Protein AF-A0A8J2BCJ9-F1 (afdb_monomer_lite)

pLDDT: mean 71.54, std 24.69, range [32.38, 98.81]

Foldseek 3Di:
DDWDADEKEWEAAQFKIKTKFAATDDPPDDDFPVGIDIDIAGCLHLNSVVVPQDPLLLVQLFALHFLVSNLVSSVVVLVCCQVVVDHPPNPNDGGCDPVNLVVLLVSLVRHQAYEYEDLLLLLVLQLVLLVLQPDDLPWFAFLLSLVSSLRVRRNHHLVVQVVSCPDPSNCVSVVRAPPVNSRCSSSSSSSSSNCVCVRSVHDRHDRHYRSDQDDPNHGPDCVVVVVVQVVVVHSPPDPPPVPPPPDDDDDDDDDDDDDDDDDDDDDDDDYDDDDDDDDDDDDDDDDDDDDDDDDDDDDDDDDDDDDDDDDDDDDDDDDDDDDDDPPPPVVVVVVVVVVVVVVVVVVVVVVVVVVVVVPPDDDDDDDDDDDDDDDDDDDDDDDDDDDDDDDDDDDDDDDDDD

Secondary structure (DSSP, 8-state):
--B--EEEEEEE-SSEEEEEEE---BTTPPP-GGGEEEEEEET-SHHHHHHHS-HHHHHHTSTTS-HHHHHHHHHHHHHHHHHHT--SSSSS-----HHHHHHHHHHHTTEEEEEE-THHHHHHHHHHHTTSS-S-TTS-B-HHHHHHHHHHHHHS-HHHHHHHHTSGGGGGGGGT--TTTGGGHHHHHHHHHHIIIIIS---SSS--EEE-SEETTEE--HHHHHHHHHHTT-SS-------------PPP-----------------------------------------------PPPPPPPPPPPPP--PPP---------SSTHHHHHHHHHHHHHHHHHHHHHHHHHHHHT----------S---S-PPP-----------PPPPPPPP------

Sequence (402 aa):
MLERKMHGVVDLGGASTQVAVPERVAVGEKLKQSDIFVRSFLGYGMKEFYTHAPATVKEHCKFGGKASDCQDSIWSVFQSRIVDGKSYVQDKLSYFGKDDLQTIQQGDGHTDSVYSISAYYFVSQLLRSFKLLKAPPSQKISIADYNTATEALCAMSLTDVTKEYDKEETHVSGKHTTPEQLSDRCFDACYVVVLLSKLYKWSTTAPKFHFTDNVHGNSVDWPLGAYVSLITGGMGGQQQFSKPATGTSGQSTSTSGSAATTSSDEAAAASSTAITTGGRTGRGAVLPVRPESSPGVVRTRPAPIVLPPSGIIRGQSTSSSEKATEATTSSYWLRNLFAAALASGLLYFLYRKLRRNVSGDGHAQPLTRYDLEHGPDDEFGMLNDKELPTLPPERSVPGRVY

Structure (mmCIF, N/CA/C/O backbone):
data_AF-A0A8J2BCJ9-F1
#
_entry.id   AF-A0A8J2BCJ9-F1
#
loop_
_atom_site.group_PDB
_atom_site.id
_atom_site.type_symbol
_atom_site.label_atom_id
_atom_site.label_alt_id
_atom_site.label_comp_id
_atom_site.label_asym_id
_atom_site.label_entity_id
_atom_site.label_seq_id
_atom_site.pdbx_PDB_ins_code
_atom_site.Cartn_x
_atom_site.Cartn_y
_atom_site.Cartn_z
_atom_site.occupancy
_atom_site.B_iso_or_equiv
_atom_site.auth_seq_id
_atom_site.auth_comp_id
_atom_site.auth_asym_id
_atom_site.auth_atom_id
_atom_site.pdbx_PDB_model_num
ATOM 1 N N . MET A 1 1 ? 17.772 -18.951 -21.399 1.00 63.88 1 MET A N 1
ATOM 2 C CA . MET A 1 1 ? 18.695 -17.813 -21.161 1.00 63.88 1 MET A CA 1
ATOM 3 C C . MET A 1 1 ? 18.648 -17.479 -19.676 1.00 63.88 1 MET A C 1
ATOM 5 O O . MET A 1 1 ? 17.698 -17.906 -19.030 1.00 63.88 1 MET A O 1
ATOM 9 N N . LEU A 1 2 ? 19.632 -16.762 -19.128 1.00 73.75 2 LEU A N 1
ATOM 10 C CA . LEU A 1 2 ? 19.513 -16.212 -17.772 1.00 73.75 2 LEU A CA 1
ATOM 11 C C . LEU A 1 2 ? 18.756 -14.880 -17.843 1.00 73.75 2 LEU A C 1
ATOM 13 O O . LEU A 1 2 ? 19.138 -13.994 -18.609 1.00 73.75 2 LEU A O 1
ATOM 17 N N . GLU A 1 3 ? 17.687 -14.751 -17.061 1.00 76.81 3 GLU A N 1
ATOM 18 C CA . GLU A 1 3 ? 16.941 -13.499 -16.898 1.00 76.81 3 GLU A CA 1
ATOM 19 C C . GLU A 1 3 ? 17.554 -12.685 -15.753 1.00 76.81 3 GLU A C 1
ATOM 21 O O . GLU A 1 3 ? 17.956 -13.235 -14.722 1.00 76.81 3 GLU A O 1
ATOM 26 N N . ARG A 1 4 ? 17.658 -11.364 -15.927 1.00 79.56 4 ARG A N 1
ATOM 27 C CA . ARG A 1 4 ? 18.187 -10.484 -14.886 1.00 79.56 4 ARG A CA 1
ATOM 28 C C . ARG A 1 4 ? 17.124 -10.300 -13.805 1.00 79.56 4 ARG A C 1
ATOM 30 O O . ARG A 1 4 ? 16.121 -9.634 -14.043 1.00 79.56 4 ARG A O 1
ATOM 37 N N . LYS A 1 5 ? 17.374 -10.821 -12.599 1.00 82.00 5 LYS A N 1
ATOM 38 C CA . LYS A 1 5 ? 16.545 -10.502 -11.428 1.00 82.00 5 LYS A CA 1
ATOM 39 C C . LYS A 1 5 ? 16.513 -8.990 -11.209 1.00 82.00 5 LYS A C 1
ATOM 41 O O . LYS A 1 5 ? 17.560 -8.348 -11.107 1.00 82.00 5 LYS A O 1
ATOM 46 N N . MET A 1 6 ? 15.306 -8.446 -11.143 1.00 90.69 6 MET A N 1
ATOM 47 C CA . MET A 1 6 ? 15.029 -7.043 -10.867 1.00 90.69 6 MET A CA 1
ATOM 48 C C . MET A 1 6 ? 13.911 -6.937 -9.827 1.00 90.69 6 MET A C 1
ATOM 50 O O . MET A 1 6 ? 13.180 -7.898 -9.565 1.00 90.69 6 MET A O 1
ATOM 54 N N . HIS A 1 7 ? 13.811 -5.762 -9.217 1.00 94.12 7 HIS A N 1
ATOM 55 C CA . HIS A 1 7 ? 12.855 -5.474 -8.159 1.00 94.12 7 HIS A CA 1
ATOM 56 C C . HIS A 1 7 ? 11.818 -4.476 -8.666 1.00 94.12 7 HIS A C 1
ATOM 58 O O . HIS A 1 7 ? 12.164 -3.531 -9.374 1.00 94.12 7 HIS A O 1
ATOM 64 N N . GLY A 1 8 ? 10.558 -4.688 -8.299 1.00 95.69 8 GLY A N 1
ATOM 65 C CA . GLY A 1 8 ? 9.517 -3.682 -8.471 1.00 95.69 8 GLY A CA 1
ATOM 66 C C . GLY A 1 8 ? 9.606 -2.623 -7.375 1.00 95.69 8 GLY A C 1
ATOM 67 O O . GLY A 1 8 ? 10.189 -2.855 -6.312 1.00 95.69 8 GLY A O 1
ATOM 68 N N . VAL A 1 9 ? 8.981 -1.476 -7.610 1.00 96.56 9 VAL A N 1
ATOM 69 C CA . VAL A 1 9 ? 8.762 -0.434 -6.605 1.00 96.56 9 VAL A CA 1
ATOM 70 C C . VAL A 1 9 ? 7.303 0.003 -6.669 1.00 96.56 9 VAL A C 1
ATOM 72 O O . VAL A 1 9 ? 6.773 0.252 -7.753 1.00 96.56 9 VAL A O 1
ATOM 75 N N . VAL A 1 10 ? 6.659 0.118 -5.509 1.00 97.44 10 VAL A N 1
ATOM 76 C CA . VAL A 1 10 ? 5.364 0.783 -5.363 1.00 97.44 10 VAL A CA 1
ATOM 77 C C . VAL A 1 10 ? 5.455 1.907 -4.346 1.00 97.44 10 VAL A C 1
ATOM 79 O O . VAL A 1 10 ? 5.913 1.719 -3.220 1.00 97.44 10 VAL A O 1
ATOM 82 N N . ASP A 1 11 ? 4.988 3.078 -4.761 1.00 97.50 11 ASP A N 1
ATOM 83 C CA . ASP A 1 11 ? 4.843 4.261 -3.921 1.00 97.50 11 ASP A CA 1
ATOM 84 C C . ASP A 1 11 ? 3.357 4.502 -3.636 1.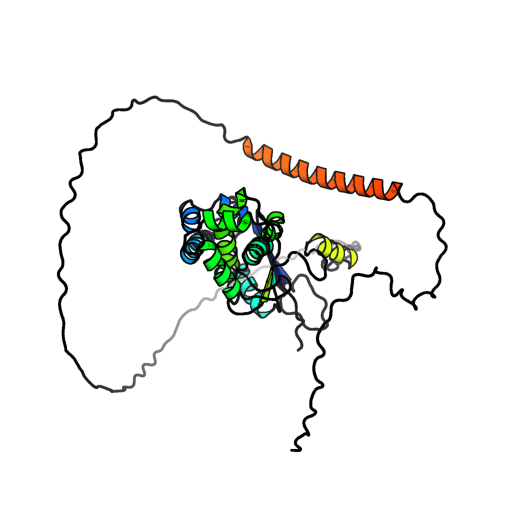00 97.50 11 ASP A C 1
ATOM 86 O O . ASP A 1 11 ? 2.491 4.259 -4.484 1.00 97.50 11 ASP A O 1
ATOM 90 N N . LEU A 1 12 ? 3.054 4.957 -2.427 1.00 97.75 12 LEU A N 1
ATOM 91 C CA . LEU A 1 12 ? 1.720 5.372 -2.017 1.00 97.75 12 LEU A CA 1
ATOM 92 C C . LEU A 1 12 ? 1.851 6.704 -1.288 1.00 97.75 12 LEU A C 1
ATOM 94 O O . LEU A 1 12 ? 2.091 6.765 -0.080 1.00 97.75 12 LEU A O 1
ATOM 98 N N . GLY A 1 13 ? 1.714 7.775 -2.065 1.00 96.56 13 GLY A N 1
ATOM 99 C CA . GLY A 1 13 ? 1.648 9.135 -1.564 1.00 96.56 13 GLY A CA 1
ATOM 100 C C . GLY A 1 13 ? 0.241 9.513 -1.096 1.00 96.56 13 GLY A C 1
ATOM 101 O O . GLY A 1 13 ? -0.702 8.718 -1.091 1.00 96.56 13 GLY A O 1
ATOM 102 N N . GLY A 1 14 ? 0.082 10.785 -0.723 1.00 96.00 14 GLY A N 1
ATOM 103 C CA . GLY A 1 14 ? -1.218 11.327 -0.321 1.00 96.00 14 GLY A CA 1
ATOM 104 C C . GLY A 1 14 ? -2.225 11.408 -1.474 1.00 96.00 14 GLY A C 1
ATOM 105 O O . GLY A 1 14 ? -3.387 11.071 -1.272 1.00 96.00 14 GLY A O 1
ATOM 106 N N . ALA A 1 15 ? -1.778 11.820 -2.670 1.00 95.12 15 ALA A N 1
ATOM 107 C CA . ALA A 1 15 ? -2.636 12.103 -3.831 1.00 95.12 15 ALA A CA 1
ATOM 108 C C . ALA A 1 15 ? -2.635 11.010 -4.920 1.00 95.12 15 ALA A C 1
ATOM 110 O O . ALA A 1 15 ? -3.643 10.804 -5.600 1.00 95.12 15 ALA A O 1
ATOM 111 N N . SER A 1 16 ? -1.526 10.284 -5.067 1.00 95.00 16 SER A N 1
ATOM 112 C CA . SER A 1 16 ? -1.347 9.207 -6.046 1.00 95.00 16 SER A CA 1
ATOM 113 C C . SER A 1 16 ? -0.754 7.947 -5.416 1.00 95.00 16 SER A C 1
ATOM 115 O O . SER A 1 16 ? -0.117 8.009 -4.364 1.00 95.00 16 SER A O 1
ATOM 117 N N . THR A 1 17 ? -0.932 6.817 -6.098 1.00 96.38 17 THR A N 1
ATOM 118 C CA . THR A 1 17 ? -0.036 5.659 -5.982 1.00 96.38 17 THR A CA 1
ATOM 119 C C . THR A 1 17 ? 0.694 5.467 -7.306 1.00 96.38 17 THR A C 1
ATOM 121 O O . THR A 1 17 ? 0.155 5.786 -8.369 1.00 96.38 17 THR A O 1
ATOM 124 N N . GLN A 1 18 ? 1.931 4.984 -7.251 1.00 96.62 18 GLN A N 1
ATOM 125 C CA . GLN A 1 18 ? 2.777 4.774 -8.416 1.00 96.62 18 GLN A CA 1
ATOM 126 C C . GLN A 1 18 ? 3.303 3.342 -8.409 1.00 96.62 18 GLN A C 1
ATOM 128 O O . GLN A 1 18 ? 3.615 2.796 -7.351 1.00 96.62 18 GLN A O 1
ATOM 133 N N . VAL A 1 19 ? 3.406 2.745 -9.593 1.00 96.12 19 VAL A N 1
ATOM 134 C CA . VAL A 1 19 ? 3.927 1.390 -9.792 1.00 96.12 19 VAL A CA 1
ATOM 135 C C . VAL A 1 19 ? 5.028 1.446 -10.837 1.00 96.12 19 VAL A C 1
ATOM 137 O O . VAL A 1 19 ? 4.812 1.952 -11.938 1.00 96.12 19 VAL A O 1
ATOM 140 N N . ALA A 1 20 ? 6.194 0.909 -10.492 1.00 95.56 20 ALA A N 1
ATOM 141 C CA . ALA A 1 20 ? 7.282 0.624 -11.411 1.00 95.56 20 ALA A CA 1
ATOM 142 C C . ALA A 1 20 ? 7.602 -0.875 -11.328 1.00 95.56 20 ALA A C 1
ATOM 144 O O . ALA A 1 20 ? 8.056 -1.347 -10.285 1.00 95.56 20 ALA A O 1
ATOM 145 N N . VAL A 1 21 ? 7.364 -1.633 -12.400 1.00 94.88 21 VAL A N 1
ATOM 146 C CA . VAL A 1 21 ? 7.733 -3.056 -12.475 1.00 94.88 21 VAL A CA 1
ATOM 147 C C . VAL A 1 21 ? 8.572 -3.352 -13.719 1.00 94.88 21 VAL A C 1
ATOM 149 O O . VAL A 1 21 ? 8.282 -2.822 -14.790 1.00 94.88 21 VAL A O 1
ATOM 152 N N . PRO A 1 22 ? 9.618 -4.187 -13.596 1.00 91.19 22 PRO A N 1
ATOM 153 C CA . PRO A 1 22 ? 10.399 -4.646 -14.733 1.00 91.19 22 PRO A CA 1
ATOM 154 C C . PRO A 1 22 ? 9.570 -5.505 -15.692 1.00 91.19 22 PRO A C 1
ATOM 156 O O . PRO A 1 22 ? 8.796 -6.367 -15.270 1.00 91.19 22 PRO A O 1
ATOM 159 N N . GLU A 1 23 ? 9.836 -5.337 -16.982 1.00 86.00 23 GLU A N 1
ATOM 160 C CA . GLU A 1 23 ? 9.590 -6.371 -17.985 1.00 86.00 23 GLU A CA 1
ATOM 161 C C . GLU A 1 23 ? 10.812 -7.316 -18.065 1.00 86.00 23 GLU A C 1
ATOM 163 O O . GLU A 1 23 ? 11.807 -7.149 -17.350 1.00 86.00 23 GLU A O 1
ATOM 168 N N . ARG A 1 24 ? 10.757 -8.366 -18.896 1.00 80.88 24 ARG A N 1
ATOM 169 C CA . ARG A 1 24 ? 11.858 -9.343 -18.986 1.00 80.88 24 ARG A CA 1
ATOM 170 C C . ARG A 1 24 ? 13.092 -8.731 -19.654 1.00 80.88 24 ARG A C 1
ATOM 172 O O . ARG A 1 24 ? 13.033 -8.352 -20.819 1.00 80.88 24 ARG A O 1
ATOM 179 N N . VAL A 1 25 ? 14.235 -8.753 -18.963 1.00 78.44 25 VAL A N 1
ATOM 180 C CA . VAL A 1 25 ? 15.544 -8.357 -19.521 1.00 78.44 25 VAL A CA 1
ATOM 181 C C . VAL A 1 25 ? 16.525 -9.521 -19.445 1.00 78.44 25 VAL A C 1
ATOM 183 O O . VAL A 1 25 ? 16.705 -10.133 -18.386 1.00 78.44 25 VAL A O 1
ATOM 186 N N . ALA A 1 26 ? 17.191 -9.815 -20.560 1.00 82.81 26 ALA A N 1
ATOM 187 C CA . ALA A 1 26 ? 18.233 -10.833 -20.611 1.00 82.81 26 ALA A CA 1
ATOM 188 C C . ALA A 1 26 ? 19.524 -10.348 -19.923 1.00 82.81 26 ALA A C 1
ATOM 190 O O . ALA A 1 26 ? 19.910 -9.179 -20.009 1.00 82.81 26 ALA A O 1
ATOM 191 N N . VAL A 1 27 ? 20.227 -11.253 -19.235 1.00 83.50 27 VAL A N 1
ATOM 192 C CA . VAL A 1 27 ? 21.530 -10.933 -18.631 1.00 83.50 27 VAL A CA 1
ATOM 193 C C . VAL A 1 27 ? 22.528 -10.526 -19.721 1.00 83.50 27 VAL A C 1
ATOM 195 O O . VAL A 1 27 ? 22.772 -11.279 -20.659 1.00 83.50 27 VAL A O 1
ATOM 198 N N . GLY A 1 28 ? 23.121 -9.340 -19.562 1.00 82.94 28 GLY A N 1
ATOM 199 C CA . GLY A 1 28 ? 24.078 -8.744 -20.502 1.00 82.94 28 GLY A CA 1
ATOM 200 C C . GLY A 1 28 ? 23.514 -7.587 -21.334 1.00 82.94 28 GLY A C 1
ATOM 201 O O . GLY A 1 28 ? 24.290 -6.795 -21.863 1.00 82.94 28 GLY A O 1
ATOM 202 N N . GLU A 1 29 ? 22.190 -7.428 -21.410 1.00 84.19 29 GLU A N 1
ATOM 203 C CA . GLU A 1 29 ? 21.581 -6.315 -22.144 1.00 84.19 29 GLU A CA 1
ATOM 204 C C . GLU A 1 29 ? 21.599 -4.992 -21.360 1.00 84.19 29 GLU A C 1
ATOM 206 O O . GLU A 1 29 ? 21.562 -4.953 -20.124 1.00 84.19 29 GLU A O 1
ATOM 211 N N . LYS A 1 30 ? 21.627 -3.875 -22.100 1.00 84.19 30 LYS A N 1
ATOM 212 C CA . LYS A 1 30 ? 21.402 -2.538 -21.538 1.00 84.19 30 LYS A CA 1
ATOM 213 C C . LYS A 1 30 ? 19.907 -2.336 -21.297 1.00 84.19 30 LYS A C 1
ATOM 215 O O . LYS A 1 30 ? 19.121 -2.455 -22.233 1.00 84.19 30 LYS A O 1
ATOM 220 N N . LEU A 1 31 ? 19.561 -1.975 -20.063 1.00 83.69 31 LEU A N 1
ATOM 221 C CA . LEU A 1 31 ? 18.203 -1.638 -19.642 1.00 83.69 31 LEU A CA 1
ATOM 222 C C . LEU A 1 31 ? 17.687 -0.413 -20.414 1.00 83.69 31 LEU A C 1
ATOM 224 O O . LEU A 1 31 ? 18.330 0.639 -20.411 1.00 83.69 31 LEU A O 1
ATOM 228 N N . LYS A 1 32 ? 16.536 -0.557 -21.069 1.00 86.88 32 LYS A N 1
ATOM 229 C CA . LYS A 1 32 ? 15.851 0.495 -21.838 1.00 86.88 32 LYS A CA 1
ATOM 230 C C . LYS A 1 32 ? 14.616 0.977 -21.076 1.00 86.88 32 LYS A C 1
ATOM 232 O O . LYS A 1 32 ? 14.143 0.314 -20.160 1.00 86.88 32 LYS A O 1
ATOM 237 N N . GLN A 1 33 ? 14.036 2.104 -21.489 1.00 84.06 33 GLN A N 1
ATOM 238 C CA . GLN A 1 33 ? 12.762 2.570 -20.923 1.00 84.06 33 GLN A CA 1
ATOM 239 C C . GLN A 1 33 ? 11.574 1.654 -21.278 1.00 84.06 33 GLN A C 1
ATOM 241 O O . GLN A 1 33 ? 10.626 1.585 -20.507 1.00 84.06 33 GLN A O 1
ATOM 246 N N . SER A 1 34 ? 11.638 0.918 -22.394 1.00 87.00 34 SER A N 1
ATOM 247 C CA . SER A 1 34 ? 10.668 -0.138 -22.733 1.00 87.00 34 SER A CA 1
ATOM 248 C C . SER A 1 34 ? 10.651 -1.288 -21.731 1.00 87.00 34 SER A C 1
ATOM 250 O O . SER A 1 34 ? 9.661 -1.991 -21.626 1.00 87.00 34 SER A O 1
ATOM 252 N N . ASP A 1 35 ? 11.750 -1.485 -21.007 1.00 89.31 35 ASP A N 1
ATOM 253 C CA . ASP A 1 35 ? 11.982 -2.684 -20.211 1.00 89.31 35 ASP A CA 1
ATOM 254 C C . ASP A 1 35 ? 11.442 -2.524 -18.766 1.00 89.31 35 ASP A C 1
ATOM 256 O O . ASP A 1 35 ? 11.723 -3.342 -17.888 1.00 89.31 35 ASP A O 1
ATOM 260 N N . ILE A 1 36 ? 10.700 -1.438 -18.498 1.00 91.12 36 ILE A N 1
ATOM 261 C CA . ILE A 1 36 ? 10.091 -1.106 -17.205 1.00 91.12 36 ILE A CA 1
ATOM 262 C C . ILE A 1 36 ? 8.717 -0.465 -17.443 1.00 91.12 36 ILE A C 1
ATOM 264 O O . ILE A 1 36 ? 8.622 0.666 -17.924 1.00 91.12 36 ILE A O 1
ATOM 268 N N . PHE A 1 37 ? 7.647 -1.131 -17.016 1.00 93.19 37 PHE A N 1
ATOM 269 C CA . PHE A 1 37 ? 6.340 -0.492 -16.906 1.00 93.19 37 PHE A CA 1
ATOM 270 C C . PHE A 1 37 ? 6.361 0.493 -15.734 1.00 93.19 37 PHE A C 1
ATOM 272 O O . PHE A 1 37 ? 6.587 0.095 -14.590 1.00 93.19 37 PHE A O 1
ATOM 279 N N . VAL A 1 38 ? 6.102 1.776 -16.004 1.00 93.62 38 VAL A N 1
ATOM 280 C CA . VAL A 1 38 ? 6.007 2.832 -14.983 1.00 93.62 38 VAL A CA 1
ATOM 281 C C . VAL A 1 38 ? 4.697 3.593 -15.150 1.00 93.62 38 VAL A C 1
ATOM 283 O O . VAL A 1 38 ? 4.401 4.111 -16.228 1.00 93.62 38 VAL A O 1
ATOM 286 N N . ARG A 1 39 ? 3.911 3.694 -14.073 1.00 93.94 39 ARG A N 1
ATOM 287 C CA . ARG A 1 39 ? 2.611 4.377 -14.073 1.00 93.94 39 ARG A CA 1
ATOM 288 C C . ARG A 1 39 ? 2.347 5.101 -12.755 1.00 93.94 39 ARG A C 1
ATOM 290 O O . ARG A 1 39 ? 2.791 4.665 -11.696 1.00 93.94 39 ARG A O 1
ATOM 297 N N . SER A 1 40 ? 1.599 6.199 -12.832 1.00 93.81 40 SER A N 1
ATOM 298 C CA . SER A 1 40 ? 1.089 6.952 -11.684 1.00 93.81 40 SER A CA 1
ATOM 299 C C . SER A 1 40 ? -0.429 7.048 -11.782 1.00 93.81 40 SER A C 1
ATOM 301 O O . SER A 1 40 ? -0.963 7.261 -12.871 1.00 93.81 40 SER A O 1
ATOM 303 N N . PHE A 1 41 ? -1.107 6.881 -10.649 1.00 92.62 41 PHE A N 1
ATOM 304 C CA . PHE A 1 41 ? -2.559 6.850 -10.534 1.00 92.62 41 PHE A CA 1
ATOM 305 C C . PHE A 1 41 ? -3.013 7.914 -9.524 1.00 92.62 41 PHE A C 1
ATOM 307 O O . PHE A 1 41 ? -3.099 7.675 -8.317 1.00 92.62 41 PHE A O 1
ATOM 314 N N . LEU A 1 42 ? -3.278 9.120 -10.027 1.00 91.50 42 LEU A N 1
ATOM 315 C CA . LEU A 1 42 ? -3.846 10.248 -9.283 1.00 91.50 42 LEU A CA 1
ATOM 316 C C . LEU A 1 42 ? -5.297 9.944 -8.861 1.00 91.50 42 LEU A C 1
ATOM 318 O O . LEU A 1 42 ? -6.036 9.303 -9.603 1.00 91.50 42 LEU A O 1
ATOM 322 N N . GLY A 1 43 ? -5.709 10.378 -7.666 1.00 90.12 43 GLY A N 1
ATOM 323 C CA . GLY A 1 43 ? -7.010 10.004 -7.080 1.00 90.12 43 GLY A CA 1
ATOM 324 C C . GLY A 1 43 ? -6.998 8.661 -6.328 1.00 90.12 43 GLY A C 1
ATOM 325 O O . GLY A 1 43 ? -8.025 8.231 -5.795 1.00 90.12 43 GLY A O 1
ATOM 326 N N . TYR A 1 44 ? -5.835 8.002 -6.281 1.00 94.62 44 TYR A N 1
ATOM 327 C CA . TYR A 1 44 ? -5.609 6.708 -5.625 1.00 94.62 44 TYR A CA 1
ATOM 328 C C . TYR A 1 44 ? -4.444 6.733 -4.619 1.00 94.62 44 TYR A C 1
ATOM 330 O O . TYR A 1 44 ? -4.025 5.686 -4.123 1.00 94.62 44 TYR A O 1
ATOM 338 N N . GLY A 1 45 ? -3.944 7.924 -4.275 1.00 96.62 45 GLY A N 1
ATOM 339 C CA . GLY A 1 45 ? -3.174 8.113 -3.046 1.00 96.62 45 GLY A CA 1
ATOM 340 C C . GLY A 1 45 ? -4.056 7.933 -1.813 1.00 96.62 45 GLY A C 1
ATOM 341 O O . GLY A 1 45 ? -5.271 8.122 -1.878 1.00 96.62 45 GLY A O 1
ATOM 342 N N . MET A 1 46 ? -3.451 7.553 -0.689 1.00 97.00 46 MET A N 1
ATOM 343 C CA . MET A 1 46 ? -4.187 7.047 0.477 1.00 97.00 46 MET A CA 1
ATOM 344 C C . MET A 1 46 ? -5.123 8.104 1.078 1.00 97.00 46 MET A C 1
ATOM 346 O O . MET A 1 46 ? -6.313 7.854 1.266 1.00 97.00 46 MET A O 1
ATOM 350 N N . LYS A 1 47 ? -4.607 9.326 1.280 1.00 96.31 47 LYS A N 1
ATOM 351 C CA . LYS A 1 47 ? -5.387 10.461 1.794 1.00 96.31 47 LYS A CA 1
ATOM 352 C C . LYS A 1 47 ? -6.491 10.873 0.821 1.00 96.31 47 LYS A C 1
ATOM 354 O O . LYS A 1 47 ? -7.614 11.090 1.247 1.00 96.31 47 LYS A O 1
ATOM 359 N N . GLU A 1 48 ? -6.183 10.964 -0.467 1.00 95.25 48 GLU A N 1
ATOM 360 C CA . GLU A 1 48 ? -7.119 11.405 -1.506 1.00 95.25 48 GLU A CA 1
ATOM 361 C C . GLU A 1 48 ? -8.280 10.421 -1.700 1.00 95.25 48 GLU A C 1
ATOM 363 O O . GLU A 1 48 ? -9.440 10.832 -1.804 1.00 95.25 48 GLU A O 1
ATOM 368 N N . PHE A 1 49 ? -7.985 9.116 -1.669 1.00 95.44 49 PHE A N 1
ATOM 369 C CA . PHE A 1 49 ? -9.005 8.074 -1.673 1.00 95.44 49 PHE A CA 1
ATOM 370 C C . PHE A 1 49 ? -9.841 8.135 -0.390 1.00 95.44 49 PHE A C 1
ATOM 372 O O . PHE A 1 49 ? -11.066 8.111 -0.484 1.00 95.44 49 PHE A O 1
ATOM 379 N N . TYR A 1 50 ? -9.217 8.249 0.791 1.00 96.56 50 TYR A N 1
ATOM 380 C CA . TYR A 1 50 ? -9.942 8.351 2.061 1.00 96.56 50 TYR A CA 1
ATOM 381 C C . TYR A 1 50 ? -10.842 9.588 2.116 1.00 96.56 50 TYR A C 1
ATOM 383 O O . TYR A 1 50 ? -12.015 9.474 2.465 1.00 96.56 50 TYR A O 1
ATOM 391 N N . THR A 1 51 ? -10.353 10.767 1.719 1.00 95.38 51 THR A N 1
ATOM 392 C CA . THR A 1 51 ? -11.134 12.013 1.688 1.00 95.38 51 THR A CA 1
ATOM 393 C C . THR A 1 51 ? -12.456 11.809 0.949 1.00 95.38 51 THR A C 1
ATOM 395 O O . THR A 1 51 ? -13.512 12.075 1.526 1.00 95.38 51 THR A O 1
ATOM 398 N N . HIS A 1 52 ? -12.406 11.223 -0.249 1.00 94.25 52 HIS A N 1
ATOM 399 C CA . HIS A 1 52 ? -13.563 11.007 -1.121 1.00 94.25 52 HIS A CA 1
ATOM 400 C C . HIS A 1 52 ? -14.275 9.648 -0.939 1.00 94.25 52 HIS A C 1
ATOM 402 O O . HIS A 1 52 ? -15.230 9.349 -1.664 1.00 94.25 52 HIS A O 1
ATOM 408 N N . ALA A 1 53 ? -13.844 8.810 0.011 1.00 94.81 53 ALA A N 1
ATOM 409 C CA . ALA A 1 53 ? -14.507 7.544 0.310 1.00 94.81 53 ALA A CA 1
ATOM 410 C C . ALA A 1 53 ? -15.907 7.790 0.920 1.00 94.81 53 ALA A C 1
ATOM 412 O O . ALA A 1 53 ? -16.033 8.619 1.830 1.00 94.81 53 ALA A O 1
ATOM 413 N N . PRO A 1 54 ? -16.957 7.065 0.476 1.00 96.50 54 PRO A N 1
ATOM 414 C CA . PRO A 1 54 ? -18.289 7.146 1.070 1.00 96.50 54 PRO A CA 1
ATOM 415 C C . PRO A 1 54 ? -18.276 6.876 2.579 1.00 96.50 54 PRO A C 1
ATOM 417 O O . PRO A 1 54 ? -17.497 6.054 3.065 1.00 96.50 54 PRO A O 1
ATOM 420 N N . ALA A 1 55 ? -19.188 7.515 3.317 1.00 97.69 55 ALA A N 1
ATOM 421 C CA . ALA A 1 55 ? -19.283 7.370 4.772 1.00 97.69 55 ALA A CA 1
ATOM 422 C C . ALA A 1 55 ? -19.459 5.907 5.227 1.00 97.69 55 ALA A C 1
ATOM 424 O O . ALA A 1 55 ? -18.909 5.521 6.251 1.00 97.69 55 ALA A O 1
ATOM 425 N N . THR A 1 56 ? -20.139 5.072 4.435 1.00 97.50 56 THR A N 1
ATOM 426 C CA . THR A 1 56 ? -20.279 3.625 4.678 1.00 97.50 56 THR A CA 1
ATOM 427 C C . THR A 1 56 ? -18.945 2.879 4.668 1.00 97.50 56 THR A C 1
ATOM 429 O O . THR A 1 56 ? -18.743 1.990 5.487 1.00 97.50 56 THR A O 1
ATOM 432 N N . VAL A 1 57 ? -18.004 3.261 3.796 1.00 97.88 57 VAL A N 1
ATOM 433 C CA . VAL A 1 57 ? -16.649 2.684 3.785 1.00 97.88 57 VAL A CA 1
ATOM 434 C C . VAL A 1 57 ? -15.911 3.078 5.060 1.00 97.88 57 VAL A C 1
ATOM 436 O O . VAL A 1 57 ? -15.322 2.226 5.712 1.00 97.88 57 VAL A O 1
ATOM 439 N N . LYS A 1 58 ? -15.993 4.355 5.455 1.00 97.75 58 LYS A N 1
ATOM 440 C CA . LYS A 1 58 ? -15.360 4.856 6.685 1.00 97.75 58 LYS A CA 1
ATOM 441 C C . LYS A 1 58 ? -15.926 4.179 7.933 1.00 97.75 58 LYS A C 1
ATOM 443 O O . LYS A 1 58 ? -15.164 3.861 8.835 1.00 97.75 58 LYS A O 1
ATOM 448 N N . GLU A 1 59 ? -17.230 3.903 7.958 1.00 97.94 59 GLU A N 1
ATOM 449 C CA . GLU A 1 59 ? -17.894 3.171 9.041 1.00 97.94 59 GLU A CA 1
ATOM 450 C C . GLU A 1 59 ? -17.388 1.726 9.156 1.00 97.94 59 GLU A C 1
ATOM 452 O O . GLU A 1 59 ? -16.973 1.308 10.234 1.00 97.94 59 GLU A O 1
ATOM 457 N N . HIS A 1 60 ? -17.345 0.979 8.046 1.00 98.44 60 HIS A N 1
ATOM 458 C CA . HIS A 1 60 ? -16.853 -0.405 8.037 1.00 98.44 60 HIS A CA 1
ATOM 459 C C . HIS A 1 60 ? -15.343 -0.523 8.313 1.00 98.44 60 HIS A C 1
ATOM 461 O O . HIS A 1 60 ? -14.877 -1.595 8.686 1.00 98.44 60 HIS A O 1
ATOM 467 N N . CYS A 1 61 ? -14.588 0.567 8.153 1.00 98.44 61 CYS A N 1
ATOM 468 C CA . CYS A 1 61 ? -13.150 0.650 8.412 1.00 98.44 61 CYS A CA 1
ATOM 469 C C . CYS A 1 61 ? -12.778 1.221 9.792 1.00 98.44 61 CYS A C 1
ATOM 471 O O . CYS A 1 61 ? -11.621 1.587 10.010 1.00 98.44 61 CYS A O 1
ATOM 473 N N . LYS A 1 62 ? -13.730 1.300 10.730 1.00 98.12 62 LYS A N 1
ATOM 474 C CA . LYS A 1 62 ? -13.443 1.626 12.133 1.00 98.12 62 LYS A CA 1
ATOM 475 C C . LYS A 1 62 ? -12.851 0.438 12.893 1.00 98.12 62 LYS A C 1
ATOM 477 O O . LYS A 1 62 ? -13.135 -0.726 12.614 1.00 98.12 62 LYS A O 1
ATOM 482 N N . PHE A 1 63 ? -12.091 0.772 13.929 1.00 98.31 63 PHE A N 1
ATOM 483 C CA . PHE A 1 63 ? -11.623 -0.152 14.959 1.00 98.31 63 PHE A CA 1
ATOM 484 C C . PHE A 1 63 ? -12.773 -0.836 15.712 1.00 98.31 63 PHE A C 1
ATOM 486 O O . PHE A 1 63 ? -13.824 -0.236 15.940 1.00 98.31 63 PHE A O 1
ATOM 493 N N . GLY A 1 64 ? -12.563 -2.097 16.091 1.00 98.00 64 GLY A N 1
ATOM 494 C CA . GLY A 1 64 ? -13.594 -3.021 16.572 1.00 98.00 64 GLY A CA 1
ATOM 495 C C . GLY A 1 64 ? -14.429 -3.655 15.447 1.00 98.00 64 GLY A C 1
ATOM 496 O O . GLY A 1 64 ? -15.328 -4.448 15.726 1.00 98.00 64 GLY A O 1
ATOM 497 N N . GLY A 1 65 ? -14.152 -3.306 14.186 1.00 96.88 65 GLY A N 1
ATOM 498 C CA . GLY A 1 65 ? -14.760 -3.896 12.995 1.00 96.88 65 GLY A CA 1
ATOM 499 C C . GLY A 1 65 ? -14.002 -5.122 12.476 1.00 96.88 65 GLY A C 1
ATOM 500 O O . GLY A 1 65 ? -12.991 -5.553 13.031 1.00 96.88 65 GLY A O 1
ATOM 501 N N . LYS A 1 66 ? -14.475 -5.683 11.358 1.00 98.44 66 LYS A N 1
ATOM 502 C CA . LYS A 1 66 ? -13.741 -6.716 10.615 1.00 98.44 66 LYS A CA 1
ATOM 503 C C . LYS A 1 66 ? -13.007 -6.087 9.440 1.00 98.44 66 LYS A C 1
ATOM 505 O O . LYS A 1 66 ? -13.618 -5.379 8.639 1.00 98.44 66 LYS A O 1
ATOM 510 N N . ALA A 1 67 ? -11.736 -6.440 9.263 1.00 98.50 67 ALA A N 1
ATOM 511 C CA . ALA A 1 67 ? -10.973 -6.002 8.097 1.00 98.50 67 ALA A CA 1
ATOM 512 C C . ALA A 1 67 ? -11.618 -6.455 6.771 1.00 98.50 67 ALA A C 1
ATOM 514 O O . ALA A 1 67 ? -11.591 -5.693 5.812 1.00 98.50 67 ALA A O 1
ATOM 515 N N . SER A 1 68 ? -12.273 -7.625 6.718 1.00 98.56 68 SER A N 1
ATOM 516 C CA . SER A 1 68 ? -13.040 -8.081 5.543 1.00 98.56 68 SER A CA 1
ATOM 517 C C . SER A 1 68 ? -14.058 -7.044 5.060 1.00 98.56 68 SER A C 1
ATOM 519 O O . SER A 1 68 ? -14.094 -6.697 3.881 1.00 98.56 68 SER A O 1
ATOM 521 N N . ASP A 1 69 ? -14.843 -6.507 5.992 1.00 98.50 69 ASP A N 1
ATOM 522 C CA . ASP A 1 69 ? -16.007 -5.667 5.718 1.00 98.50 69 ASP A CA 1
ATOM 523 C C . ASP A 1 69 ? -15.522 -4.282 5.232 1.00 98.50 69 ASP A C 1
ATOM 525 O O . ASP A 1 69 ? -16.055 -3.720 4.270 1.00 98.50 69 ASP A O 1
ATOM 529 N N . CYS A 1 70 ? -14.415 -3.790 5.803 1.00 98.75 70 CYS A N 1
ATOM 530 C CA . CYS A 1 70 ? -13.658 -2.642 5.302 1.00 98.75 70 CYS A CA 1
ATOM 531 C C . CYS A 1 70 ? -13.072 -2.882 3.897 1.00 98.75 70 CYS A C 1
ATOM 533 O O . CYS A 1 70 ? -13.283 -2.082 2.984 1.00 98.75 70 CYS A O 1
ATOM 535 N N . GLN A 1 71 ? -12.360 -3.994 3.687 1.00 98.62 71 GLN A N 1
ATOM 536 C CA . GLN A 1 71 ? -11.683 -4.310 2.426 1.00 98.62 71 GLN A CA 1
ATOM 537 C C . GLN A 1 71 ? -12.653 -4.528 1.260 1.00 98.62 71 GLN A C 1
ATOM 539 O O . GLN A 1 71 ? -12.341 -4.155 0.129 1.00 98.62 71 GLN A O 1
ATOM 544 N N . ASP A 1 72 ? -13.816 -5.134 1.489 1.00 98.38 72 ASP A N 1
ATOM 545 C CA . ASP A 1 72 ? -14.856 -5.261 0.462 1.00 98.38 72 ASP A CA 1
ATOM 546 C C . ASP A 1 72 ? -15.533 -3.915 0.177 1.00 98.38 72 ASP A C 1
ATOM 548 O O . ASP A 1 72 ? -15.830 -3.603 -0.977 1.00 98.38 72 ASP A O 1
ATOM 552 N N . SER A 1 73 ? -15.666 -3.052 1.187 1.00 98.25 73 SER A N 1
ATOM 553 C CA . SER A 1 73 ? -16.178 -1.688 1.012 1.00 98.25 73 SER A CA 1
ATOM 554 C C . SER A 1 73 ? -15.220 -0.812 0.195 1.00 98.25 73 SER A C 1
ATOM 556 O O . SER A 1 73 ? -15.644 -0.185 -0.778 1.00 98.25 73 SER A O 1
ATOM 558 N N . ILE A 1 74 ? -13.919 -0.826 0.509 1.00 97.94 74 ILE A N 1
ATOM 559 C CA . ILE A 1 74 ? -12.867 -0.166 -0.285 1.00 97.94 74 ILE A CA 1
ATOM 560 C C . ILE A 1 74 ? -12.843 -0.738 -1.711 1.00 97.94 74 ILE A C 1
ATOM 562 O O . ILE A 1 74 ? -12.799 0.018 -2.684 1.00 97.94 74 ILE A O 1
ATOM 566 N N . TRP A 1 75 ? -12.926 -2.065 -1.858 1.00 97.12 75 TRP A N 1
ATOM 567 C CA . TRP A 1 75 ? -12.945 -2.718 -3.166 1.00 97.12 75 TRP A CA 1
ATOM 568 C C . TRP A 1 75 ? -14.168 -2.337 -4.007 1.00 97.12 75 TRP A C 1
ATOM 570 O O . TRP A 1 75 ? -14.008 -2.074 -5.195 1.00 97.12 75 TRP A O 1
ATOM 580 N N . SER A 1 76 ? -15.357 -2.190 -3.414 1.00 95.44 76 SER A N 1
ATOM 581 C CA . SER A 1 76 ? -16.555 -1.726 -4.135 1.00 95.44 76 SER A CA 1
ATOM 582 C C . SER A 1 76 ? -16.379 -0.323 -4.747 1.00 95.44 76 SER A C 1
ATOM 584 O O . SER A 1 76 ? -16.889 -0.032 -5.833 1.00 95.44 76 SER A O 1
ATOM 586 N N . VAL A 1 77 ? -15.583 0.539 -4.102 1.00 94.31 77 VAL A N 1
ATOM 587 C CA . VAL A 1 77 ? -15.229 1.871 -4.617 1.00 94.31 77 VAL A CA 1
ATOM 588 C C . VAL A 1 77 ? -14.191 1.785 -5.739 1.00 94.31 77 VAL A C 1
ATOM 590 O O . VAL A 1 77 ? -14.304 2.521 -6.717 1.00 94.31 77 VAL A O 1
ATOM 593 N N . PHE A 1 78 ? -13.223 0.866 -5.667 1.00 93.19 78 PHE A N 1
ATOM 594 C CA . PHE A 1 78 ? -12.361 0.573 -6.820 1.00 93.19 78 PHE A CA 1
ATOM 595 C C . PHE A 1 78 ? -13.178 0.031 -8.001 1.00 93.19 78 PHE A C 1
ATOM 597 O O . PHE A 1 78 ? -13.040 0.530 -9.115 1.00 93.19 78 PHE A O 1
ATOM 604 N N . GLN A 1 79 ? -14.067 -0.939 -7.766 1.00 91.06 79 GLN A N 1
ATOM 605 C CA . GLN A 1 79 ? -14.906 -1.538 -8.804 1.00 91.06 79 GLN A CA 1
ATOM 606 C C . GLN A 1 79 ? -15.810 -0.513 -9.491 1.00 91.06 79 GLN A C 1
ATOM 608 O O . GLN A 1 79 ? -15.887 -0.533 -10.716 1.00 91.06 79 GLN A O 1
ATOM 613 N N . SER A 1 80 ? -16.450 0.402 -8.754 1.00 88.19 80 SER A N 1
ATOM 614 C CA . SER A 1 80 ? -17.296 1.433 -9.374 1.00 88.19 80 SER A CA 1
ATOM 615 C C . SER A 1 80 ? -16.488 2.408 -10.236 1.00 88.19 80 SER A C 1
ATOM 617 O O . SER A 1 80 ? -16.886 2.679 -11.366 1.00 88.19 80 SER A O 1
ATOM 619 N N . ARG A 1 81 ? -15.305 2.859 -9.790 1.00 84.25 81 ARG A N 1
ATOM 620 C CA . ARG A 1 81 ? -14.409 3.687 -10.625 1.00 84.25 81 ARG A CA 1
ATOM 621 C C . ARG A 1 81 ? -13.915 2.949 -11.873 1.00 84.25 81 ARG A C 1
ATOM 623 O O . ARG A 1 81 ? -13.861 3.550 -12.944 1.00 84.25 81 ARG A O 1
ATOM 630 N N . ILE A 1 82 ? -13.586 1.659 -11.743 1.00 83.06 82 ILE A N 1
ATOM 631 C CA . ILE A 1 82 ? -13.152 0.783 -12.845 1.00 83.06 82 ILE A CA 1
ATOM 632 C C . ILE A 1 82 ? -14.279 0.589 -13.871 1.00 83.06 82 ILE A C 1
ATOM 634 O O . ILE A 1 82 ? -14.073 0.797 -15.062 1.00 83.06 82 ILE A O 1
ATOM 638 N N . VAL A 1 83 ? -15.481 0.214 -13.433 1.00 75.62 83 VAL A N 1
ATOM 639 C CA . VAL A 1 83 ? -16.610 -0.059 -14.338 1.00 75.62 83 VAL A CA 1
ATOM 640 C C . VAL A 1 83 ? -17.117 1.217 -15.013 1.00 75.62 83 VAL A C 1
ATOM 642 O O . VAL A 1 83 ? -17.375 1.199 -16.215 1.00 75.62 83 VAL A O 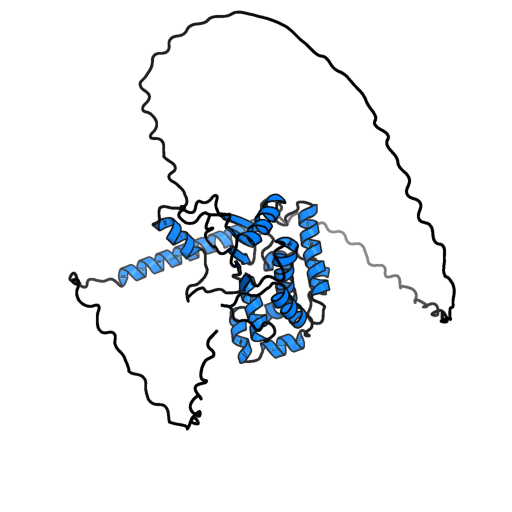1
ATOM 645 N N . ASP A 1 84 ? -17.205 2.328 -14.280 1.00 72.81 84 ASP A N 1
ATOM 646 C CA . ASP A 1 84 ? -17.759 3.581 -14.801 1.00 72.81 84 ASP A CA 1
ATOM 647 C C . ASP A 1 84 ? -16.753 4.421 -15.612 1.00 72.81 84 ASP A C 1
ATOM 649 O O . ASP A 1 84 ? -17.141 5.421 -16.218 1.00 72.81 84 ASP A O 1
ATOM 653 N N . GLY A 1 85 ? -15.455 4.093 -15.575 1.00 66.44 85 GLY A N 1
ATOM 654 C CA . GLY A 1 85 ? -14.395 4.917 -16.174 1.00 66.44 85 GLY A CA 1
ATOM 655 C C . GLY A 1 85 ? -14.138 6.253 -15.456 1.00 66.44 85 GLY A C 1
ATOM 656 O O . GLY A 1 85 ? -13.475 7.131 -16.008 1.00 66.44 85 GLY A O 1
ATOM 657 N N . LYS A 1 86 ? -14.681 6.444 -14.245 1.00 60.22 86 LYS A N 1
ATOM 658 C CA . LYS A 1 86 ? -14.705 7.734 -13.533 1.00 60.22 86 LYS A CA 1
ATOM 659 C C . LYS A 1 86 ? -13.476 7.936 -12.642 1.00 60.22 86 LYS A C 1
ATOM 661 O O . LYS A 1 86 ? -13.211 7.145 -11.739 1.00 60.22 86 LYS A O 1
ATOM 666 N N . SER A 1 87 ? -12.793 9.062 -12.840 1.00 58.47 87 SER A N 1
ATOM 667 C CA . SER A 1 87 ? -11.869 9.660 -11.866 1.00 58.47 87 SER A CA 1
ATOM 668 C C . SER A 1 87 ? -12.611 10.693 -11.004 1.00 58.47 87 SER A C 1
ATOM 670 O O . SER A 1 87 ? -13.607 11.260 -11.453 1.00 58.47 87 SER A O 1
ATOM 672 N N . TYR A 1 88 ? -12.127 10.973 -9.787 1.00 51.53 88 TYR A N 1
ATOM 673 C CA . TYR A 1 88 ? -12.587 12.140 -9.013 1.00 51.53 88 TYR A CA 1
ATOM 674 C C . TYR A 1 88 ? -12.112 13.460 -9.629 1.00 51.53 88 TYR A C 1
ATOM 676 O O . TYR A 1 88 ? -12.827 14.459 -9.593 1.00 51.53 88 TYR A O 1
ATOM 684 N N . VAL A 1 89 ? -10.918 13.456 -10.231 1.00 56.38 89 VAL A N 1
ATOM 685 C CA . VAL A 1 89 ? -10.429 14.578 -11.033 1.00 56.38 89 VAL A CA 1
ATOM 686 C C . VAL A 1 89 ? -11.211 14.561 -12.343 1.00 56.38 89 VAL A C 1
ATOM 688 O O . VAL A 1 89 ? -11.014 13.662 -13.162 1.00 56.38 89 VAL A O 1
ATOM 691 N N . GLN A 1 90 ? -12.118 15.529 -12.513 1.00 51.12 90 GLN A N 1
ATOM 692 C CA . GLN A 1 90 ? -13.072 15.584 -13.631 1.00 51.12 90 GLN A CA 1
ATOM 693 C C . GLN A 1 90 ? -12.377 15.517 -15.006 1.00 51.12 90 GLN A C 1
ATOM 695 O O . GLN A 1 90 ? -12.882 14.881 -15.933 1.00 51.12 90 GLN A O 1
ATOM 700 N N . ASP A 1 91 ? -11.169 16.072 -15.111 1.00 50.56 91 ASP A N 1
ATOM 701 C CA . ASP A 1 91 ? -10.291 15.928 -16.269 1.00 50.56 91 ASP A CA 1
ATOM 702 C C . ASP A 1 91 ? -9.460 14.636 -16.216 1.00 50.56 91 ASP A C 1
ATOM 704 O O . ASP A 1 91 ? -8.332 14.656 -15.735 1.00 50.56 91 ASP A O 1
ATOM 708 N N . LYS A 1 92 ? -10.011 13.534 -16.755 1.00 51.97 92 LYS A N 1
ATOM 709 C CA . LYS A 1 92 ? -9.375 12.392 -17.483 1.00 51.97 92 LYS A CA 1
ATOM 710 C C . LYS A 1 92 ? -8.064 11.718 -16.996 1.00 51.97 92 LYS A C 1
ATOM 712 O O . LYS A 1 92 ? -7.654 10.734 -17.605 1.00 51.97 92 LYS A O 1
ATOM 717 N N . LEU A 1 93 ? -7.373 12.201 -15.968 1.00 48.75 93 LEU A N 1
ATOM 718 C CA . LEU A 1 93 ? -5.909 12.085 -15.858 1.00 48.75 93 LEU A CA 1
ATOM 719 C C . LEU A 1 93 ? -5.369 10.792 -15.236 1.00 48.75 93 LEU A C 1
ATOM 721 O O . LEU A 1 93 ? -4.163 10.556 -15.285 1.00 48.75 93 LEU A O 1
ATOM 725 N N . SER A 1 94 ? -6.211 9.953 -14.633 1.00 58.19 94 SER A N 1
ATOM 726 C CA . SER A 1 94 ? -5.789 8.664 -14.070 1.00 58.19 94 SER A CA 1
ATOM 727 C C . SER A 1 94 ? -6.962 7.699 -13.954 1.00 58.19 94 SER A C 1
ATOM 729 O O . SER A 1 94 ? -7.804 7.808 -13.066 1.00 58.19 94 SER A O 1
ATOM 731 N N . TYR A 1 95 ? -6.987 6.725 -14.855 1.00 71.62 95 TYR A N 1
ATOM 732 C CA . TYR A 1 95 ? -7.880 5.576 -14.817 1.00 71.62 95 TYR A CA 1
ATOM 733 C C . TYR A 1 95 ? -7.026 4.300 -14.852 1.00 71.62 95 TYR A C 1
ATOM 735 O O . TYR A 1 95 ? -5.996 4.267 -15.525 1.00 71.62 95 TYR A O 1
ATOM 743 N N . PHE A 1 96 ? -7.442 3.252 -14.137 1.00 79.38 96 PHE A N 1
ATOM 744 C CA . PHE A 1 96 ? -6.765 1.954 -14.158 1.00 79.38 96 PHE A CA 1
ATOM 745 C C . PHE A 1 96 ? -7.105 1.192 -15.444 1.00 79.38 96 PHE A C 1
ATOM 747 O O . PHE A 1 96 ? -8.045 0.392 -15.480 1.00 79.38 96 PHE A O 1
ATOM 754 N N . GLY A 1 97 ? -6.342 1.462 -16.510 1.00 82.62 97 GLY A N 1
ATOM 755 C CA . GLY A 1 97 ? -6.455 0.765 -17.790 1.00 82.62 97 GLY A CA 1
ATOM 756 C C . GLY A 1 97 ? -6.482 -0.752 -17.598 1.00 82.62 97 GLY A C 1
ATOM 757 O O . GLY A 1 97 ? -5.759 -1.284 -16.758 1.00 82.62 97 GLY A O 1
ATOM 758 N N . LYS A 1 98 ? -7.306 -1.469 -18.375 1.00 85.38 98 LYS A N 1
ATOM 759 C CA . LYS A 1 98 ? -7.301 -2.945 -18.340 1.00 85.38 98 LYS A CA 1
ATOM 760 C C . LYS A 1 98 ? -5.902 -3.479 -18.656 1.00 85.38 98 LYS A C 1
ATOM 762 O O . LYS A 1 98 ? -5.431 -4.385 -17.976 1.00 85.38 98 LYS A O 1
ATOM 767 N N . ASP A 1 99 ? -5.247 -2.834 -19.613 1.00 88.62 99 ASP A N 1
ATOM 768 C CA . ASP A 1 99 ? -3.885 -3.123 -20.051 1.00 88.62 99 ASP A CA 1
ATOM 769 C C . ASP A 1 99 ? -2.869 -2.769 -18.949 1.00 88.62 99 ASP A C 1
ATOM 771 O O . ASP A 1 99 ? -2.041 -3.604 -18.606 1.00 88.62 99 ASP A O 1
ATOM 775 N N . ASP A 1 100 ? -3.001 -1.600 -18.299 1.00 89.94 100 ASP A N 1
ATOM 776 C CA . ASP A 1 100 ? -2.163 -1.206 -17.150 1.00 89.94 100 ASP A CA 1
ATOM 777 C C . ASP A 1 100 ? -2.238 -2.242 -16.014 1.00 89.94 100 ASP A C 1
ATOM 779 O O . ASP A 1 100 ? -1.214 -2.681 -15.494 1.00 89.94 100 ASP A O 1
ATOM 783 N N . LEU A 1 101 ? -3.451 -2.670 -15.644 1.00 90.12 101 LEU A N 1
ATOM 784 C CA . LEU A 1 101 ? -3.664 -3.702 -14.624 1.00 90.12 101 LEU A CA 1
ATOM 785 C C . LEU A 1 101 ? -3.112 -5.067 -15.053 1.00 90.12 101 LEU A C 1
ATOM 787 O O . LEU A 1 101 ? -2.609 -5.811 -14.213 1.00 90.12 101 LEU A O 1
ATOM 791 N N . GLN A 1 102 ? -3.194 -5.405 -16.342 1.00 91.94 102 GLN A N 1
ATOM 792 C CA . GLN A 1 102 ? -2.634 -6.644 -16.872 1.00 91.94 102 GLN A CA 1
ATOM 793 C C . GLN A 1 102 ? -1.100 -6.629 -16.823 1.00 91.94 102 GLN A C 1
ATOM 795 O O . GLN A 1 102 ? -0.518 -7.610 -16.366 1.00 91.94 102 GLN A O 1
ATOM 800 N N . THR A 1 103 ? -0.444 -5.533 -17.214 1.00 91.25 103 THR A N 1
ATOM 801 C CA . THR A 1 103 ? 1.021 -5.411 -17.141 1.00 91.25 103 THR A CA 1
ATOM 802 C C . THR A 1 103 ? 1.512 -5.399 -15.693 1.00 91.25 103 THR A C 1
ATOM 804 O O . THR A 1 103 ? 2.479 -6.089 -15.373 1.00 91.25 103 THR A O 1
ATOM 807 N N . ILE A 1 104 ? 0.806 -4.719 -14.778 1.00 92.56 104 ILE A N 1
ATOM 808 C CA . ILE A 1 104 ? 1.090 -4.789 -13.334 1.00 92.56 104 ILE A CA 1
ATOM 809 C C . ILE A 1 104 ? 1.008 -6.239 -12.838 1.00 92.56 104 ILE A C 1
ATOM 811 O O . ILE A 1 104 ? 1.942 -6.711 -12.189 1.00 92.56 104 ILE A O 1
ATOM 815 N N . GLN A 1 105 ? -0.060 -6.971 -13.177 1.00 92.81 105 GLN A N 1
ATOM 816 C CA . GLN A 1 105 ? -0.219 -8.372 -12.779 1.00 92.81 105 GLN A CA 1
ATOM 817 C C . GLN A 1 105 ? 0.871 -9.277 -13.388 1.00 92.81 105 GLN A C 1
ATOM 819 O O . GLN A 1 105 ? 1.383 -10.163 -12.708 1.00 92.81 105 GLN A O 1
ATOM 824 N N . GLN A 1 106 ? 1.270 -9.048 -14.643 1.00 90.94 106 GLN A N 1
ATOM 825 C CA . GLN A 1 106 ? 2.364 -9.779 -15.295 1.00 90.94 106 GLN A CA 1
ATOM 826 C C . GLN A 1 106 ? 3.729 -9.494 -14.643 1.00 90.94 106 GLN A C 1
ATOM 828 O O . GLN A 1 106 ? 4.536 -10.413 -14.503 1.00 90.94 106 GLN A O 1
ATOM 833 N N . GLY A 1 107 ? 3.954 -8.269 -14.153 1.00 86.56 107 GLY A N 1
ATOM 834 C CA . GLY A 1 107 ? 5.148 -7.878 -13.396 1.00 86.56 107 GLY A CA 1
ATOM 835 C C . GLY A 1 107 ? 5.379 -8.685 -12.110 1.00 86.56 107 GLY A C 1
ATOM 836 O O . GLY A 1 107 ? 6.526 -8.847 -11.689 1.00 86.56 107 GLY A O 1
ATOM 837 N N . ASP A 1 108 ? 4.339 -9.291 -11.522 1.00 89.19 108 ASP A N 1
ATOM 838 C CA . ASP A 1 108 ? 4.492 -10.255 -10.418 1.00 89.19 108 ASP A CA 1
ATOM 839 C C . ASP A 1 108 ? 5.348 -11.460 -10.856 1.00 89.19 108 ASP A C 1
ATOM 841 O O . ASP A 1 108 ? 6.199 -11.947 -10.114 1.00 89.19 108 ASP A O 1
ATOM 845 N N . GLY A 1 109 ? 5.196 -11.912 -12.103 1.00 87.38 109 GLY A N 1
ATOM 846 C CA . GLY A 1 109 ? 5.991 -12.996 -12.684 1.00 87.38 109 GLY A CA 1
ATOM 847 C C . GLY A 1 109 ? 7.433 -12.617 -13.044 1.00 87.38 109 GLY A C 1
ATOM 848 O O . GLY A 1 109 ? 8.198 -13.502 -13.430 1.00 87.38 109 GLY A O 1
ATOM 849 N N . HIS A 1 110 ? 7.809 -11.335 -12.968 1.00 87.88 110 HIS A N 1
ATOM 850 C CA . HIS A 1 110 ? 9.115 -10.812 -13.415 1.00 87.88 110 HIS A CA 1
ATOM 851 C C . HIS A 1 110 ? 9.897 -10.083 -12.305 1.00 87.88 110 HIS A C 1
ATOM 853 O O . HIS A 1 110 ? 11.051 -9.702 -12.500 1.00 87.88 110 HIS A O 1
ATOM 859 N N . THR A 1 111 ? 9.307 -9.950 -11.115 1.00 91.38 111 THR A N 1
ATOM 860 C CA . THR A 1 111 ? 9.926 -9.348 -9.927 1.00 91.38 111 THR A CA 1
ATOM 861 C C . THR A 1 111 ? 10.409 -10.403 -8.932 1.00 91.38 111 THR A C 1
ATOM 863 O O . THR A 1 111 ? 9.671 -11.308 -8.543 1.00 91.38 111 THR A O 1
ATOM 866 N N . ASP A 1 112 ? 11.654 -10.266 -8.461 1.00 92.25 112 ASP A N 1
ATOM 867 C CA . ASP A 1 112 ? 12.169 -11.079 -7.345 1.00 92.25 112 ASP A CA 1
ATOM 868 C C . ASP A 1 112 ? 11.645 -10.573 -5.986 1.00 92.25 112 ASP A C 1
ATOM 870 O O . ASP A 1 112 ? 11.428 -11.351 -5.052 1.00 92.25 112 ASP A O 1
ATOM 874 N N . SER A 1 113 ? 11.415 -9.264 -5.878 1.00 95.81 113 SER A N 1
ATOM 875 C CA . SER A 1 113 ? 10.670 -8.615 -4.794 1.00 95.81 113 SER A CA 1
ATOM 876 C C . SER A 1 113 ? 10.135 -7.252 -5.230 1.00 95.81 113 SER A C 1
ATOM 878 O O . SER A 1 113 ? 10.518 -6.733 -6.280 1.00 95.81 113 SER A O 1
ATOM 880 N N . VAL A 1 114 ? 9.254 -6.674 -4.413 1.00 97.06 114 VAL A N 1
ATOM 881 C CA . VAL A 1 114 ? 8.698 -5.329 -4.585 1.00 97.06 114 VAL A CA 1
ATOM 882 C C . VAL A 1 114 ? 9.003 -4.492 -3.342 1.00 97.06 114 VAL A C 1
ATOM 884 O O . VAL A 1 114 ? 8.625 -4.862 -2.227 1.00 97.06 114 VAL A O 1
ATOM 887 N N . TYR A 1 115 ? 9.672 -3.355 -3.524 1.00 97.25 115 TYR A N 1
ATOM 888 C CA . TYR A 1 115 ? 9.872 -2.357 -2.473 1.00 97.25 115 TYR A CA 1
ATOM 889 C C . TYR A 1 115 ? 8.631 -1.473 -2.357 1.00 97.25 115 TYR A C 1
ATOM 891 O O . TYR A 1 115 ? 8.187 -0.891 -3.342 1.00 97.25 115 TYR A O 1
ATOM 899 N N . SER A 1 116 ? 8.049 -1.411 -1.162 1.00 97.62 116 SER A N 1
ATOM 900 C CA . SER A 1 116 ? 6.765 -0.758 -0.894 1.00 97.62 116 SER A CA 1
ATOM 901 C C . SER A 1 116 ? 6.987 0.409 0.067 1.00 97.62 116 SER A C 1
ATOM 903 O O . SER A 1 116 ? 7.155 0.199 1.271 1.00 97.62 116 SER A O 1
ATOM 905 N N . ILE A 1 117 ? 7.045 1.622 -0.488 1.00 96.62 117 ILE A N 1
ATOM 906 C CA . ILE A 1 117 ? 7.564 2.826 0.184 1.00 96.62 117 ILE A CA 1
ATOM 907 C C . ILE A 1 117 ? 6.442 3.762 0.676 1.00 96.62 117 ILE A C 1
ATOM 909 O O . ILE A 1 117 ? 5.254 3.459 0.545 1.00 96.62 117 ILE A O 1
ATOM 913 N N . SER A 1 118 ? 6.805 4.904 1.267 1.00 95.88 118 SER A N 1
ATOM 914 C CA . SER A 1 118 ? 5.859 5.927 1.750 1.00 95.88 118 SER A CA 1
ATOM 915 C C . SER A 1 118 ? 4.771 5.339 2.664 1.00 95.88 118 SER A C 1
ATOM 917 O O . SER A 1 118 ? 5.095 4.688 3.658 1.00 95.88 118 SER A O 1
ATOM 919 N N . ALA A 1 119 ? 3.480 5.525 2.360 1.00 97.06 119 ALA A N 1
ATOM 920 C CA . ALA A 1 119 ? 2.401 5.065 3.230 1.00 97.06 119 ALA A CA 1
ATOM 921 C C . ALA A 1 119 ? 2.349 3.536 3.411 1.00 97.06 119 ALA A C 1
ATOM 923 O O . ALA A 1 119 ? 2.011 3.085 4.506 1.00 97.06 119 ALA A O 1
ATOM 924 N N . TYR A 1 120 ? 2.758 2.740 2.409 1.00 97.94 120 TYR A N 1
ATOM 925 C CA . TYR A 1 120 ? 2.896 1.285 2.570 1.00 97.94 120 TYR A CA 1
ATOM 926 C C . TYR A 1 120 ? 3.803 0.961 3.768 1.00 97.94 120 TYR A C 1
ATOM 928 O O . TYR A 1 120 ? 3.451 0.165 4.645 1.00 97.94 120 TYR A O 1
ATOM 936 N N . TYR A 1 121 ? 4.962 1.623 3.824 1.00 96.81 121 TYR A N 1
ATOM 937 C CA . TYR A 1 121 ? 5.917 1.494 4.914 1.00 96.81 121 TYR A CA 1
ATOM 938 C C . TYR A 1 121 ? 5.368 2.073 6.225 1.00 96.81 121 TYR A C 1
ATOM 940 O O . TYR A 1 121 ? 5.382 1.367 7.232 1.00 96.81 121 TYR A O 1
ATOM 948 N N . PHE A 1 122 ? 4.822 3.292 6.229 1.00 95.69 122 PHE A N 1
ATOM 949 C CA . PHE A 1 122 ? 4.328 3.951 7.449 1.00 95.69 122 PHE A CA 1
ATOM 950 C C . PHE A 1 122 ? 3.276 3.119 8.198 1.00 95.69 122 PHE A C 1
ATOM 952 O O . PHE A 1 122 ? 3.360 2.976 9.418 1.00 95.69 122 PHE A O 1
ATOM 959 N N . VAL A 1 123 ? 2.339 2.498 7.476 1.00 96.88 123 VAL A N 1
ATOM 960 C CA . VAL A 1 123 ? 1.337 1.598 8.070 1.00 96.88 123 VAL A CA 1
ATOM 961 C C . VAL A 1 123 ? 1.987 0.297 8.557 1.00 96.88 123 VAL A C 1
ATOM 963 O O . VAL A 1 123 ? 1.697 -0.164 9.660 1.00 96.88 123 VAL A O 1
ATOM 966 N N . SER A 1 124 ? 2.945 -0.261 7.803 1.00 96.94 124 SER A N 1
ATOM 967 C CA . SER A 1 124 ? 3.698 -1.448 8.242 1.00 96.94 124 SER A CA 1
ATOM 968 C C . SER A 1 124 ? 4.497 -1.215 9.535 1.00 96.94 124 SER A C 1
ATOM 970 O O . SER A 1 124 ? 4.646 -2.140 10.331 1.00 96.94 124 SER A O 1
ATOM 972 N N . GLN A 1 125 ? 4.968 0.013 9.788 1.00 95.50 125 GLN A N 1
ATOM 973 C CA . GLN A 1 125 ? 5.683 0.361 11.020 1.00 95.50 125 GLN A CA 1
ATOM 974 C C . GLN A 1 125 ? 4.763 0.403 12.244 1.00 95.50 125 GLN A C 1
ATOM 976 O O . GLN A 1 125 ? 5.210 0.039 13.328 1.00 95.50 125 GLN A O 1
ATOM 981 N N . LEU A 1 126 ? 3.486 0.768 12.080 1.00 95.38 126 LEU A N 1
ATOM 982 C CA . LEU A 1 126 ? 2.484 0.647 13.145 1.00 95.38 126 LEU A CA 1
ATOM 983 C C . LEU A 1 126 ? 2.150 -0.827 13.432 1.00 95.38 126 LEU A C 1
ATOM 985 O O . LEU A 1 126 ? 2.135 -1.252 14.584 1.00 95.38 126 LEU A O 1
ATOM 989 N N . LEU A 1 127 ? 1.977 -1.643 12.384 1.00 96.94 127 LEU A N 1
ATOM 990 C CA . LEU A 1 127 ? 1.775 -3.090 12.540 1.00 96.94 127 LEU A CA 1
ATOM 991 C C . LEU A 1 127 ? 2.965 -3.768 13.249 1.00 96.94 127 LEU A C 1
ATOM 993 O O . LEU A 1 127 ? 2.765 -4.713 14.013 1.00 96.94 127 LEU A O 1
ATOM 997 N N . ARG A 1 128 ? 4.197 -3.286 13.030 1.00 95.50 128 ARG A N 1
ATOM 998 C CA . ARG A 1 128 ? 5.402 -3.756 13.737 1.00 95.50 128 ARG A CA 1
ATOM 999 C C . ARG A 1 128 ? 5.503 -3.237 15.171 1.00 95.50 128 ARG A C 1
ATOM 1001 O O . ARG A 1 128 ? 5.857 -4.022 16.046 1.00 95.50 128 ARG A O 1
ATOM 1008 N N . SER A 1 129 ? 5.193 -1.965 15.440 1.00 94.06 129 SER A N 1
ATOM 1009 C CA . SER A 1 129 ? 5.269 -1.412 16.803 1.00 94.06 129 SER A CA 1
ATOM 1010 C C . SER A 1 129 ? 4.266 -2.089 17.743 1.00 94.06 129 SER A C 1
ATOM 1012 O O . SER A 1 129 ? 4.624 -2.442 18.863 1.00 94.06 129 SER A O 1
ATOM 1014 N N . PHE A 1 130 ? 3.066 -2.409 17.245 1.00 95.19 130 PHE A N 1
ATOM 1015 C CA . PHE A 1 130 ? 2.055 -3.206 17.957 1.00 95.19 130 PHE A CA 1
ATOM 1016 C C . PHE A 1 130 ? 2.362 -4.721 17.963 1.00 95.19 130 PHE A C 1
ATOM 1018 O O . PHE A 1 130 ? 1.555 -5.521 18.434 1.00 95.19 130 PHE A O 1
ATOM 1025 N N . LYS A 1 131 ? 3.521 -5.146 17.433 1.00 95.56 131 LYS A N 1
ATOM 1026 C CA . LYS A 1 131 ? 4.010 -6.542 17.398 1.00 95.56 131 LYS A CA 1
ATOM 1027 C C . LYS A 1 131 ? 3.090 -7.517 16.627 1.00 95.56 131 LYS A C 1
ATOM 1029 O O . LYS A 1 131 ? 3.248 -8.735 16.731 1.00 95.56 131 LYS A O 1
ATOM 1034 N N . LEU A 1 132 ? 2.183 -6.984 15.798 1.00 96.50 132 LEU A N 1
ATOM 1035 C CA . LEU A 1 132 ? 1.244 -7.726 14.944 1.00 96.50 132 LEU A CA 1
ATOM 1036 C C . LEU A 1 132 ? 1.944 -8.281 13.694 1.00 96.50 132 LEU A C 1
ATOM 1038 O O . LEU A 1 132 ? 1.780 -9.449 13.344 1.00 96.50 132 LEU A O 1
ATOM 1042 N N . LEU A 1 133 ? 2.777 -7.459 13.049 1.00 97.19 133 LEU A N 1
ATOM 1043 C CA . LEU A 1 133 ? 3.644 -7.858 11.942 1.00 97.19 133 LEU A CA 1
ATOM 1044 C C . LEU A 1 133 ? 5.049 -8.168 12.478 1.00 97.19 133 LEU A C 1
ATOM 1046 O O . LEU A 1 133 ? 5.780 -7.270 12.884 1.00 97.19 133 LEU A O 1
ATOM 1050 N N . LYS A 1 134 ? 5.432 -9.449 12.478 1.00 96.25 134 LYS A N 1
ATOM 1051 C CA . LYS A 1 134 ? 6.663 -9.929 13.142 1.00 96.25 134 LYS A CA 1
ATOM 1052 C C . LYS A 1 134 ? 7.953 -9.746 12.334 1.00 96.25 134 LYS A C 1
ATOM 1054 O O . LYS A 1 134 ? 9.033 -9.748 12.913 1.00 96.25 134 LYS A O 1
ATOM 1059 N N . ALA A 1 135 ? 7.862 -9.634 11.010 1.00 96.38 135 ALA A N 1
ATOM 1060 C CA . ALA A 1 135 ? 9.034 -9.570 10.138 1.00 96.38 135 ALA A CA 1
ATOM 1061 C C . ALA A 1 135 ? 9.614 -8.140 10.059 1.00 96.38 135 ALA A C 1
ATOM 1063 O O . ALA A 1 135 ? 8.843 -7.190 9.870 1.00 96.38 135 ALA A O 1
ATOM 1064 N N . PRO A 1 136 ? 10.946 -7.952 10.145 1.00 94.75 136 PRO A N 1
ATOM 1065 C CA . PRO A 1 136 ? 11.584 -6.636 10.058 1.00 94.75 136 PRO A CA 1
ATOM 1066 C C . PRO A 1 136 ? 11.451 -6.006 8.653 1.00 94.75 136 PRO A C 1
ATOM 1068 O O . PRO A 1 136 ? 11.194 -6.726 7.687 1.00 94.75 136 PRO A O 1
ATOM 1071 N N . PRO A 1 137 ? 11.668 -4.682 8.493 1.00 92.81 137 PRO A N 1
ATOM 1072 C CA . PRO A 1 137 ? 11.578 -3.985 7.197 1.00 92.81 137 PRO A CA 1
ATOM 1073 C C . PRO A 1 137 ? 12.451 -4.568 6.074 1.00 92.81 137 PRO A C 1
ATOM 1075 O O . PRO A 1 137 ? 12.094 -4.493 4.900 1.00 92.81 137 PRO A O 1
ATOM 1078 N N . SER A 1 138 ? 13.585 -5.177 6.430 1.00 90.56 138 SER A N 1
ATOM 1079 C CA . SER A 1 138 ? 14.514 -5.823 5.497 1.00 90.56 138 SER A CA 1
ATOM 1080 C C . SER A 1 138 ? 14.014 -7.165 4.945 1.00 90.56 138 SER A C 1
ATOM 1082 O O . SER A 1 138 ? 14.452 -7.579 3.871 1.00 90.56 138 SER A O 1
ATOM 1084 N N . GLN A 1 139 ? 13.098 -7.850 5.634 1.00 96.00 139 GLN A N 1
ATOM 1085 C CA . GLN A 1 139 ? 12.608 -9.170 5.238 1.00 96.00 139 GLN A CA 1
ATOM 1086 C C . GLN A 1 139 ? 11.431 -9.062 4.255 1.00 96.00 139 GLN A C 1
ATOM 1088 O O . GLN A 1 139 ? 10.535 -8.237 4.425 1.00 96.00 139 GLN A O 1
ATOM 1093 N N . LYS A 1 140 ? 11.410 -9.940 3.242 1.00 96.88 140 LYS A N 1
ATOM 1094 C CA . LYS A 1 140 ? 10.253 -10.108 2.351 1.00 96.88 140 LYS A CA 1
ATOM 1095 C C . LYS A 1 140 ? 9.090 -10.750 3.109 1.00 96.88 140 LYS A C 1
ATOM 1097 O O . LYS A 1 140 ? 9.280 -11.802 3.719 1.00 96.88 140 LYS A O 1
ATOM 1102 N N . ILE A 1 141 ? 7.892 -10.184 2.995 1.00 97.75 141 ILE A N 1
ATOM 1103 C CA . ILE A 1 141 ? 6.645 -10.789 3.496 1.00 97.75 141 ILE A CA 1
ATOM 1104 C C . ILE A 1 141 ? 5.641 -11.039 2.373 1.00 97.75 141 ILE A C 1
ATOM 1106 O O . ILE A 1 141 ? 5.776 -10.494 1.273 1.00 97.75 141 ILE A O 1
ATOM 1110 N N . SER A 1 142 ? 4.646 -11.883 2.642 1.00 98.19 142 SER A N 1
ATOM 1111 C CA . SER A 1 142 ? 3.498 -12.082 1.759 1.00 98.19 142 SER A CA 1
ATOM 1112 C C . SER A 1 142 ? 2.374 -11.086 2.078 1.00 98.19 142 SER A C 1
ATOM 1114 O O . SER A 1 142 ? 2.348 -10.472 3.150 1.00 98.19 142 SER A O 1
ATOM 1116 N N . ILE A 1 143 ? 1.416 -10.919 1.159 1.00 98.38 143 ILE A N 1
ATOM 1117 C CA . ILE A 1 143 ? 0.229 -10.085 1.424 1.00 98.38 143 ILE A CA 1
ATOM 1118 C C . ILE A 1 143 ? -0.674 -10.773 2.464 1.00 98.38 143 ILE A C 1
ATOM 1120 O O . ILE A 1 143 ? -1.348 -10.091 3.226 1.00 98.38 143 ILE A O 1
ATOM 1124 N N . ALA A 1 144 ? -0.655 -12.108 2.555 1.00 98.38 144 ALA A N 1
ATOM 1125 C CA . ALA A 1 144 ? -1.380 -12.868 3.572 1.00 98.38 144 ALA A CA 1
ATOM 1126 C C . ALA A 1 144 ? -0.857 -12.594 4.996 1.00 98.38 144 ALA A C 1
ATOM 1128 O O . ALA A 1 144 ? -1.662 -12.413 5.910 1.00 98.38 144 ALA A O 1
ATOM 1129 N N . ASP A 1 145 ? 0.464 -12.470 5.184 1.00 98.31 145 ASP A N 1
ATOM 1130 C CA . ASP A 1 145 ? 1.055 -12.071 6.474 1.00 98.31 145 ASP A CA 1
ATOM 1131 C C . ASP A 1 145 ? 0.605 -10.653 6.867 1.00 98.31 145 ASP A C 1
ATOM 1133 O O . ASP A 1 145 ? 0.173 -10.409 7.995 1.00 98.31 145 ASP A O 1
ATOM 1137 N N . TYR A 1 146 ? 0.660 -9.717 5.911 1.00 98.62 146 TYR A N 1
ATOM 1138 C CA . TYR A 1 146 ? 0.226 -8.332 6.111 1.00 98.62 146 TYR A CA 1
ATOM 1139 C C . TYR A 1 146 ? -1.281 -8.242 6.397 1.00 98.62 146 TYR A C 1
ATOM 1141 O O . TYR A 1 146 ? -1.703 -7.488 7.274 1.00 98.62 146 TYR A O 1
ATOM 1149 N N . ASN A 1 147 ? -2.100 -9.036 5.701 1.00 98.62 147 ASN A N 1
ATOM 1150 C CA . ASN A 1 147 ? -3.537 -9.124 5.939 1.00 98.62 147 ASN A CA 1
ATOM 1151 C C . ASN A 1 147 ? -3.848 -9.695 7.328 1.00 98.62 147 ASN A C 1
ATOM 1153 O O . ASN A 1 147 ? -4.678 -9.134 8.028 1.00 98.62 147 ASN A O 1
ATOM 1157 N N . THR A 1 148 ? -3.130 -10.729 7.774 1.00 98.56 148 THR A N 1
ATOM 1158 C CA . THR A 1 148 ? -3.293 -11.293 9.127 1.00 98.56 148 THR A CA 1
ATOM 1159 C C . THR A 1 148 ? -2.995 -10.241 10.206 1.00 98.56 148 THR A C 1
ATOM 1161 O O . THR A 1 148 ? -3.734 -10.108 11.182 1.00 98.56 148 THR A O 1
ATOM 1164 N N . ALA A 1 149 ? -1.950 -9.426 10.013 1.00 98.56 149 ALA A N 1
ATOM 1165 C CA . ALA A 1 149 ? -1.654 -8.298 10.899 1.00 98.56 149 ALA A CA 1
ATOM 1166 C C . ALA A 1 149 ? -2.710 -7.171 10.806 1.00 98.56 149 ALA A C 1
ATOM 1168 O O . ALA A 1 149 ? -3.021 -6.536 11.812 1.00 98.56 149 ALA A O 1
ATOM 1169 N N . THR A 1 150 ? -3.291 -6.948 9.623 1.00 98.69 150 THR A N 1
ATOM 1170 C CA . THR A 1 150 ? -4.371 -5.972 9.374 1.00 98.69 150 THR A CA 1
ATOM 1171 C C . THR A 1 150 ? -5.685 -6.382 10.045 1.00 98.69 150 THR A C 1
ATOM 1173 O O . THR A 1 150 ? -6.342 -5.554 10.671 1.00 98.69 150 THR A O 1
ATOM 1176 N N . GLU A 1 151 ? -6.052 -7.663 9.967 1.00 98.69 151 GLU A N 1
ATOM 1177 C CA . GLU A 1 151 ? -7.199 -8.253 10.663 1.00 98.69 151 GLU A CA 1
ATOM 1178 C C . GLU A 1 151 ? -7.067 -8.089 12.178 1.00 98.69 151 GLU A C 1
ATOM 1180 O O . GLU A 1 151 ? -8.006 -7.622 12.824 1.00 98.69 151 GLU A O 1
ATOM 1185 N N . ALA A 1 152 ? -5.885 -8.381 12.730 1.00 98.56 152 ALA A N 1
ATOM 1186 C CA . ALA A 1 152 ? -5.599 -8.167 14.144 1.00 98.56 152 ALA A CA 1
ATOM 1187 C C . ALA A 1 152 ? -5.684 -6.681 14.545 1.00 98.56 152 ALA A C 1
ATOM 1189 O O . ALA A 1 152 ? -6.288 -6.372 15.568 1.00 98.56 152 ALA A O 1
ATOM 1190 N N . LEU A 1 153 ? -5.143 -5.762 13.731 1.00 98.25 153 LEU A N 1
ATOM 1191 C CA . LEU A 1 153 ? -5.198 -4.317 13.988 1.00 98.25 153 LEU A CA 1
ATOM 1192 C C . LEU A 1 153 ? -6.642 -3.793 14.007 1.00 98.25 153 LEU A C 1
ATOM 1194 O O . LEU A 1 153 ? -7.028 -3.097 14.940 1.00 98.25 153 LEU A O 1
ATOM 1198 N N . CYS A 1 154 ? -7.448 -4.128 12.996 1.00 98.69 154 CYS A N 1
ATOM 1199 C CA . CYS A 1 154 ? -8.835 -3.665 12.899 1.00 98.69 154 CYS A CA 1
ATOM 1200 C C . CYS A 1 154 ? -9.744 -4.232 14.004 1.00 98.69 154 CYS A C 1
ATOM 1202 O O . CYS A 1 154 ? -10.689 -3.557 14.414 1.00 98.69 154 CYS A O 1
ATOM 1204 N N . ALA A 1 155 ? -9.452 -5.439 14.503 1.00 98.56 155 ALA A N 1
ATOM 1205 C CA . ALA A 1 155 ? -10.216 -6.080 15.572 1.00 98.56 155 ALA A CA 1
ATOM 1206 C C . ALA A 1 155 ? -9.979 -5.466 16.969 1.00 98.56 155 ALA A C 1
ATOM 1208 O O . ALA A 1 155 ? -10.815 -5.644 17.856 1.00 98.56 155 ALA A O 1
ATOM 1209 N N . MET A 1 156 ? -8.874 -4.738 17.183 1.00 98.44 156 MET A N 1
ATOM 1210 C CA . MET A 1 156 ? -8.658 -3.955 18.409 1.00 98.44 156 MET A CA 1
ATOM 1211 C C . MET A 1 156 ? -9.689 -2.822 18.510 1.00 98.44 156 MET A C 1
ATOM 1213 O O . MET A 1 156 ? -10.070 -2.249 17.490 1.00 98.44 156 MET A O 1
ATOM 1217 N N . SER A 1 157 ? -10.112 -2.440 19.721 1.00 98.25 157 SER A N 1
ATOM 1218 C CA . SER A 1 157 ? -10.910 -1.216 19.891 1.00 98.25 157 SER A CA 1
ATOM 1219 C C . SER A 1 157 ? -10.034 0.032 19.732 1.00 98.25 157 SER A C 1
ATOM 1221 O O . SER A 1 157 ? -8.831 -0.016 19.989 1.00 98.25 157 SER A O 1
ATOM 1223 N N . LEU A 1 158 ? -10.623 1.182 19.375 1.00 97.31 158 LEU A N 1
ATOM 1224 C CA . LEU A 1 158 ? -9.864 2.440 19.296 1.00 97.31 158 LEU A CA 1
ATOM 1225 C C . LEU A 1 158 ? -9.211 2.796 20.646 1.00 97.31 158 LEU A C 1
ATOM 1227 O O . LEU A 1 158 ? -8.097 3.305 20.672 1.00 97.31 158 LEU A O 1
ATOM 1231 N N . THR A 1 159 ? -9.862 2.471 21.767 1.00 97.62 159 THR A N 1
ATOM 1232 C CA . THR A 1 159 ? -9.312 2.674 23.116 1.00 97.62 159 THR A CA 1
ATOM 1233 C C . THR A 1 159 ? -8.074 1.811 23.368 1.00 97.62 159 THR A C 1
ATOM 1235 O O . THR A 1 159 ? -7.100 2.307 23.931 1.00 97.62 159 THR A O 1
ATOM 1238 N N . ASP A 1 160 ? -8.076 0.551 22.924 1.00 97.38 160 ASP A N 1
ATOM 1239 C CA . ASP A 1 160 ? -6.903 -0.326 23.024 1.00 97.38 160 ASP A CA 1
ATOM 1240 C C . ASP A 1 160 ? -5.778 0.137 22.092 1.00 97.38 160 ASP A C 1
ATOM 1242 O O . ASP A 1 160 ? -4.616 0.102 22.475 1.00 97.38 160 ASP A O 1
ATOM 1246 N N . VAL A 1 161 ? -6.117 0.630 20.897 1.00 96.06 161 VAL A N 1
ATOM 1247 C CA . VAL A 1 161 ? -5.164 1.171 19.914 1.00 96.06 161 VAL A CA 1
ATOM 1248 C C . VAL A 1 161 ? -4.484 2.445 20.414 1.00 96.06 161 VAL A C 1
ATOM 1250 O O . VAL A 1 161 ? -3.265 2.547 20.312 1.00 96.06 161 VAL A O 1
ATOM 1253 N N . THR A 1 162 ? -5.225 3.386 21.006 1.00 95.31 162 THR A N 1
ATOM 1254 C CA . THR A 1 162 ? -4.643 4.562 21.675 1.00 95.31 162 THR A CA 1
ATOM 1255 C C . THR A 1 162 ? -3.749 4.135 22.839 1.00 95.31 162 THR A C 1
ATOM 1257 O O . THR A 1 162 ? -2.583 4.513 22.886 1.00 95.31 162 THR A O 1
ATOM 1260 N N . LYS A 1 163 ? -4.235 3.248 23.716 1.00 95.31 163 LYS A N 1
ATOM 1261 C CA . LYS A 1 163 ? -3.468 2.725 24.858 1.00 95.31 163 LYS A CA 1
ATOM 1262 C C . LYS A 1 163 ? -2.208 1.943 24.454 1.00 95.31 163 LYS A C 1
ATOM 1264 O O . LYS A 1 163 ? -1.250 1.898 25.224 1.00 95.31 163 LYS A O 1
ATOM 1269 N N . GLU A 1 164 ? -2.207 1.293 23.293 1.00 94.06 164 GLU A N 1
ATOM 1270 C CA . GLU A 1 164 ? -1.022 0.633 22.743 1.00 94.06 164 GLU A CA 1
ATOM 1271 C C . GLU A 1 164 ? -0.054 1.659 22.146 1.00 94.06 164 GLU A C 1
ATOM 1273 O O . GLU A 1 164 ? 1.135 1.572 22.420 1.00 94.06 164 GLU A O 1
ATOM 1278 N N . TYR A 1 165 ? -0.558 2.653 21.404 1.00 92.75 165 TYR A N 1
ATOM 1279 C CA . TYR A 1 165 ? 0.220 3.734 20.784 1.00 92.75 165 TYR A CA 1
ATOM 1280 C C . TYR A 1 165 ? 0.922 4.657 21.796 1.00 92.75 165 TYR A C 1
ATOM 1282 O O . TYR A 1 165 ? 2.066 5.057 21.557 1.00 92.75 165 TYR A O 1
ATOM 1290 N N . ASP A 1 166 ? 0.275 4.941 22.929 1.00 92.38 166 ASP A N 1
ATOM 1291 C CA . ASP A 1 166 ? 0.765 5.828 23.996 1.00 92.38 166 ASP A CA 1
ATOM 1292 C C . ASP A 1 166 ? 1.923 5.233 24.830 1.00 92.38 166 ASP A C 1
ATOM 1294 O O . ASP A 1 166 ? 2.419 5.879 25.753 1.00 92.38 166 ASP A O 1
ATOM 1298 N N . LYS A 1 167 ? 2.381 4.008 24.535 1.00 90.69 167 LYS A N 1
ATOM 1299 C CA . LYS A 1 167 ? 3.556 3.411 25.189 1.00 90.69 167 LYS A CA 1
ATOM 1300 C C . LYS A 1 167 ? 4.854 3.996 24.626 1.00 90.69 167 LYS A C 1
ATOM 1302 O O . LYS A 1 167 ? 4.982 4.239 23.428 1.00 90.69 167 LYS A O 1
ATOM 1307 N N . GLU A 1 168 ? 5.881 4.123 25.463 1.00 66.38 168 GLU A N 1
ATOM 1308 C CA . GLU A 1 168 ? 7.172 4.668 25.012 1.00 66.38 168 GLU A CA 1
ATOM 1309 C C . GLU A 1 168 ? 7.827 3.804 23.913 1.00 66.38 168 GLU A C 1
ATOM 1311 O O . GLU A 1 168 ? 8.377 4.337 22.948 1.00 66.38 168 GLU A O 1
ATOM 1316 N N . GLU A 1 169 ? 7.688 2.471 23.984 1.00 70.50 169 GLU A N 1
ATOM 1317 C CA . GLU A 1 169 ? 8.173 1.540 22.948 1.00 70.50 169 GLU A CA 1
ATOM 1318 C C . GLU A 1 169 ? 7.553 1.798 21.559 1.00 70.50 169 GLU A C 1
ATOM 1320 O O . GLU A 1 169 ? 8.200 1.577 20.531 1.00 70.50 169 GLU A O 1
ATOM 1325 N N . THR A 1 170 ? 6.303 2.268 21.493 1.00 62.78 170 THR A N 1
ATOM 1326 C CA . THR A 1 170 ? 5.568 2.455 20.233 1.00 62.78 170 THR A CA 1
ATOM 1327 C C . THR A 1 170 ? 5.798 3.819 19.590 1.00 62.78 170 THR A C 1
ATOM 1329 O O . THR A 1 170 ? 5.478 3.980 18.407 1.00 62.78 170 THR A O 1
ATOM 1332 N N . HIS A 1 171 ? 6.443 4.774 20.271 1.00 62.12 171 HIS A N 1
ATOM 1333 C CA . HIS A 1 171 ? 6.780 6.094 19.713 1.00 62.12 171 HIS A CA 1
ATOM 1334 C C . HIS A 1 171 ? 7.711 6.044 18.485 1.00 62.12 171 HIS A C 1
ATOM 1336 O O . HIS A 1 171 ? 7.763 7.005 17.718 1.00 62.12 171 HIS A O 1
ATOM 1342 N N . VAL A 1 172 ? 8.364 4.908 18.199 1.00 58.28 172 VAL A N 1
ATOM 1343 C CA . VAL A 1 172 ? 9.041 4.671 16.906 1.00 58.28 172 VAL A CA 1
ATOM 1344 C C . VAL A 1 172 ? 8.062 4.817 15.726 1.00 58.28 172 VAL A C 1
ATOM 1346 O O . VAL A 1 172 ? 8.428 5.358 14.683 1.00 58.28 172 VAL A O 1
ATOM 1349 N N . SER A 1 173 ? 6.796 4.417 15.905 1.00 57.53 173 SER A N 1
ATOM 1350 C CA . SER A 1 173 ? 5.720 4.639 14.926 1.00 57.53 173 SER A CA 1
ATOM 1351 C C . SER A 1 173 ? 5.180 6.078 14.921 1.00 57.53 173 SER A C 1
ATOM 1353 O O . SER A 1 173 ? 4.659 6.521 13.897 1.00 57.53 173 SER A O 1
ATOM 1355 N N . GLY A 1 174 ? 5.400 6.844 15.997 1.00 59.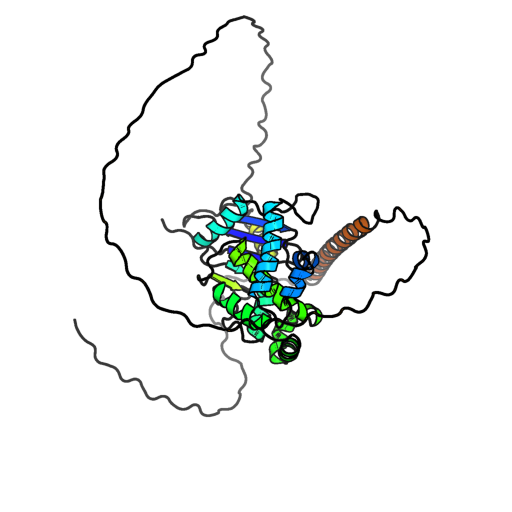50 174 GLY A N 1
ATOM 1356 C CA . GLY A 1 174 ? 5.048 8.266 16.126 1.00 59.50 174 GLY A CA 1
ATOM 1357 C C . GLY A 1 174 ? 5.790 9.198 15.156 1.00 59.50 174 GLY A C 1
ATOM 1358 O O . GLY A 1 174 ? 5.352 10.315 14.902 1.00 59.50 174 GLY A O 1
ATOM 1359 N N . LYS A 1 175 ? 6.880 8.726 14.530 1.00 80.12 175 LYS A N 1
ATOM 1360 C CA . LYS A 1 175 ? 7.533 9.411 13.396 1.00 80.12 175 LYS A CA 1
ATOM 1361 C C . LYS A 1 175 ? 6.691 9.420 12.113 1.00 80.12 175 LYS A C 1
ATOM 1363 O O . LYS A 1 175 ? 6.971 10.204 11.210 1.00 80.12 175 LYS A O 1
ATOM 1368 N N . HIS A 1 176 ? 5.712 8.521 12.009 1.00 87.75 176 HIS A N 1
ATOM 1369 C CA . HIS A 1 176 ? 4.979 8.235 10.773 1.00 87.75 176 HIS A CA 1
ATOM 1370 C C . HIS A 1 176 ? 3.453 8.195 10.954 1.00 87.75 176 HIS A C 1
ATOM 1372 O O . HIS A 1 176 ? 2.725 8.276 9.968 1.00 87.75 176 HIS A O 1
ATOM 1378 N N . THR A 1 177 ? 2.969 8.080 12.194 1.00 91.25 177 THR A N 1
ATOM 1379 C CA . THR A 1 177 ? 1.558 8.165 12.596 1.00 91.25 177 THR A CA 1
ATOM 1380 C C . THR A 1 177 ? 1.425 9.253 13.647 1.00 91.25 177 THR A C 1
ATOM 1382 O O . THR A 1 177 ? 2.135 9.201 14.643 1.00 91.25 177 THR A O 1
ATOM 1385 N N . THR A 1 178 ? 0.533 10.220 13.440 1.00 91.69 178 THR A N 1
ATOM 1386 C CA . THR A 1 178 ? 0.156 11.191 14.483 1.00 91.69 178 THR A CA 1
ATOM 1387 C C . THR A 1 178 ? -1.099 10.707 15.227 1.00 91.69 178 THR A C 1
ATOM 1389 O O . THR A 1 178 ? -1.824 9.866 14.683 1.00 91.69 178 THR A O 1
ATOM 1392 N N . PRO A 1 179 ? -1.410 11.217 16.435 1.00 91.44 179 PRO A N 1
ATOM 1393 C CA . PRO A 1 179 ? -2.614 10.819 17.172 1.00 91.44 179 PRO A CA 1
ATOM 1394 C C . PRO A 1 179 ? -3.912 11.015 16.373 1.00 91.44 179 PRO A C 1
ATOM 1396 O O . PRO A 1 179 ? -4.824 10.198 16.459 1.00 91.44 179 PRO A O 1
ATOM 1399 N N . GLU A 1 180 ? -3.979 12.052 15.535 1.00 92.44 180 GLU A N 1
ATOM 1400 C CA . GLU A 1 180 ? -5.138 12.367 14.688 1.00 92.44 180 GLU A CA 1
ATOM 1401 C C . GLU A 1 180 ? -5.273 11.410 13.496 1.00 92.44 180 GLU A C 1
ATOM 1403 O O . GLU A 1 180 ? -6.372 11.208 12.994 1.00 92.44 180 GLU A O 1
ATOM 1408 N N . GLN A 1 181 ? -4.168 10.810 13.039 1.00 94.25 181 GLN A N 1
ATOM 1409 C CA . GLN A 1 181 ? -4.182 9.771 12.003 1.00 94.25 181 GLN A CA 1
ATOM 1410 C C . GLN A 1 181 ? -4.552 8.397 12.567 1.00 94.25 181 GLN A C 1
ATOM 1412 O O . GLN A 1 181 ? -4.910 7.502 11.805 1.00 94.25 181 GLN A O 1
ATOM 1417 N N . LEU A 1 182 ? -4.431 8.198 13.884 1.00 94.50 182 LEU A N 1
ATOM 1418 C CA . LEU A 1 182 ? -4.529 6.878 14.500 1.00 94.50 182 LEU A CA 1
ATOM 1419 C C . LEU A 1 182 ? -5.900 6.226 14.267 1.00 94.50 182 LEU A C 1
ATOM 1421 O O . LEU A 1 182 ? -5.947 5.023 14.027 1.00 94.50 182 LEU A O 1
ATOM 1425 N N . SER A 1 183 ? -6.989 7.007 14.242 1.00 96.75 183 SER A N 1
ATOM 1426 C CA . SER A 1 183 ? -8.351 6.523 13.957 1.00 96.75 183 SER A CA 1
ATOM 1427 C C . SER A 1 183 ? -8.529 5.936 12.557 1.00 96.75 183 SER A C 1
ATOM 1429 O O . SER A 1 183 ? -9.370 5.059 12.370 1.00 96.75 183 SER A O 1
ATOM 1431 N N . ASP A 1 184 ? -7.734 6.390 11.588 1.00 97.44 184 ASP A N 1
ATOM 1432 C CA . ASP A 1 184 ? -7.857 6.009 10.179 1.00 97.44 184 ASP A CA 1
ATOM 1433 C C . ASP A 1 184 ? -6.988 4.778 9.840 1.00 97.44 184 ASP A C 1
ATOM 1435 O O . ASP A 1 184 ? -7.066 4.220 8.747 1.00 97.44 184 ASP A O 1
ATOM 1439 N N . ARG A 1 185 ? -6.171 4.281 10.779 1.00 97.19 185 ARG A N 1
ATOM 1440 C CA . ARG A 1 185 ? -5.157 3.253 10.484 1.00 97.19 185 ARG A CA 1
ATOM 1441 C C . ARG A 1 185 ? -5.703 1.860 10.148 1.00 97.19 185 ARG A C 1
ATOM 1443 O O . ARG A 1 185 ? -5.021 1.121 9.439 1.00 97.19 185 ARG A O 1
ATOM 1450 N N . CYS A 1 186 ? -6.922 1.512 10.569 1.00 98.62 186 CYS A N 1
ATOM 1451 C CA . CYS A 1 186 ? -7.603 0.311 10.066 1.00 98.62 186 CYS A CA 1
ATOM 1452 C C . CYS A 1 186 ? -8.006 0.469 8.583 1.00 98.62 186 CYS A C 1
ATOM 1454 O O . CYS A 1 186 ? -7.788 -0.455 7.794 1.00 98.62 186 CYS A O 1
ATOM 1456 N N . PHE A 1 187 ? -8.502 1.650 8.177 1.00 98.62 187 PHE A N 1
ATOM 1457 C CA . PHE A 1 187 ? -8.745 1.971 6.765 1.00 98.62 187 PHE A CA 1
ATOM 1458 C C . PHE A 1 187 ? -7.448 1.862 5.956 1.00 98.62 187 PHE A C 1
ATOM 1460 O O . PHE A 1 187 ? -7.426 1.159 4.950 1.00 98.62 187 PHE A O 1
ATOM 1467 N N . ASP A 1 188 ? -6.366 2.497 6.412 1.00 98.44 188 ASP A N 1
ATOM 1468 C CA . ASP A 1 188 ? -5.087 2.530 5.692 1.00 98.44 188 ASP A CA 1
ATOM 1469 C C . ASP A 1 188 ? -4.497 1.127 5.462 1.00 98.44 188 ASP A C 1
ATOM 1471 O O . ASP A 1 188 ? -4.065 0.794 4.355 1.00 98.44 188 ASP A O 1
ATOM 1475 N N . ALA A 1 189 ? -4.515 0.268 6.487 1.00 98.62 189 ALA A N 1
ATOM 1476 C CA . ALA A 1 189 ? -4.022 -1.105 6.384 1.00 98.62 189 ALA A CA 1
ATOM 1477 C C . ALA A 1 189 ? -4.880 -1.951 5.426 1.00 98.62 189 ALA A C 1
ATOM 1479 O O . ALA A 1 189 ? -4.352 -2.640 4.549 1.00 98.62 189 ALA A O 1
ATOM 1480 N N . CYS A 1 190 ? -6.208 -1.833 5.510 1.00 98.81 190 CYS A N 1
ATOM 1481 C CA . CYS A 1 190 ? -7.118 -2.483 4.567 1.00 98.81 190 CYS A CA 1
ATOM 1482 C C . CYS A 1 190 ? -6.966 -1.946 3.136 1.00 98.81 190 CYS A C 1
ATOM 1484 O O . CYS A 1 190 ? -7.074 -2.715 2.179 1.00 98.81 190 CYS A O 1
ATOM 1486 N N . TYR A 1 191 ? -6.674 -0.653 2.973 1.00 98.69 191 TYR A N 1
ATOM 1487 C CA . TYR A 1 191 ? -6.411 -0.032 1.678 1.00 98.69 191 TYR A CA 1
ATOM 1488 C C . TYR A 1 191 ? -5.181 -0.651 1.008 1.00 98.69 191 TYR A C 1
ATOM 1490 O O . TYR A 1 191 ? -5.260 -1.055 -0.152 1.00 98.69 191 TYR A O 1
ATOM 1498 N N . VAL A 1 192 ? -4.083 -0.821 1.755 1.00 98.69 192 VAL A N 1
ATOM 1499 C CA . VAL A 1 192 ? -2.877 -1.520 1.279 1.00 98.69 192 VAL A CA 1
ATOM 1500 C C . VAL A 1 192 ? -3.189 -2.961 0.860 1.00 98.69 192 VAL A C 1
ATOM 1502 O O . VAL A 1 192 ? -2.786 -3.371 -0.231 1.00 98.69 192 VAL A O 1
ATOM 1505 N N . VAL A 1 193 ? -3.947 -3.721 1.663 1.00 98.69 193 VAL A N 1
ATOM 1506 C CA . VAL A 1 193 ? -4.338 -5.098 1.303 1.00 98.69 193 VAL A CA 1
ATOM 1507 C C . VAL A 1 193 ? -5.139 -5.129 -0.002 1.00 98.69 193 VAL A C 1
ATOM 1509 O O . VAL A 1 193 ? -4.807 -5.910 -0.896 1.00 98.69 193 VAL A O 1
ATOM 1512 N N . VAL A 1 194 ? -6.162 -4.280 -0.156 1.00 98.44 194 VAL A N 1
ATOM 1513 C CA . VAL A 1 194 ? -7.002 -4.232 -1.371 1.00 98.44 194 VAL A CA 1
ATOM 1514 C C . VAL A 1 194 ? -6.194 -3.815 -2.599 1.00 98.44 194 VAL A C 1
ATOM 1516 O O . VAL A 1 194 ? -6.354 -4.412 -3.666 1.00 98.44 194 VAL A O 1
ATOM 1519 N N . LEU A 1 195 ? -5.309 -2.830 -2.448 1.00 97.50 195 LEU A N 1
ATOM 1520 C CA . LEU A 1 195 ? -4.479 -2.303 -3.526 1.00 97.50 195 LEU A CA 1
ATOM 1521 C C . LEU A 1 195 ? -3.529 -3.378 -4.080 1.00 97.50 195 LEU A C 1
ATOM 1523 O O . LEU A 1 195 ? -3.516 -3.622 -5.286 1.00 97.50 195 LEU A O 1
ATOM 1527 N N . LEU A 1 196 ? -2.815 -4.096 -3.208 1.00 97.81 196 LEU A N 1
ATOM 1528 C CA . LEU A 1 196 ? -1.878 -5.144 -3.628 1.00 97.81 196 LEU A CA 1
ATOM 1529 C C . LEU A 1 196 ? -2.592 -6.428 -4.108 1.00 97.81 196 LEU A C 1
ATOM 1531 O O . LEU A 1 196 ? -2.219 -6.993 -5.137 1.00 97.81 196 LEU A O 1
ATOM 1535 N N . SER A 1 197 ? -3.626 -6.895 -3.393 1.00 97.75 197 SER A N 1
ATOM 1536 C CA . SER A 1 197 ? -4.250 -8.209 -3.656 1.00 97.75 197 SER A CA 1
ATOM 1537 C C . SER A 1 197 ? -5.419 -8.194 -4.645 1.00 97.75 197 SER A C 1
ATOM 1539 O O . SER A 1 197 ? -5.524 -9.105 -5.464 1.00 97.75 197 SER A O 1
ATOM 1541 N N . LYS A 1 198 ? -6.306 -7.189 -4.597 1.00 96.94 198 LYS A N 1
ATOM 1542 C CA . LYS A 1 198 ? -7.522 -7.144 -5.434 1.00 96.94 198 LYS A CA 1
ATOM 1543 C C . LYS A 1 198 ? -7.324 -6.292 -6.689 1.00 96.94 198 LYS A C 1
ATOM 1545 O O . LYS A 1 198 ? -7.773 -6.692 -7.763 1.00 96.94 198 LYS A O 1
ATOM 1550 N N . LEU A 1 199 ? -6.628 -5.154 -6.576 1.00 95.50 199 LEU A N 1
ATOM 1551 C CA . LEU A 1 199 ? -6.377 -4.265 -7.714 1.00 95.50 199 LEU A CA 1
ATOM 1552 C C . LEU A 1 199 ? -5.178 -4.719 -8.557 1.00 95.50 199 LEU A C 1
ATOM 1554 O O . LEU A 1 199 ? -5.360 -5.036 -9.730 1.00 95.50 199 LEU A O 1
ATOM 1558 N N . TYR A 1 200 ? -3.979 -4.796 -7.971 1.00 95.81 200 TYR A N 1
ATOM 1559 C CA . TYR A 1 200 ? -2.762 -5.234 -8.677 1.00 95.81 200 TYR A CA 1
ATOM 1560 C C . TYR A 1 200 ? -2.715 -6.754 -8.921 1.00 95.81 200 TYR A C 1
ATOM 1562 O O . TYR A 1 200 ? -1.952 -7.216 -9.769 1.00 95.81 200 TYR A O 1
ATOM 1570 N N . LYS A 1 201 ? -3.574 -7.525 -8.231 1.00 96.12 201 LYS A N 1
ATOM 1571 C CA . LYS A 1 201 ? -3.737 -8.988 -8.374 1.00 96.12 201 LYS A CA 1
ATOM 1572 C C . LYS A 1 201 ? -2.441 -9.778 -8.168 1.00 96.12 201 LYS A C 1
ATOM 1574 O O . LYS A 1 201 ? -2.231 -10.817 -8.798 1.00 96.12 201 LYS A O 1
ATOM 1579 N N . TRP A 1 202 ? -1.570 -9.276 -7.300 1.00 96.44 202 TRP A N 1
ATOM 1580 C CA . TRP A 1 202 ? -0.307 -9.923 -6.967 1.00 96.44 202 TRP A CA 1
ATOM 1581 C C . TRP A 1 202 ? -0.510 -11.104 -6.020 1.00 96.44 202 TRP A C 1
ATOM 1583 O O . TRP A 1 202 ? -1.445 -11.126 -5.217 1.00 96.44 202 TRP A O 1
ATOM 1593 N N . SER A 1 203 ? 0.367 -12.105 -6.130 1.00 96.62 203 SER A N 1
ATOM 1594 C CA . SER A 1 203 ? 0.279 -13.339 -5.353 1.00 96.62 203 SER A CA 1
ATOM 1595 C C . SER A 1 203 ? 0.267 -13.063 -3.849 1.00 96.62 203 SER A C 1
ATOM 1597 O O . SER A 1 203 ? 1.230 -12.549 -3.277 1.00 96.62 203 SER A O 1
ATOM 1599 N N . THR A 1 204 ? -0.828 -13.441 -3.187 1.00 97.50 204 THR A N 1
ATOM 1600 C CA . THR A 1 204 ? -1.024 -13.162 -1.761 1.00 97.50 204 THR A CA 1
ATOM 1601 C C . THR A 1 204 ? -0.135 -14.004 -0.857 1.00 97.50 204 THR A C 1
ATOM 1603 O O . THR A 1 204 ? 0.182 -13.555 0.238 1.00 97.50 204 THR A O 1
ATOM 1606 N N . THR A 1 205 ? 0.296 -15.185 -1.307 1.00 97.69 205 THR A N 1
ATOM 1607 C CA . THR A 1 205 ? 1.089 -16.145 -0.520 1.00 97.69 205 THR A CA 1
ATOM 1608 C C . THR A 1 205 ? 2.592 -16.077 -0.793 1.00 97.69 205 THR A C 1
ATOM 1610 O O . THR A 1 205 ? 3.369 -16.674 -0.054 1.00 97.69 205 THR A O 1
ATOM 1613 N N . ALA A 1 206 ? 3.034 -15.387 -1.849 1.00 96.12 206 ALA A N 1
ATOM 1614 C CA . ALA A 1 206 ? 4.454 -15.287 -2.176 1.00 96.12 206 ALA A CA 1
ATOM 1615 C C . ALA A 1 206 ? 5.147 -14.217 -1.304 1.00 96.12 206 ALA A C 1
ATOM 1617 O O . ALA A 1 206 ? 4.725 -13.059 -1.327 1.00 96.12 206 ALA A O 1
ATOM 1618 N N . PRO A 1 207 ? 6.231 -14.542 -0.569 1.00 96.00 207 PRO A N 1
ATOM 1619 C CA . PRO A 1 207 ? 6.972 -13.554 0.206 1.00 96.00 207 PRO A CA 1
ATOM 1620 C C . PRO A 1 207 ? 7.819 -12.672 -0.722 1.00 96.00 207 PRO A C 1
ATOM 1622 O O . PRO A 1 207 ? 8.963 -12.996 -1.049 1.00 96.00 207 PRO A O 1
ATOM 1625 N N . LYS A 1 208 ? 7.239 -11.553 -1.168 1.00 96.31 208 LYS A N 1
ATOM 1626 C CA . LYS A 1 208 ? 7.840 -10.623 -2.141 1.00 96.31 208 LYS A CA 1
ATOM 1627 C C . LYS A 1 208 ? 7.997 -9.193 -1.642 1.00 96.31 208 LYS A C 1
ATOM 1629 O O . LYS A 1 208 ? 8.781 -8.456 -2.232 1.00 96.31 208 LYS A O 1
ATOM 1634 N N . PHE A 1 209 ? 7.287 -8.777 -0.602 1.00 98.06 209 PHE A N 1
ATOM 1635 C CA . PHE A 1 209 ? 7.150 -7.358 -0.279 1.00 98.06 209 PHE A CA 1
ATOM 1636 C C . PHE A 1 209 ? 8.148 -6.915 0.790 1.00 98.06 209 PHE A C 1
ATOM 1638 O O . PHE A 1 209 ? 8.125 -7.427 1.908 1.00 98.06 209 PHE A O 1
ATOM 1645 N N . HIS A 1 210 ? 9.002 -5.946 0.452 1.00 97.50 210 HIS A N 1
ATOM 1646 C CA . HIS A 1 210 ? 9.819 -5.205 1.414 1.00 97.50 210 HIS A CA 1
ATOM 1647 C C . HIS A 1 210 ? 9.105 -3.892 1.741 1.00 97.50 210 HIS A C 1
ATOM 1649 O O . HIS A 1 210 ? 9.129 -2.952 0.947 1.00 97.50 210 HIS A O 1
ATOM 1655 N N . PHE A 1 211 ? 8.465 -3.817 2.904 1.00 97.19 211 PHE A N 1
ATOM 1656 C CA . PHE A 1 211 ? 7.880 -2.571 3.399 1.00 97.19 211 PHE A CA 1
ATOM 1657 C C . PHE A 1 211 ? 8.953 -1.788 4.160 1.00 97.19 211 PHE A C 1
ATOM 1659 O O . PHE A 1 211 ? 9.212 -2.091 5.328 1.00 97.19 211 PHE A O 1
ATOM 1666 N N . THR A 1 212 ? 9.591 -0.831 3.479 1.00 95.56 212 THR A N 1
ATOM 1667 C CA . THR A 1 212 ? 10.759 -0.065 3.951 1.00 95.56 212 THR A CA 1
ATOM 1668 C C . THR A 1 212 ? 10.814 1.319 3.292 1.00 95.56 212 THR A C 1
ATOM 1670 O O . THR A 1 212 ? 10.362 1.479 2.161 1.00 95.56 212 THR A O 1
ATOM 1673 N N . ASP A 1 213 ? 11.399 2.303 3.972 1.00 93.62 213 ASP A N 1
ATOM 1674 C CA . ASP A 1 213 ? 11.832 3.592 3.410 1.00 93.62 213 ASP A CA 1
ATOM 1675 C C . ASP A 1 213 ? 13.324 3.605 3.023 1.00 93.62 213 ASP A C 1
ATOM 1677 O O . ASP A 1 213 ? 13.775 4.526 2.348 1.00 93.62 213 ASP A O 1
ATOM 1681 N N . ASN A 1 214 ? 14.096 2.588 3.424 1.00 93.12 214 ASN A N 1
ATOM 1682 C CA . ASN A 1 214 ? 15.546 2.523 3.241 1.00 93.12 214 ASN A CA 1
ATOM 1683 C C . ASN A 1 214 ? 16.018 1.177 2.664 1.00 93.12 214 ASN A C 1
ATOM 1685 O O . ASN A 1 214 ? 15.502 0.109 3.006 1.00 93.12 214 ASN A O 1
ATOM 1689 N N . VAL A 1 215 ? 17.073 1.223 1.847 1.00 91.75 215 VAL A N 1
ATOM 1690 C CA . VAL A 1 215 ? 17.814 0.069 1.315 1.00 91.75 215 VAL A CA 1
ATOM 1691 C C . VAL A 1 215 ? 19.308 0.316 1.528 1.00 91.75 215 VAL A C 1
ATOM 1693 O O . VAL A 1 215 ? 19.839 1.340 1.110 1.00 91.75 215 VAL A O 1
ATOM 1696 N N . HIS A 1 216 ? 19.991 -0.602 2.222 1.00 91.75 216 HIS A N 1
ATOM 1697 C CA . HIS A 1 216 ? 21.411 -0.475 2.598 1.00 91.75 216 HIS A CA 1
ATOM 1698 C C . HIS A 1 216 ? 21.775 0.906 3.194 1.00 91.75 216 HIS A C 1
ATOM 1700 O O . HIS A 1 216 ? 22.754 1.529 2.792 1.00 91.75 216 HIS A O 1
ATOM 1706 N N . GLY A 1 217 ? 20.946 1.416 4.114 1.00 90.94 217 GLY A N 1
ATOM 1707 C CA . GLY A 1 217 ? 21.144 2.718 4.773 1.00 90.94 217 GLY A CA 1
ATOM 1708 C C . GLY A 1 217 ? 20.872 3.956 3.906 1.00 90.94 217 GLY A C 1
ATOM 1709 O O . GLY A 1 217 ? 21.083 5.070 4.373 1.00 90.94 217 GLY A O 1
ATOM 1710 N N . ASN A 1 218 ? 20.410 3.780 2.666 1.00 89.94 218 ASN A N 1
ATOM 1711 C CA . ASN A 1 218 ? 20.058 4.861 1.749 1.00 89.94 218 ASN A CA 1
ATOM 1712 C C . ASN A 1 218 ? 18.534 4.945 1.591 1.00 89.94 218 ASN A C 1
ATOM 1714 O O . ASN A 1 218 ? 17.881 3.917 1.402 1.00 89.94 218 ASN A O 1
ATOM 1718 N N . SER A 1 219 ? 17.981 6.160 1.612 1.00 90.19 219 SER A N 1
ATOM 1719 C CA . SER A 1 219 ? 16.545 6.388 1.406 1.00 90.19 219 SER A CA 1
ATOM 1720 C C . SER A 1 219 ? 16.111 5.974 -0.005 1.00 90.19 219 SER A C 1
ATOM 1722 O O . SER A 1 219 ? 16.773 6.311 -0.992 1.00 90.19 219 SER A O 1
ATOM 1724 N N . VAL A 1 220 ? 14.990 5.261 -0.108 1.00 88.62 220 VAL A N 1
ATOM 1725 C CA . VAL A 1 220 ? 14.389 4.830 -1.377 1.00 88.62 220 VAL A CA 1
ATOM 1726 C C . VAL A 1 220 ? 13.507 5.955 -1.916 1.00 88.62 220 VAL A C 1
ATOM 1728 O O . VAL A 1 220 ? 12.288 5.936 -1.767 1.00 88.62 220 VAL A O 1
ATOM 1731 N N . ASP A 1 221 ? 14.140 6.950 -2.537 1.00 84.12 221 ASP A N 1
ATOM 1732 C CA . ASP A 1 221 ? 13.468 8.133 -3.084 1.00 84.12 221 ASP A CA 1
ATOM 1733 C C . ASP A 1 221 ? 13.931 8.456 -4.521 1.00 84.12 221 ASP A C 1
ATOM 1735 O O . ASP A 1 221 ? 15.062 8.173 -4.935 1.00 84.12 221 ASP A O 1
ATOM 1739 N N . TRP A 1 222 ? 13.044 9.072 -5.304 1.00 85.75 222 TRP A N 1
ATOM 1740 C CA . TRP A 1 222 ? 13.243 9.360 -6.727 1.00 85.75 222 TRP A CA 1
ATOM 1741 C C . TRP A 1 222 ? 14.426 10.295 -7.071 1.00 85.75 222 TRP A C 1
ATOM 1743 O O . TRP A 1 222 ? 14.969 10.123 -8.170 1.00 85.75 222 TRP A O 1
ATOM 1753 N N . PRO A 1 223 ? 14.898 11.243 -6.222 1.00 85.44 223 PRO A N 1
ATOM 1754 C CA . PRO A 1 223 ? 15.992 12.145 -6.586 1.00 85.44 223 PRO A CA 1
ATOM 1755 C C . PRO A 1 223 ? 17.307 11.422 -6.882 1.00 85.44 223 PRO A C 1
ATOM 1757 O O . PRO A 1 223 ? 18.060 11.868 -7.749 1.00 85.44 223 PRO A O 1
ATOM 1760 N N . LEU A 1 224 ? 17.576 10.288 -6.221 1.00 84.94 224 LEU A N 1
ATOM 1761 C CA . LEU A 1 224 ? 18.763 9.476 -6.500 1.00 84.94 224 LEU A CA 1
ATOM 1762 C C . LEU A 1 224 ? 18.669 8.824 -7.887 1.00 84.94 224 LEU A C 1
ATOM 1764 O O . LEU A 1 224 ? 19.616 8.905 -8.666 1.00 84.94 224 LEU A O 1
ATOM 1768 N N . GLY A 1 225 ? 17.512 8.250 -8.232 1.00 84.12 225 GLY A N 1
ATOM 1769 C CA . GLY A 1 225 ? 17.261 7.688 -9.564 1.00 84.12 225 GLY A CA 1
ATOM 1770 C C . GLY A 1 225 ? 17.340 8.7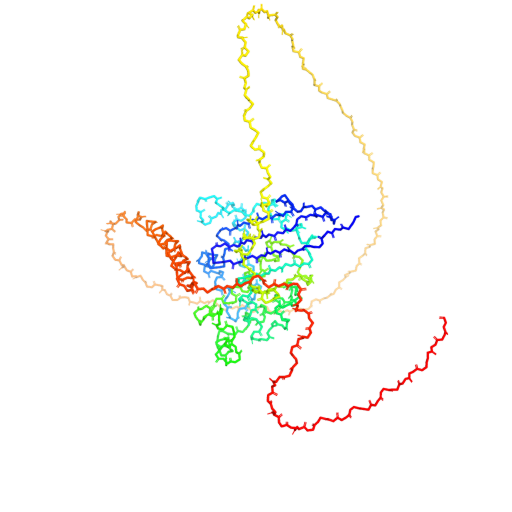44 -10.672 1.00 84.12 225 GLY A C 1
ATOM 1771 O O . GLY A 1 225 ? 17.971 8.517 -11.705 1.00 84.12 225 GLY A O 1
ATOM 1772 N N . ALA A 1 226 ? 16.780 9.934 -10.432 1.00 84.31 226 ALA A N 1
ATOM 1773 C CA . ALA A 1 226 ? 16.879 11.068 -11.347 1.00 84.31 226 ALA A CA 1
ATOM 1774 C C . ALA A 1 226 ? 18.335 11.534 -11.535 1.00 84.31 226 ALA A C 1
ATOM 1776 O O . ALA A 1 226 ? 18.773 11.732 -12.668 1.00 84.31 226 ALA A O 1
ATOM 1777 N N . TYR A 1 227 ? 19.110 11.650 -10.450 1.00 84.88 227 TYR A N 1
ATOM 1778 C CA . TYR A 1 227 ? 20.530 12.002 -10.512 1.00 84.88 227 TYR A CA 1
ATOM 1779 C C . TYR A 1 227 ? 21.352 10.961 -11.286 1.00 84.88 227 TYR A C 1
ATOM 1781 O O . TYR A 1 227 ? 22.094 11.333 -12.195 1.00 84.88 227 TYR A O 1
ATOM 1789 N N . VAL A 1 228 ? 21.172 9.666 -10.994 1.00 84.56 228 VAL A N 1
ATOM 1790 C CA . VAL A 1 228 ? 21.843 8.563 -11.707 1.00 84.56 228 VAL A CA 1
ATOM 1791 C C . VAL A 1 228 ? 21.498 8.579 -13.198 1.00 84.56 228 VAL A C 1
ATOM 1793 O O . VAL A 1 228 ? 22.398 8.470 -14.032 1.00 84.56 228 VAL A O 1
ATOM 1796 N N . SER A 1 229 ? 20.225 8.783 -13.555 1.00 81.94 229 SER A N 1
ATOM 1797 C CA . SER A 1 229 ? 19.807 8.924 -14.955 1.00 81.94 229 SER A CA 1
ATOM 1798 C C . SER A 1 229 ? 20.508 10.105 -15.637 1.00 81.94 229 SER A C 1
ATOM 1800 O O . SER A 1 229 ? 21.028 9.950 -16.737 1.00 81.94 229 SER A O 1
ATOM 1802 N N . LEU A 1 230 ? 20.593 11.271 -14.987 1.00 82.56 230 LEU A N 1
ATOM 1803 C CA . LEU A 1 230 ? 21.263 12.448 -15.554 1.00 82.56 230 LEU A CA 1
ATOM 1804 C C . LEU A 1 230 ? 22.769 12.228 -15.787 1.00 82.56 230 LEU A C 1
ATOM 1806 O O . LEU A 1 230 ? 23.268 12.586 -16.852 1.00 82.56 230 LEU A O 1
ATOM 1810 N N . ILE A 1 231 ? 23.498 11.625 -14.838 1.00 85.75 231 ILE A N 1
ATOM 1811 C CA . ILE A 1 231 ? 24.958 11.435 -14.978 1.00 85.75 231 ILE A CA 1
ATOM 1812 C C . ILE A 1 231 ? 25.348 10.284 -15.914 1.00 85.75 231 ILE A C 1
ATOM 1814 O O . ILE A 1 231 ? 26.447 10.295 -16.461 1.00 85.75 231 ILE A O 1
ATOM 1818 N N . THR A 1 232 ? 24.466 9.304 -16.133 1.00 81.81 232 THR A N 1
ATOM 1819 C CA . THR A 1 232 ? 24.716 8.174 -17.053 1.00 81.81 232 THR A CA 1
ATOM 1820 C C . THR A 1 232 ? 24.416 8.500 -18.522 1.00 81.81 232 THR A C 1
ATOM 1822 O O . THR A 1 232 ? 24.529 7.627 -19.380 1.00 81.81 232 THR A O 1
ATOM 1825 N N . GLY A 1 233 ? 24.063 9.754 -18.830 1.00 73.50 233 GLY A N 1
ATOM 1826 C CA . GLY A 1 233 ? 23.664 10.195 -20.172 1.00 73.50 233 GLY A CA 1
ATOM 1827 C C . GLY A 1 233 ? 22.187 9.948 -20.500 1.00 73.50 233 GLY A C 1
ATOM 1828 O O . GLY A 1 233 ? 21.766 10.239 -21.614 1.00 73.50 233 GLY A O 1
ATOM 1829 N N . GLY A 1 234 ? 21.406 9.465 -19.529 1.00 59.75 234 GLY A N 1
ATOM 1830 C CA . GLY A 1 234 ? 19.979 9.188 -19.641 1.00 59.75 234 GLY A CA 1
ATOM 1831 C C . GLY A 1 234 ? 19.643 7.773 -20.119 1.00 59.75 234 GLY A C 1
ATOM 1832 O O . GLY A 1 234 ? 20.258 7.229 -21.031 1.00 59.75 234 GLY A O 1
ATOM 1833 N N . MET A 1 235 ? 18.555 7.217 -19.570 1.00 55.03 235 MET A N 1
ATOM 1834 C CA . MET A 1 235 ? 17.751 6.209 -20.286 1.00 55.03 235 MET A CA 1
ATOM 1835 C C . MET A 1 235 ? 17.001 6.816 -21.482 1.00 55.03 235 MET A C 1
ATOM 1837 O O . MET A 1 235 ? 16.535 6.083 -22.354 1.00 55.03 235 MET A O 1
ATOM 1841 N N . GLY A 1 236 ? 16.916 8.151 -21.549 1.00 50.78 236 GLY A N 1
ATOM 1842 C CA . GLY A 1 236 ? 16.651 8.858 -22.793 1.00 50.78 236 GLY A CA 1
ATOM 1843 C C . GLY A 1 236 ? 17.780 8.555 -23.769 1.00 50.78 236 GLY A C 1
ATOM 1844 O O . GLY A 1 236 ? 18.836 9.178 -23.706 1.00 50.78 236 GLY A O 1
ATOM 1845 N N . GLY A 1 237 ? 17.560 7.569 -24.640 1.00 49.56 237 GLY A N 1
ATOM 1846 C CA . GLY A 1 237 ? 18.513 7.221 -25.685 1.00 49.56 237 GLY A CA 1
ATOM 1847 C C . GLY A 1 237 ? 18.848 8.439 -26.540 1.00 49.56 237 GLY A C 1
ATOM 1848 O O . GLY A 1 237 ? 18.090 9.411 -26.576 1.00 49.56 237 GLY A O 1
ATOM 1849 N N . GLN A 1 238 ? 19.972 8.382 -27.258 1.00 47.94 238 GLN A N 1
ATOM 1850 C CA . GLN A 1 238 ? 20.304 9.421 -28.225 1.00 47.94 238 GLN A CA 1
ATOM 1851 C C . GLN A 1 238 ? 19.162 9.550 -29.240 1.00 47.94 238 GLN A C 1
ATOM 1853 O O . GLN A 1 238 ? 19.101 8.804 -30.218 1.00 47.94 238 GLN A O 1
ATOM 1858 N N . GLN A 1 239 ? 18.300 10.553 -29.045 1.00 47.53 239 GLN A N 1
ATOM 1859 C CA . GLN A 1 239 ? 17.677 11.235 -30.162 1.00 47.53 239 GLN A CA 1
ATOM 1860 C C . GLN A 1 239 ? 18.843 11.763 -30.981 1.00 47.53 239 GLN A C 1
ATOM 1862 O O . GLN A 1 239 ? 19.437 12.797 -30.670 1.00 47.53 239 GLN A O 1
ATOM 1867 N N . GLN A 1 240 ? 19.219 10.991 -31.999 1.00 46.28 240 GLN A N 1
ATOM 1868 C CA . GLN A 1 240 ? 20.047 11.491 -33.067 1.00 46.28 240 GLN A CA 1
ATOM 1869 C C . GLN A 1 240 ? 19.249 12.636 -33.675 1.00 46.28 240 GLN A C 1
ATOM 1871 O O . GLN A 1 240 ? 18.350 12.419 -34.482 1.00 46.28 240 GLN A O 1
ATOM 1876 N N . PHE A 1 241 ? 19.568 13.859 -33.250 1.00 44.06 241 PHE A N 1
ATOM 1877 C CA . PHE A 1 241 ? 19.288 15.055 -34.019 1.00 44.06 241 PHE A CA 1
ATOM 1878 C C . PHE A 1 241 ? 20.021 14.858 -35.338 1.00 44.06 241 PHE A C 1
ATOM 1880 O O . PHE A 1 241 ? 21.203 15.185 -35.464 1.00 44.06 241 PHE A O 1
ATOM 1887 N N . SER A 1 242 ? 19.330 14.218 -36.283 1.00 47.56 242 SER A N 1
ATOM 1888 C CA . SER A 1 242 ? 19.792 13.975 -37.635 1.00 47.56 242 SER A CA 1
ATOM 1889 C C . SER A 1 242 ? 20.093 15.341 -38.211 1.00 47.56 242 SER A C 1
ATOM 1891 O O . SER A 1 242 ? 19.175 16.079 -38.567 1.00 47.56 242 SER A O 1
ATOM 1893 N N . LYS A 1 243 ? 21.382 15.705 -38.182 1.00 47.97 243 LYS A N 1
ATOM 1894 C CA . LYS A 1 243 ? 21.890 17.017 -38.579 1.00 47.97 243 LYS A CA 1
ATOM 1895 C C . LYS A 1 243 ? 21.221 17.350 -39.910 1.00 47.97 243 LYS A C 1
ATOM 1897 O O . LYS A 1 243 ? 21.441 16.580 -40.848 1.00 47.97 243 LYS A O 1
ATOM 1902 N N . PRO A 1 244 ? 20.354 18.382 -39.970 1.00 49.00 244 PRO A N 1
ATOM 1903 C CA . PRO A 1 244 ? 19.411 18.531 -41.067 1.00 49.00 244 PRO A CA 1
ATOM 1904 C C . PRO A 1 244 ? 20.200 18.515 -42.363 1.00 49.00 244 PRO A C 1
ATOM 1906 O O . PRO A 1 244 ? 21.147 19.294 -42.513 1.00 49.00 244 PRO A O 1
ATOM 1909 N N . ALA A 1 245 ? 19.878 17.552 -43.231 1.00 52.97 245 ALA A N 1
ATOM 1910 C CA . ALA A 1 245 ? 20.648 17.312 -44.436 1.00 52.97 245 ALA A CA 1
ATOM 1911 C C . ALA A 1 245 ? 20.723 18.632 -45.204 1.00 52.97 245 ALA A C 1
ATOM 1913 O O . ALA A 1 245 ? 19.689 19.212 -45.538 1.00 52.97 245 ALA A O 1
ATOM 1914 N N . THR A 1 246 ? 21.940 19.136 -45.417 1.00 55.91 246 THR A N 1
ATOM 1915 C CA . THR A 1 246 ? 22.181 20.394 -46.126 1.00 55.91 246 THR A CA 1
ATOM 1916 C C . THR A 1 246 ? 21.815 20.184 -47.586 1.00 55.91 246 THR A C 1
ATOM 1918 O O . THR A 1 246 ? 22.661 19.804 -48.394 1.00 55.91 246 THR A O 1
ATOM 1921 N N . GLY A 1 247 ? 20.524 20.347 -47.877 1.00 49.16 247 GLY A N 1
ATOM 1922 C CA . GLY A 1 247 ? 19.920 20.043 -49.160 1.00 49.16 247 GLY A CA 1
ATOM 1923 C C . GLY A 1 247 ? 20.571 20.874 -50.248 1.00 49.16 247 GLY A C 1
ATOM 1924 O O . GLY A 1 247 ? 20.361 22.083 -50.328 1.00 49.16 247 GLY A O 1
ATOM 1925 N N . THR A 1 248 ? 21.369 20.216 -51.084 1.00 49.78 248 THR A N 1
ATOM 1926 C CA . THR A 1 248 ? 21.867 20.806 -52.320 1.00 49.78 248 THR A CA 1
ATOM 1927 C C . THR A 1 248 ? 20.657 21.196 -53.162 1.00 49.78 248 THR A C 1
ATOM 1929 O O . THR A 1 248 ? 19.734 20.399 -53.330 1.00 49.78 248 THR A O 1
ATOM 1932 N N . SER A 1 249 ? 20.639 22.428 -53.662 1.00 50.38 249 SER A N 1
ATOM 1933 C CA . SER A 1 249 ? 19.509 22.987 -54.402 1.00 50.38 249 SER A CA 1
ATOM 1934 C C . SER A 1 249 ? 19.348 22.309 -55.769 1.00 50.38 249 SER A C 1
ATOM 1936 O O . SER A 1 249 ? 19.883 22.784 -56.771 1.00 50.38 249 SER A O 1
ATOM 1938 N N . GLY A 1 250 ? 18.626 21.187 -55.802 1.00 46.78 250 GLY A N 1
ATOM 1939 C CA . GLY A 1 250 ? 18.196 20.520 -57.031 1.00 46.78 250 GLY A CA 1
ATOM 1940 C C . GLY A 1 250 ? 17.141 21.347 -57.770 1.00 46.78 250 GLY A C 1
ATOM 1941 O O . GLY A 1 250 ? 16.222 21.883 -57.153 1.00 46.78 250 GLY A O 1
ATOM 1942 N N . GLN A 1 251 ? 17.286 21.477 -59.088 1.00 45.28 251 GLN A N 1
ATOM 1943 C CA . GLN A 1 251 ? 16.422 22.331 -59.906 1.00 45.28 251 GLN A CA 1
ATOM 1944 C C . GLN A 1 251 ? 15.020 21.745 -60.096 1.00 45.28 251 GLN A C 1
ATOM 1946 O O . GLN A 1 251 ? 14.857 20.573 -60.435 1.00 45.28 251 GLN A O 1
ATOM 1951 N N . SER A 1 252 ? 14.009 22.609 -60.001 1.00 44.50 252 SER A N 1
ATOM 1952 C CA . SER A 1 252 ? 12.660 22.324 -60.484 1.00 44.50 252 SER A CA 1
ATOM 1953 C C . SER A 1 252 ? 12.682 22.038 -61.988 1.00 44.50 252 SER A C 1
ATOM 1955 O O . SER A 1 252 ? 13.025 22.916 -62.778 1.00 44.50 252 SER A O 1
ATOM 1957 N N . THR A 1 253 ? 12.247 20.848 -62.394 1.00 43.69 253 THR A N 1
ATOM 1958 C CA . THR A 1 253 ? 11.827 20.575 -63.775 1.00 43.69 253 THR A CA 1
ATOM 1959 C C . THR A 1 253 ? 10.389 20.082 -63.757 1.00 43.69 253 THR A C 1
ATOM 1961 O O . THR A 1 253 ? 10.051 19.096 -63.108 1.00 43.69 253 THR A O 1
ATOM 1964 N N . SER A 1 254 ? 9.511 20.829 -64.420 1.00 45.22 254 SER A N 1
ATOM 1965 C CA . SER A 1 254 ? 8.110 20.470 -64.594 1.00 45.22 254 SER A CA 1
ATOM 1966 C C . SER A 1 254 ? 7.963 19.496 -65.760 1.00 45.22 254 SER A C 1
ATOM 1968 O O . SER A 1 254 ? 8.558 19.674 -66.822 1.00 45.22 254 SER A O 1
ATOM 1970 N N . THR A 1 255 ? 7.123 18.475 -65.605 1.00 44.09 255 THR A N 1
ATOM 1971 C CA . THR A 1 255 ? 6.635 17.689 -66.744 1.00 44.09 255 THR A CA 1
ATOM 1972 C C . THR A 1 255 ? 5.201 17.262 -66.468 1.00 44.09 255 THR A C 1
ATOM 1974 O O . THR A 1 255 ? 4.936 16.401 -65.635 1.00 44.09 255 THR A O 1
ATOM 1977 N N . SER A 1 256 ? 4.260 17.915 -67.142 1.00 45.69 256 SER A N 1
ATOM 1978 C CA . SER A 1 256 ? 2.838 17.577 -67.108 1.00 45.69 256 SER A CA 1
ATOM 1979 C C . SER A 1 256 ? 2.541 16.429 -68.071 1.00 45.69 256 SER A C 1
ATOM 1981 O O . SER A 1 256 ? 2.898 16.516 -69.245 1.00 45.69 256 SER A O 1
ATOM 1983 N N . GLY A 1 257 ? 1.829 15.404 -67.604 1.00 37.69 257 GLY A N 1
ATOM 1984 C CA . GLY A 1 257 ? 1.324 14.302 -68.425 1.00 37.69 257 GLY A CA 1
ATOM 1985 C C . GLY A 1 257 ? -0.016 13.814 -67.881 1.00 37.69 257 GLY A C 1
ATOM 1986 O O . GLY A 1 257 ? -0.134 13.562 -66.684 1.00 37.69 257 GLY A O 1
ATOM 1987 N N . SER A 1 258 ? -1.037 13.719 -68.736 1.00 42.16 258 SER A N 1
ATOM 1988 C CA . SER A 1 258 ? -2.409 13.384 -68.331 1.00 42.16 258 SER A CA 1
ATOM 1989 C C . SER A 1 258 ? -3.037 12.332 -69.246 1.00 42.16 258 SER A C 1
ATOM 1991 O O . SER A 1 258 ? -3.193 12.570 -70.438 1.00 42.16 258 SER A O 1
ATOM 1993 N N . ALA A 1 259 ? -3.436 11.207 -68.652 1.00 38.34 259 ALA A N 1
ATOM 1994 C CA . ALA A 1 259 ? -4.428 10.225 -69.113 1.00 38.34 259 ALA A CA 1
ATOM 1995 C C . ALA A 1 259 ? -4.790 9.374 -67.865 1.00 38.34 259 ALA A C 1
ATOM 1997 O O . ALA A 1 259 ? -3.914 9.163 -67.030 1.00 38.34 259 ALA A O 1
ATOM 1998 N N . ALA A 1 260 ? -6.030 8.991 -67.539 1.00 39.12 260 ALA A N 1
ATOM 1999 C CA . ALA A 1 260 ? -7.125 8.414 -68.334 1.00 39.12 260 ALA A CA 1
ATOM 2000 C C . ALA A 1 260 ? -6.811 6.967 -68.803 1.00 39.12 260 ALA A C 1
ATOM 2002 O O . ALA A 1 260 ? -5.854 6.778 -69.545 1.00 39.12 260 ALA A O 1
ATOM 2003 N N . THR A 1 261 ? -7.559 5.909 -68.438 1.00 35.84 261 THR A N 1
ATOM 2004 C CA . THR A 1 261 ? -8.746 5.834 -67.539 1.00 35.84 261 THR A CA 1
ATOM 2005 C C . THR A 1 261 ? -8.537 4.791 -66.406 1.00 35.84 261 THR A C 1
ATOM 2007 O O . THR A 1 261 ? -7.551 4.968 -65.703 1.00 35.84 261 THR A O 1
ATOM 2010 N N . THR A 1 262 ? -9.314 3.743 -66.075 1.00 36.22 262 THR A N 1
ATOM 2011 C CA . THR A 1 262 ? -10.523 3.081 -66.634 1.00 36.22 262 THR A CA 1
ATOM 2012 C C . THR A 1 262 ? -11.267 2.333 -65.497 1.00 36.22 262 THR A C 1
ATOM 2014 O O . THR A 1 262 ? -10.841 2.388 -64.346 1.00 36.22 262 THR A O 1
ATOM 2017 N N . SER A 1 263 ? -12.383 1.665 -65.803 1.00 34.47 263 SER A N 1
ATOM 2018 C CA . SER A 1 263 ? -13.145 0.732 -64.945 1.00 34.47 263 SER A CA 1
ATOM 2019 C C . SER A 1 263 ? -12.337 -0.562 -64.618 1.00 34.47 263 SER A C 1
ATOM 2021 O O . SER A 1 263 ? -11.227 -0.721 -65.120 1.00 34.47 263 SER A O 1
ATOM 2023 N N . SER A 1 264 ? -12.783 -1.534 -63.804 1.00 37.69 264 SER A N 1
ATOM 2024 C CA . SER A 1 264 ? -14.168 -1.989 -63.553 1.00 37.69 264 SER A CA 1
ATOM 2025 C C . SER A 1 264 ? -14.353 -2.728 -62.217 1.00 37.69 264 SER A C 1
ATOM 2027 O O . SER A 1 264 ? -13.389 -3.025 -61.517 1.00 37.69 264 SER A O 1
ATOM 2029 N N . ASP A 1 265 ? -15.613 -3.022 -61.902 1.00 36.44 265 ASP A N 1
ATOM 2030 C CA . ASP A 1 265 ? -16.098 -3.796 -60.757 1.00 36.44 265 ASP A CA 1
ATOM 2031 C C . ASP A 1 265 ? -15.690 -5.280 -60.793 1.00 36.44 265 ASP A C 1
ATOM 2033 O O . ASP A 1 265 ? -15.569 -5.860 -61.870 1.00 36.44 265 ASP A O 1
ATOM 2037 N N . GLU A 1 266 ? -15.672 -5.935 -59.625 1.00 38.50 266 GLU A N 1
ATOM 2038 C CA . GLU A 1 266 ? -16.285 -7.267 -59.505 1.00 38.50 266 GLU A CA 1
ATOM 2039 C C . GLU A 1 266 ? -16.768 -7.544 -58.068 1.00 38.50 266 GLU A C 1
ATOM 2041 O O . GLU A 1 266 ? -16.130 -7.139 -57.093 1.00 38.50 266 GLU A O 1
ATOM 2046 N N . ALA A 1 267 ? -17.916 -8.218 -57.924 1.00 39.56 267 ALA A N 1
ATOM 2047 C CA . ALA A 1 267 ? -18.507 -8.550 -56.627 1.00 39.56 267 ALA A CA 1
ATOM 2048 C C . ALA A 1 267 ? -19.308 -9.867 -56.670 1.00 39.56 267 ALA A C 1
ATOM 2050 O O . ALA A 1 267 ? -20.428 -9.913 -57.174 1.00 39.56 267 ALA A O 1
ATOM 2051 N N . ALA A 1 268 ? -18.759 -10.922 -56.061 1.00 34.53 268 ALA A N 1
ATOM 2052 C CA . ALA A 1 268 ? -19.468 -12.138 -55.650 1.00 34.53 268 ALA A CA 1
ATOM 2053 C C . ALA A 1 268 ? -18.735 -12.736 -54.423 1.00 34.53 268 ALA A C 1
ATOM 2055 O O . ALA A 1 268 ? -17.512 -12.664 -54.374 1.00 34.53 268 ALA A O 1
ATOM 2056 N N . ALA A 1 269 ? -19.320 -13.251 -53.335 1.00 34.22 269 ALA A N 1
ATOM 2057 C CA . ALA A 1 269 ? -20.650 -13.765 -52.975 1.00 34.22 269 ALA A CA 1
ATOM 2058 C C . ALA A 1 269 ? -20.765 -15.307 -52.904 1.00 34.22 269 ALA A C 1
ATOM 2060 O O . ALA A 1 269 ? -20.630 -16.006 -53.900 1.00 34.22 269 ALA A O 1
ATOM 2061 N N . ALA A 1 270 ? -21.187 -15.752 -51.710 1.00 35.25 270 ALA A N 1
ATOM 2062 C CA . ALA A 1 270 ? -21.939 -16.973 -51.381 1.00 35.25 270 ALA A CA 1
ATOM 2063 C C . ALA A 1 270 ? -21.247 -18.355 -51.241 1.00 35.25 270 ALA A C 1
ATOM 2065 O O . ALA A 1 270 ? -20.535 -18.827 -52.116 1.00 35.25 270 ALA A O 1
ATOM 2066 N N . SER A 1 271 ? -21.702 -19.058 -50.185 1.00 35.97 271 SER A N 1
ATOM 2067 C CA . SER A 1 271 ? -21.873 -20.525 -50.071 1.00 35.97 271 SER A CA 1
ATOM 2068 C C . SER A 1 271 ? -20.609 -21.415 -49.947 1.00 35.97 271 SER A C 1
ATOM 2070 O O . SER A 1 271 ? -19.539 -21.072 -50.419 1.00 35.97 271 SER A O 1
ATOM 2072 N N . SER A 1 272 ? -20.642 -22.584 -49.279 1.00 35.28 272 SER A N 1
ATOM 2073 C CA . SER A 1 272 ? -21.790 -23.398 -48.822 1.00 35.28 272 SER A CA 1
ATOM 2074 C C . SER A 1 272 ? -21.496 -24.271 -47.568 1.00 35.28 272 SER A C 1
ATOM 2076 O O . SER A 1 272 ? -20.364 -24.326 -47.106 1.00 35.28 272 SER A O 1
ATOM 2078 N N . THR A 1 273 ? -22.550 -24.932 -47.055 1.00 34.34 273 THR A N 1
ATOM 2079 C CA . THR A 1 273 ? -22.674 -26.270 -46.390 1.00 34.34 273 THR A CA 1
ATOM 2080 C C . THR A 1 273 ? -21.436 -27.140 -46.028 1.00 34.34 273 THR A C 1
ATOM 2082 O O . THR A 1 273 ? -20.423 -27.098 -46.706 1.00 34.34 273 THR A O 1
ATOM 2085 N N . ALA A 1 274 ? -21.479 -28.072 -45.051 1.00 34.38 274 ALA A N 1
ATOM 2086 C CA . ALA A 1 274 ? -22.593 -28.593 -44.228 1.00 34.38 274 ALA A CA 1
ATOM 2087 C C . ALA A 1 274 ? -22.146 -29.358 -42.949 1.00 34.38 274 ALA A C 1
ATOM 2089 O O . ALA A 1 274 ? -21.040 -29.875 -42.862 1.00 34.38 274 ALA A O 1
ATOM 2090 N N . ILE A 1 275 ? -23.097 -29.476 -42.010 1.00 35.06 275 ILE A N 1
ATOM 2091 C CA . ILE A 1 275 ? -23.476 -30.653 -41.189 1.00 35.06 275 ILE A CA 1
ATOM 2092 C C . ILE A 1 275 ? -22.438 -31.785 -41.014 1.00 35.06 275 ILE A C 1
ATOM 2094 O O . ILE A 1 275 ? -22.098 -32.495 -41.955 1.00 35.06 275 ILE A O 1
ATOM 2098 N N . THR A 1 276 ? -22.153 -32.148 -39.757 1.00 34.47 276 THR A N 1
ATOM 2099 C CA . THR A 1 276 ? -21.931 -33.560 -39.383 1.00 34.47 276 THR A CA 1
ATOM 2100 C C . THR A 1 276 ? -22.555 -33.850 -38.016 1.00 34.47 276 THR A C 1
ATOM 2102 O O . THR A 1 276 ? -22.039 -33.445 -36.978 1.00 34.47 276 THR A O 1
ATOM 2105 N N . THR A 1 277 ? -23.688 -34.553 -38.008 1.00 36.28 277 THR A N 1
ATOM 2106 C CA . THR A 1 277 ? -24.309 -35.105 -36.797 1.00 36.28 277 THR A CA 1
ATOM 2107 C C . THR A 1 277 ? -23.704 -36.473 -36.477 1.00 36.28 277 THR A C 1
ATOM 2109 O O . THR A 1 277 ? -23.673 -37.358 -37.326 1.00 36.28 277 THR A O 1
ATOM 2112 N N . GLY A 1 278 ? -23.241 -36.673 -35.240 1.00 33.94 278 GLY A N 1
ATOM 2113 C CA . GLY A 1 278 ? -22.577 -37.914 -34.825 1.00 33.94 278 GLY A CA 1
ATOM 2114 C C . GLY A 1 278 ? -22.762 -38.215 -33.341 1.00 33.94 278 GLY A C 1
ATOM 2115 O O . GLY A 1 278 ? -21.837 -38.056 -32.552 1.00 33.94 278 GLY A O 1
ATOM 2116 N N . GLY A 1 279 ? -23.967 -38.626 -32.943 1.00 33.81 279 GLY A N 1
ATOM 2117 C CA . GLY A 1 279 ? -24.236 -39.049 -31.566 1.00 33.81 279 GLY A CA 1
ATOM 2118 C C . GLY A 1 279 ? -23.844 -40.508 -31.314 1.00 33.81 279 GLY A C 1
ATOM 2119 O O . GLY A 1 279 ? -24.022 -41.359 -32.185 1.00 33.81 279 GLY A O 1
ATOM 2120 N N . ARG A 1 280 ? -23.397 -40.835 -30.093 1.00 33.97 280 ARG A N 1
ATOM 2121 C CA . ARG A 1 280 ? -23.398 -42.223 -29.605 1.00 33.97 280 ARG A CA 1
ATOM 2122 C C . ARG A 1 280 ? -23.736 -42.304 -28.118 1.00 33.97 280 ARG A C 1
ATOM 2124 O O . ARG A 1 280 ? -23.391 -41.434 -27.328 1.00 33.97 280 ARG A O 1
ATOM 2131 N N . THR A 1 281 ? -24.470 -43.352 -27.764 1.00 36.28 281 THR A N 1
ATOM 2132 C CA . THR A 1 281 ? -25.111 -43.555 -26.461 1.00 36.28 281 THR A CA 1
ATOM 2133 C C . THR A 1 281 ? -24.190 -44.208 -25.431 1.00 36.28 281 THR A C 1
ATOM 2135 O O . THR A 1 281 ? -23.588 -45.239 -25.731 1.00 36.28 281 THR A O 1
ATOM 2138 N N . GLY A 1 282 ? -24.212 -43.718 -24.189 1.00 36.81 282 GLY A N 1
ATOM 2139 C CA . GLY A 1 282 ? -23.736 -44.440 -23.005 1.00 36.81 282 GLY A CA 1
ATOM 2140 C C . GLY A 1 282 ? -24.850 -44.536 -21.960 1.00 36.81 282 GLY A C 1
ATOM 2141 O O . GLY A 1 282 ? -25.279 -43.516 -21.431 1.00 36.81 282 GLY A O 1
ATOM 2142 N N . ARG A 1 283 ? -25.353 -45.746 -21.682 1.00 34.56 283 ARG A N 1
ATOM 2143 C CA . ARG A 1 283 ? -26.309 -45.992 -20.586 1.00 34.56 283 ARG A CA 1
ATOM 2144 C C . ARG A 1 283 ? -25.544 -46.277 -19.293 1.00 34.56 283 ARG A C 1
ATOM 2146 O O . ARG A 1 283 ? -24.619 -47.080 -19.308 1.00 34.56 283 ARG A O 1
ATOM 2153 N N . GLY A 1 284 ? -25.999 -45.709 -18.180 1.00 36.06 284 GLY A N 1
ATOM 2154 C CA . GLY A 1 284 ? -25.524 -46.039 -16.836 1.00 36.06 284 GLY A CA 1
ATOM 2155 C C . GLY A 1 284 ? -26.535 -45.558 -15.803 1.00 36.06 284 GLY A C 1
ATOM 2156 O O . GLY A 1 284 ? -26.523 -44.389 -15.438 1.00 36.06 284 GLY A O 1
ATOM 2157 N N . ALA A 1 285 ? -27.450 -46.435 -15.389 1.00 38.53 285 ALA A N 1
ATOM 2158 C CA . ALA A 1 285 ? -28.536 -46.099 -14.473 1.00 38.53 285 ALA A CA 1
ATOM 2159 C C . ALA A 1 285 ? -28.481 -46.976 -13.219 1.00 38.53 285 ALA A C 1
ATOM 2161 O O . ALA A 1 285 ? -28.494 -48.201 -13.321 1.00 38.53 285 ALA A O 1
ATOM 2162 N N . VAL A 1 286 ? -28.490 -46.334 -12.051 1.00 39.28 286 VAL A N 1
ATOM 2163 C CA . VAL A 1 286 ? -28.823 -46.932 -10.752 1.00 39.28 286 VAL A CA 1
ATOM 2164 C C . VAL A 1 286 ? -29.715 -45.921 -10.026 1.00 39.28 286 VAL A C 1
ATOM 2166 O O . VAL A 1 286 ? -29.460 -44.719 -10.096 1.00 39.28 286 VAL A O 1
ATOM 2169 N N . LEU A 1 287 ? -30.798 -46.396 -9.406 1.00 40.69 287 LEU A N 1
ATOM 2170 C CA . LEU A 1 287 ? -31.762 -45.568 -8.665 1.00 40.69 287 LEU A CA 1
ATOM 2171 C C . LEU A 1 287 ? -31.514 -45.714 -7.133 1.00 40.69 287 LEU A C 1
ATOM 2173 O O . LEU A 1 287 ? -30.350 -45.849 -6.760 1.00 40.69 287 LEU A O 1
ATOM 2177 N N . PRO A 1 288 ? -32.472 -45.531 -6.200 1.00 52.97 288 PRO A N 1
ATOM 2178 C CA . PRO A 1 288 ? -32.315 -44.444 -5.233 1.00 52.97 288 PRO A CA 1
ATOM 2179 C C . PRO A 1 288 ? -32.293 -44.900 -3.762 1.00 52.97 288 PRO A C 1
ATOM 2181 O O . PRO A 1 288 ? -32.785 -45.973 -3.424 1.00 52.97 288 PRO A O 1
ATOM 2184 N N . VAL A 1 289 ? -31.831 -44.028 -2.856 1.00 36.78 289 VAL A N 1
ATOM 2185 C CA . VAL A 1 289 ? -32.057 -44.195 -1.407 1.00 36.78 289 VAL A CA 1
ATOM 2186 C C . VAL A 1 289 ? -32.555 -42.893 -0.768 1.00 36.78 289 VAL A C 1
ATOM 2188 O O . VAL A 1 289 ? -31.944 -41.833 -0.881 1.00 36.78 289 VAL A O 1
ATOM 2191 N N . ARG A 1 290 ? -33.707 -43.012 -0.106 1.00 44.94 290 ARG A N 1
ATOM 2192 C CA . ARG A 1 290 ? -34.415 -42.078 0.791 1.00 44.94 290 ARG A CA 1
ATOM 2193 C C . ARG A 1 290 ? -35.485 -42.938 1.513 1.00 44.94 290 ARG A C 1
ATOM 2195 O O . ARG A 1 290 ? -35.836 -43.972 0.941 1.00 44.94 290 ARG A O 1
ATOM 2202 N N . PRO A 1 291 ? -36.106 -42.520 2.634 1.00 55.66 291 PRO A N 1
ATOM 2203 C CA . PRO A 1 291 ? -35.859 -41.331 3.458 1.00 55.66 291 PRO A CA 1
ATOM 2204 C C . PRO A 1 291 ? -35.725 -41.632 4.971 1.00 55.66 291 PRO A C 1
ATOM 2206 O O . PRO A 1 291 ? -36.000 -42.740 5.395 1.00 55.66 291 PRO A O 1
ATOM 2209 N N . GLU A 1 292 ? -35.393 -40.608 5.768 1.00 36.69 292 GLU A N 1
ATOM 2210 C CA . GLU A 1 292 ? -35.754 -40.392 7.193 1.00 36.69 292 GLU A CA 1
ATOM 2211 C C . GLU A 1 292 ? -35.066 -39.082 7.654 1.00 36.69 292 GLU A C 1
ATOM 2213 O O . GLU A 1 292 ? -34.097 -38.654 7.027 1.00 36.69 292 GLU A O 1
ATOM 2218 N N . SER A 1 293 ? -35.474 -38.353 8.698 1.00 40.22 293 SER A N 1
ATOM 2219 C CA . SER A 1 293 ? -36.822 -38.020 9.204 1.00 40.22 293 SER A CA 1
ATOM 2220 C C . SER A 1 293 ? -36.703 -36.764 10.087 1.00 40.22 293 SER A C 1
ATOM 2222 O O . SER A 1 293 ? -35.728 -36.632 10.822 1.00 40.22 293 SER A O 1
ATOM 2224 N N . SER A 1 294 ? -37.661 -35.832 10.041 1.00 38.69 294 SER A N 1
ATOM 2225 C CA . SER A 1 294 ? -37.620 -34.609 10.867 1.00 38.69 294 SER A CA 1
ATOM 2226 C C . SER A 1 294 ? -38.041 -34.862 12.321 1.00 38.69 294 SER A C 1
ATOM 2228 O O . SER A 1 294 ? -38.932 -35.670 12.575 1.00 38.69 294 SER A O 1
ATOM 2230 N N . PRO A 1 295 ? -37.471 -34.103 13.269 1.00 48.34 295 PRO A N 1
ATOM 2231 C CA . PRO A 1 295 ? -38.237 -33.008 13.883 1.00 48.34 295 PRO A CA 1
ATOM 2232 C C . PRO A 1 295 ? -37.536 -31.646 13.682 1.00 48.34 295 PRO A C 1
ATOM 2234 O O . PRO A 1 295 ? -36.365 -31.583 13.334 1.00 48.34 295 PRO A O 1
ATOM 2237 N N . GLY A 1 296 ? -38.175 -30.489 13.861 1.00 39.00 296 GLY A N 1
ATOM 2238 C CA . GLY A 1 296 ? -39.513 -30.235 14.407 1.00 39.00 296 GLY A CA 1
ATOM 2239 C C . GLY A 1 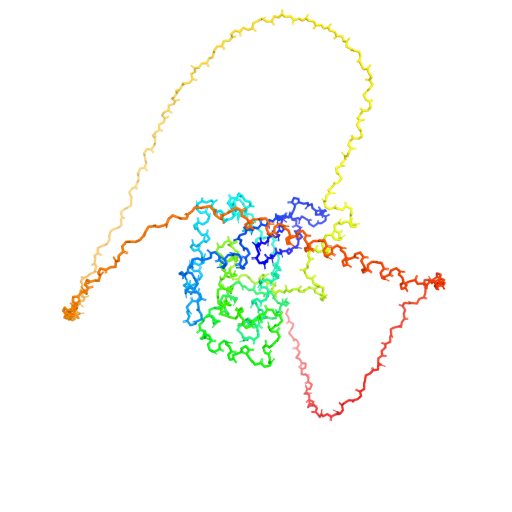296 ? -39.498 -29.043 15.370 1.00 39.00 296 GLY A C 1
ATOM 2240 O O . GLY A 1 296 ? -39.939 -29.167 16.506 1.00 39.00 296 GLY A O 1
ATOM 2241 N N . VAL A 1 297 ? -38.929 -27.906 14.948 1.00 43.50 297 VAL A N 1
ATOM 2242 C CA . VAL A 1 297 ? -38.731 -26.721 15.805 1.00 43.50 297 VAL A CA 1
ATOM 2243 C C . VAL A 1 297 ? -39.884 -25.727 15.641 1.00 43.50 297 VAL A C 1
ATOM 2245 O O . VAL A 1 297 ? -40.280 -25.382 14.527 1.00 43.50 297 VAL A O 1
ATOM 2248 N N . VAL A 1 298 ? -40.427 -25.268 16.769 1.00 46.22 298 VAL A N 1
ATOM 2249 C CA . VAL A 1 298 ? -41.632 -24.430 16.840 1.00 46.22 298 VAL A CA 1
ATOM 2250 C C . VAL A 1 298 ? -41.353 -22.991 16.392 1.00 46.22 298 VAL A C 1
ATOM 2252 O O . VAL A 1 298 ? -40.494 -22.309 16.946 1.00 46.22 298 VAL A O 1
ATOM 2255 N N . ARG A 1 299 ? -42.148 -22.487 15.440 1.00 37.00 299 ARG A N 1
ATOM 2256 C CA . ARG A 1 299 ? -42.225 -21.052 15.116 1.00 37.00 299 ARG A CA 1
ATOM 2257 C C . ARG A 1 299 ? -43.074 -20.319 16.160 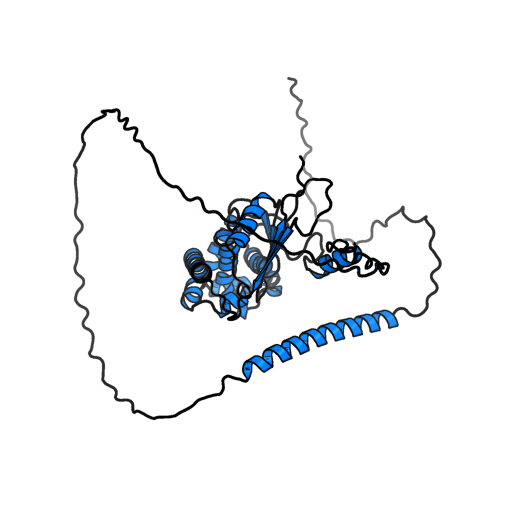1.00 37.00 299 ARG A C 1
ATOM 2259 O O . ARG A 1 299 ? -44.300 -20.304 16.060 1.00 37.00 299 ARG A O 1
ATOM 2266 N N . THR A 1 300 ? -42.436 -19.655 17.117 1.00 49.06 300 THR A N 1
ATOM 2267 C CA . THR A 1 300 ? -43.088 -18.597 17.899 1.00 49.06 300 THR A CA 1
ATOM 2268 C C . THR A 1 300 ? -43.268 -17.347 17.029 1.00 49.06 300 THR A C 1
ATOM 2270 O O . THR A 1 300 ? -42.379 -16.966 16.266 1.00 49.06 300 THR A O 1
ATOM 2273 N N . ARG A 1 301 ? -44.443 -16.710 17.098 1.00 44.69 301 ARG A N 1
ATOM 2274 C CA . ARG A 1 301 ? -44.680 -15.400 16.469 1.00 44.69 301 ARG A CA 1
ATOM 2275 C C . ARG A 1 301 ? -44.252 -14.295 17.443 1.00 44.69 301 ARG A C 1
ATOM 2277 O O . ARG A 1 301 ? -44.717 -14.336 18.581 1.00 44.69 301 ARG A O 1
ATOM 2284 N N . PRO A 1 302 ? -43.456 -13.291 17.033 1.00 47.75 302 PRO A N 1
ATOM 2285 C CA . PRO A 1 302 ? -43.357 -12.052 17.796 1.00 47.75 302 PRO A CA 1
ATOM 2286 C C . PRO A 1 302 ? -44.701 -11.304 17.759 1.00 47.75 302 PRO A C 1
ATOM 2288 O O . PRO A 1 302 ? -45.446 -11.386 16.777 1.00 47.75 302 PRO A O 1
ATOM 2291 N N . ALA A 1 303 ? -45.016 -10.586 18.836 1.00 50.50 303 ALA A N 1
ATOM 2292 C CA . ALA A 1 303 ? -46.205 -9.741 18.927 1.00 50.50 303 ALA A CA 1
ATOM 2293 C C . ALA A 1 303 ? -46.070 -8.479 18.043 1.00 50.50 303 ALA A C 1
ATOM 2295 O O . ALA A 1 303 ? -44.946 -8.041 17.780 1.00 50.50 303 ALA A O 1
ATOM 2296 N N . PRO A 1 304 ? -47.181 -7.870 17.584 1.00 50.28 304 PRO A N 1
ATOM 2297 C CA . PRO A 1 304 ? -47.126 -6.626 16.822 1.00 50.28 304 PRO A CA 1
ATOM 2298 C C . PRO A 1 304 ? -46.615 -5.467 17.690 1.00 50.28 304 PRO A C 1
ATOM 2300 O O . PRO A 1 304 ? -47.141 -5.209 18.772 1.00 50.28 304 PRO A O 1
ATOM 2303 N N . ILE A 1 305 ? -45.611 -4.743 17.192 1.00 50.72 305 ILE A N 1
ATOM 2304 C CA . ILE A 1 305 ? -45.115 -3.514 17.821 1.00 50.72 305 ILE A CA 1
ATOM 2305 C C . ILE A 1 305 ? -46.105 -2.384 17.523 1.00 50.72 305 ILE A C 1
ATOM 2307 O O . ILE A 1 305 ? -46.341 -2.046 16.363 1.00 50.72 305 ILE A O 1
ATOM 2311 N N . VAL A 1 306 ? -46.668 -1.787 18.574 1.00 49.78 306 VAL A N 1
ATOM 2312 C CA . VAL A 1 306 ? -47.505 -0.586 18.468 1.00 49.78 306 VAL A CA 1
ATOM 2313 C C . VAL A 1 306 ? -46.595 0.637 18.373 1.00 49.78 306 VAL A C 1
ATOM 2315 O O . VAL A 1 306 ? -45.856 0.936 19.308 1.00 49.78 306 VAL A O 1
ATOM 2318 N N . LEU A 1 307 ? -46.656 1.352 17.248 1.00 51.62 307 LEU A N 1
ATOM 2319 C CA . LEU A 1 307 ? -45.984 2.642 17.082 1.00 51.62 307 LEU A CA 1
ATOM 2320 C C . LEU A 1 307 ? -46.884 3.780 17.601 1.00 51.62 307 LEU A C 1
ATOM 2322 O O . LEU A 1 307 ? -48.068 3.807 17.254 1.00 51.62 307 LEU A O 1
ATOM 2326 N N . PRO A 1 308 ? -46.361 4.737 18.391 1.00 50.31 308 PRO A N 1
ATOM 2327 C CA . PRO A 1 308 ? -47.097 5.947 18.745 1.00 50.31 308 PRO A CA 1
ATOM 2328 C C . PRO A 1 308 ? -47.229 6.889 17.528 1.00 50.31 308 PRO A C 1
ATOM 2330 O O . PRO A 1 308 ? -46.357 6.893 16.655 1.00 50.31 308 PRO A O 1
ATOM 2333 N N . PRO A 1 309 ? -48.296 7.707 17.449 1.00 45.72 309 PRO A N 1
ATOM 2334 C CA . PRO A 1 309 ? -48.537 8.584 16.306 1.00 45.72 309 PRO A CA 1
ATOM 2335 C C . PRO A 1 309 ? -47.527 9.738 16.235 1.00 45.72 309 PRO A C 1
ATOM 2337 O O . PRO A 1 309 ? -47.250 10.409 17.229 1.00 45.72 309 PRO A O 1
ATOM 2340 N N . SER A 1 310 ? -47.009 10.009 15.036 1.00 39.53 310 SER A N 1
ATOM 2341 C CA . SER A 1 310 ? -46.097 11.129 14.783 1.00 39.53 310 SER A CA 1
ATOM 2342 C C . SER A 1 310 ? -46.823 12.475 14.883 1.00 39.53 310 SER A C 1
ATOM 2344 O O . SER A 1 310 ? -47.787 12.725 14.159 1.00 39.53 310 SER A O 1
ATOM 2346 N N . GLY A 1 311 ? -46.346 13.362 15.760 1.00 35.50 311 GLY A N 1
ATOM 2347 C CA . GLY A 1 311 ? -46.892 14.712 15.907 1.00 35.50 311 GLY A CA 1
ATOM 2348 C C . GLY A 1 311 ? -46.610 15.593 14.685 1.00 35.50 311 GLY A C 1
ATOM 2349 O O . GLY A 1 311 ? -45.471 15.698 14.235 1.00 35.50 311 GLY A O 1
ATOM 2350 N N . ILE A 1 312 ? -47.644 16.257 14.165 1.00 40.38 312 ILE A N 1
ATOM 2351 C CA . ILE A 1 312 ? -47.518 17.221 13.065 1.00 40.38 312 ILE A CA 1
ATOM 2352 C C . ILE A 1 312 ? -46.979 18.545 13.618 1.00 40.38 312 ILE A C 1
ATOM 2354 O O . ILE A 1 312 ? -47.664 19.213 14.390 1.00 40.38 312 ILE A O 1
ATOM 2358 N N . ILE A 1 313 ? -45.800 18.973 13.159 1.00 39.66 313 ILE A N 1
ATOM 2359 C CA . ILE A 1 313 ? -45.299 20.338 13.372 1.00 39.66 313 ILE A CA 1
ATOM 2360 C C . ILE A 1 313 ? -45.273 21.070 12.028 1.00 39.66 313 ILE A C 1
ATOM 2362 O O . ILE A 1 313 ? -44.538 20.702 11.113 1.00 39.66 313 ILE A O 1
ATOM 2366 N N . ARG A 1 314 ? -46.074 22.136 11.914 1.00 37.34 314 ARG A N 1
ATOM 2367 C CA . ARG A 1 314 ? -45.960 23.118 10.827 1.00 37.34 314 ARG A CA 1
ATOM 2368 C C . ARG A 1 314 ? -44.746 24.016 11.092 1.00 37.34 314 ARG A C 1
ATOM 2370 O O . ARG A 1 314 ? -44.786 24.819 12.017 1.00 37.34 314 ARG A O 1
ATOM 2377 N N . GLY A 1 315 ? -43.716 23.912 10.256 1.00 32.69 315 GLY A N 1
ATOM 2378 C CA . GLY A 1 315 ? -42.674 24.934 10.092 1.00 32.69 315 GLY A CA 1
ATOM 2379 C C . GLY A 1 315 ? -42.990 25.830 8.889 1.00 32.69 315 GLY A C 1
ATOM 2380 O O . GLY A 1 315 ? -43.612 25.372 7.931 1.00 32.69 315 GLY A O 1
ATOM 2381 N N . GLN A 1 316 ? -42.625 27.111 8.947 1.00 32.38 316 GLN A N 1
ATOM 2382 C CA . GLN A 1 316 ? -43.006 28.099 7.928 1.00 32.38 316 GLN A CA 1
ATOM 2383 C C . GLN A 1 316 ? -42.049 28.130 6.730 1.00 32.38 316 GLN A C 1
ATOM 2385 O O . GLN A 1 316 ? -40.855 27.872 6.853 1.00 32.38 316 GLN A O 1
ATOM 2390 N N . SER A 1 317 ? -42.582 28.521 5.574 1.00 38.72 317 SER A N 1
ATOM 2391 C CA . SER A 1 317 ? -41.807 28.875 4.387 1.00 38.72 317 SER A CA 1
ATOM 2392 C C . SER A 1 317 ? -41.205 30.278 4.511 1.00 38.72 317 SER A C 1
ATOM 2394 O O . SER A 1 317 ? -41.948 31.248 4.673 1.00 38.72 317 SER A O 1
ATOM 2396 N N . THR A 1 318 ? -39.897 30.407 4.308 1.00 33.78 318 THR A N 1
ATOM 2397 C CA . THR A 1 318 ? -39.236 31.673 3.952 1.00 33.78 318 THR A CA 1
ATOM 2398 C C . THR A 1 318 ? -38.373 31.466 2.710 1.00 33.78 318 THR A C 1
ATOM 2400 O O . THR A 1 318 ? -37.837 30.383 2.481 1.00 33.78 318 THR A O 1
ATOM 2403 N N . SER A 1 319 ? -38.296 32.489 1.857 1.00 40.50 319 SER A N 1
ATOM 2404 C CA . SER A 1 319 ? -37.711 32.394 0.517 1.00 40.50 319 SER A CA 1
ATOM 2405 C C . SER A 1 319 ? -36.553 33.372 0.321 1.00 40.50 319 SER A C 1
ATOM 2407 O O . SER A 1 319 ? -36.767 34.578 0.211 1.00 40.50 319 SER A O 1
ATOM 2409 N N . SER A 1 320 ? -35.345 32.833 0.181 1.00 33.00 320 SER A N 1
ATOM 2410 C CA . SER A 1 320 ? -34.152 33.513 -0.339 1.00 33.00 320 SER A CA 1
ATOM 2411 C C . SER A 1 320 ? -33.280 32.436 -1.000 1.00 33.00 320 SER A C 1
ATOM 2413 O O . SER A 1 320 ? -32.968 31.443 -0.357 1.00 33.00 320 SER A O 1
ATOM 2415 N N . SER A 1 321 ? -33.000 32.446 -2.305 1.00 44.91 321 SER A N 1
ATOM 2416 C CA . SER A 1 321 ? -32.388 33.514 -3.113 1.00 44.91 321 SER A CA 1
ATOM 2417 C C . SER A 1 321 ? -30.913 33.767 -2.780 1.00 44.91 321 SER A C 1
ATOM 2419 O O . SER A 1 321 ? -30.533 34.897 -2.493 1.00 44.91 321 SER A O 1
ATOM 2421 N N . GLU A 1 322 ? -30.076 32.738 -2.923 1.00 35.12 322 GLU A N 1
ATOM 2422 C CA . GLU A 1 322 ? -28.642 32.917 -3.179 1.00 35.12 322 GLU A CA 1
ATOM 2423 C C . GLU A 1 322 ? -28.211 32.141 -4.431 1.00 35.12 322 GLU A C 1
ATOM 2425 O O . GLU A 1 322 ? -28.599 30.994 -4.657 1.00 35.12 322 GLU A O 1
ATOM 2430 N N . LYS A 1 323 ? -27.417 32.808 -5.273 1.00 40.75 323 LYS A N 1
ATOM 2431 C CA . LYS A 1 323 ? -26.722 32.258 -6.441 1.00 40.75 323 LYS A CA 1
ATOM 2432 C C . LYS A 1 323 ? -25.308 32.842 -6.472 1.00 40.75 323 LYS A C 1
ATOM 2434 O O . LYS A 1 323 ? -25.135 34.018 -6.179 1.00 40.75 323 LYS A O 1
ATOM 2439 N N . ALA A 1 324 ? -24.365 32.043 -6.975 1.00 45.09 324 ALA A N 1
ATOM 2440 C CA . ALA A 1 324 ? -23.038 32.447 -7.455 1.00 45.09 324 ALA A CA 1
ATOM 2441 C C . ALA A 1 324 ? -21.993 32.922 -6.414 1.00 45.09 324 ALA A C 1
ATOM 2443 O O . ALA A 1 324 ? -21.631 34.094 -6.368 1.00 45.09 324 ALA A O 1
ATOM 2444 N N . THR A 1 325 ? -21.373 31.966 -5.711 1.00 41.44 325 THR A N 1
ATOM 2445 C CA . THR A 1 325 ? -20.093 32.146 -4.979 1.00 41.44 325 THR A CA 1
ATOM 2446 C C . THR A 1 325 ? -19.109 30.973 -5.174 1.00 41.44 325 THR A C 1
ATOM 2448 O O . THR A 1 325 ? -18.295 30.677 -4.306 1.00 41.44 325 THR A O 1
ATOM 2451 N N . GLU A 1 326 ? -19.127 30.313 -6.339 1.00 38.94 326 GLU A N 1
ATOM 2452 C CA . GLU A 1 326 ? -18.400 29.043 -6.575 1.00 38.94 326 GLU A CA 1
ATOM 2453 C C . GLU A 1 326 ? -17.154 29.159 -7.491 1.00 38.94 326 GLU A C 1
ATOM 2455 O O . GLU A 1 326 ? -16.575 28.162 -7.908 1.00 38.94 326 GLU A O 1
ATOM 2460 N N . ALA A 1 327 ? -16.707 30.382 -7.812 1.00 39.81 327 ALA A N 1
ATOM 2461 C CA . ALA A 1 327 ? -15.647 30.629 -8.806 1.00 39.81 327 ALA A CA 1
ATOM 2462 C C . ALA A 1 327 ? -14.239 30.921 -8.233 1.00 39.81 327 ALA A C 1
ATOM 2464 O O . ALA A 1 327 ? -13.276 31.035 -8.992 1.00 39.81 327 ALA A O 1
ATOM 2465 N N . THR A 1 328 ? -14.082 31.089 -6.915 1.00 42.25 328 THR A N 1
ATOM 2466 C CA . THR A 1 328 ? -12.853 31.659 -6.315 1.00 42.25 328 THR A CA 1
ATOM 2467 C C . THR A 1 328 ? -11.872 30.632 -5.743 1.00 42.25 328 THR A C 1
ATOM 2469 O O . THR A 1 328 ? -10.663 30.882 -5.743 1.00 42.25 328 THR A O 1
ATOM 2472 N N . THR A 1 329 ? -12.339 29.463 -5.300 1.00 44.88 329 THR A N 1
ATOM 2473 C CA . THR A 1 329 ? -11.534 28.449 -4.583 1.00 44.88 329 THR A CA 1
ATOM 2474 C C . THR A 1 329 ? -10.407 27.834 -5.418 1.00 44.88 329 THR A C 1
ATOM 2476 O O . THR A 1 329 ? -9.307 27.630 -4.901 1.00 44.88 329 THR A O 1
ATOM 2479 N N . SER A 1 330 ? -10.625 27.608 -6.719 1.00 44.25 330 SER A N 1
ATOM 2480 C CA . SER A 1 330 ? -9.610 27.053 -7.636 1.00 44.25 330 SER A CA 1
ATOM 2481 C C . SER A 1 330 ? -8.345 27.928 -7.730 1.00 44.25 330 SER A C 1
ATOM 2483 O O . SER A 1 330 ? -7.222 27.425 -7.810 1.00 44.25 330 SER A O 1
ATOM 2485 N N . SER A 1 331 ? -8.495 29.254 -7.611 1.00 43.47 331 SER A N 1
ATOM 2486 C CA . SER A 1 331 ? -7.368 30.196 -7.705 1.00 43.47 331 SER A CA 1
ATOM 2487 C C . SER A 1 331 ? -6.369 30.105 -6.540 1.00 43.47 331 SER A C 1
ATOM 2489 O O . SER A 1 331 ? -5.201 30.470 -6.696 1.00 43.47 331 SER A O 1
ATOM 2491 N N . TYR A 1 332 ? -6.805 29.606 -5.378 1.00 41.88 332 TYR A N 1
ATOM 2492 C CA . TYR A 1 332 ? -5.997 29.558 -4.155 1.00 41.88 332 TYR A CA 1
ATOM 2493 C C . TYR A 1 332 ? -5.006 28.384 -4.156 1.00 41.88 332 TYR A C 1
ATOM 2495 O O . TYR A 1 332 ? -3.846 28.540 -3.771 1.00 41.88 332 TYR A O 1
ATOM 2503 N N . TRP A 1 333 ? -5.432 27.220 -4.655 1.00 44.28 333 TRP A N 1
ATOM 2504 C CA . TRP A 1 333 ? -4.607 26.008 -4.708 1.00 44.28 333 TRP A CA 1
ATOM 2505 C C . TRP A 1 333 ? -3.400 26.150 -5.638 1.00 44.28 333 TRP A C 1
ATOM 2507 O O . TRP A 1 333 ? -2.279 25.826 -5.242 1.00 44.28 333 TRP A O 1
ATOM 2517 N N . LEU A 1 334 ? -3.597 26.711 -6.837 1.00 45.75 334 LEU A N 1
ATOM 2518 C CA . LEU A 1 334 ? -2.508 26.957 -7.791 1.00 45.75 334 LEU A CA 1
ATOM 2519 C C . LEU A 1 334 ? -1.458 27.935 -7.240 1.00 45.75 334 LEU A C 1
ATOM 2521 O O . LEU A 1 334 ? -0.262 27.730 -7.448 1.00 45.75 334 LEU A O 1
ATOM 2525 N N . ARG A 1 335 ? -1.882 28.961 -6.487 1.00 49.28 335 ARG A N 1
ATOM 2526 C CA . ARG A 1 335 ? -0.971 29.915 -5.830 1.00 49.28 335 ARG A CA 1
ATOM 2527 C C . ARG A 1 335 ? -0.126 29.249 -4.744 1.00 49.28 335 ARG A C 1
ATOM 2529 O O . ARG A 1 335 ? 1.081 29.475 -4.704 1.00 49.28 335 ARG A O 1
ATOM 2536 N N . ASN A 1 336 ? -0.728 28.392 -3.919 1.00 51.91 336 ASN A N 1
ATOM 2537 C CA . ASN A 1 336 ? -0.012 27.673 -2.861 1.00 51.91 336 ASN A CA 1
ATOM 2538 C C . ASN A 1 336 ? 0.996 26.652 -3.423 1.00 51.91 336 ASN A C 1
ATOM 2540 O O . ASN A 1 336 ? 2.112 26.557 -2.913 1.00 51.91 336 ASN A O 1
ATOM 2544 N N . LEU A 1 337 ? 0.654 25.949 -4.510 1.00 49.50 337 LEU A N 1
ATOM 2545 C CA . LEU A 1 337 ? 1.581 25.050 -5.213 1.00 49.50 337 LEU A CA 1
ATOM 2546 C C . LEU A 1 337 ? 2.783 25.799 -5.812 1.00 49.50 337 LEU A C 1
ATOM 2548 O O . LEU A 1 337 ? 3.923 25.363 -5.642 1.00 49.50 337 LEU A O 1
ATOM 2552 N N . PHE A 1 338 ? 2.555 26.953 -6.449 1.00 57.09 338 PHE A N 1
ATOM 2553 C CA . PHE A 1 338 ? 3.646 27.795 -6.956 1.00 57.09 338 PHE A CA 1
ATOM 2554 C C . PHE A 1 338 ? 4.531 28.345 -5.829 1.00 57.09 338 PHE A C 1
ATOM 2556 O O . PHE A 1 338 ? 5.756 28.328 -5.949 1.00 57.09 338 PHE A O 1
ATOM 2563 N N . ALA A 1 339 ? 3.934 28.791 -4.719 1.00 56.16 339 ALA A N 1
ATOM 2564 C CA . ALA A 1 339 ? 4.674 29.281 -3.557 1.00 56.16 339 ALA A CA 1
ATOM 2565 C C . ALA A 1 339 ? 5.571 28.192 -2.941 1.00 56.16 339 ALA A C 1
ATOM 2567 O O . ALA A 1 339 ? 6.734 28.462 -2.642 1.00 56.16 339 ALA A O 1
ATOM 2568 N N . ALA A 1 340 ? 5.073 26.955 -2.819 1.00 55.06 340 ALA A N 1
ATOM 2569 C CA . ALA A 1 340 ? 5.857 25.822 -2.331 1.00 55.06 340 ALA A CA 1
ATOM 2570 C C . ALA A 1 340 ? 7.048 25.500 -3.253 1.00 55.06 340 ALA A C 1
ATOM 2572 O O . ALA A 1 340 ? 8.182 25.405 -2.782 1.00 55.06 340 ALA A O 1
ATOM 2573 N N . ALA A 1 341 ? 6.823 25.411 -4.570 1.00 53.19 341 ALA A N 1
ATOM 2574 C CA . ALA A 1 341 ? 7.887 25.138 -5.540 1.00 53.19 341 ALA A CA 1
ATOM 2575 C C . ALA A 1 341 ? 8.977 26.230 -5.545 1.00 53.19 341 ALA A C 1
ATOM 2577 O O . ALA A 1 341 ? 10.173 25.923 -5.576 1.00 53.19 341 ALA A O 1
ATOM 2578 N N . LEU A 1 342 ? 8.578 27.504 -5.452 1.00 70.38 342 LEU A N 1
ATOM 2579 C CA . LEU A 1 342 ? 9.504 28.635 -5.340 1.00 70.38 342 LEU A CA 1
ATOM 2580 C C . LEU A 1 342 ? 10.284 28.616 -4.017 1.00 70.38 342 LEU A C 1
ATOM 2582 O O . LEU A 1 342 ? 11.486 28.876 -4.027 1.00 70.38 342 LEU A O 1
ATOM 2586 N N . ALA A 1 343 ? 9.646 28.260 -2.897 1.00 66.94 343 ALA A N 1
ATOM 2587 C CA . ALA A 1 343 ? 10.315 28.132 -1.602 1.00 66.94 343 ALA A CA 1
ATOM 2588 C C . ALA A 1 343 ? 11.380 27.019 -1.608 1.00 66.94 343 ALA A C 1
ATOM 2590 O O . ALA A 1 343 ? 12.506 27.252 -1.166 1.00 66.94 343 ALA A O 1
ATOM 2591 N N . SER A 1 344 ? 11.076 25.845 -2.174 1.00 61.91 344 SER A N 1
ATOM 2592 C CA . SER A 1 344 ? 12.049 24.753 -2.338 1.00 61.91 344 SER A CA 1
ATOM 2593 C C . SER A 1 344 ? 13.222 25.150 -3.244 1.00 61.91 344 SER A C 1
ATOM 2595 O O . SER A 1 344 ? 14.379 24.895 -2.902 1.00 61.91 344 SER A O 1
ATOM 2597 N N . GLY A 1 345 ? 12.949 25.827 -4.366 1.00 77.12 345 GLY A N 1
ATOM 2598 C CA . GLY A 1 345 ? 13.989 26.347 -5.260 1.00 77.12 345 GLY A CA 1
ATOM 2599 C C . GLY A 1 345 ? 14.889 27.391 -4.587 1.00 77.12 345 GLY A C 1
ATOM 2600 O O . GLY A 1 345 ? 16.112 27.353 -4.746 1.00 77.12 345 GLY A O 1
ATOM 2601 N N . LEU A 1 346 ? 14.304 28.282 -3.779 1.00 75.75 346 LEU A N 1
ATOM 2602 C CA . LEU A 1 346 ? 15.036 29.294 -3.019 1.00 75.75 346 LEU A CA 1
ATOM 2603 C C . LEU A 1 346 ? 15.905 28.666 -1.918 1.00 75.75 346 LEU A C 1
ATOM 2605 O O . LEU A 1 346 ? 17.071 29.042 -1.794 1.00 75.75 346 LEU A O 1
ATOM 2609 N N . LEU A 1 347 ? 15.393 27.676 -1.174 1.00 70.88 347 LEU A N 1
ATOM 2610 C CA . LEU A 1 347 ? 16.181 26.921 -0.188 1.00 70.88 347 LEU A CA 1
ATOM 2611 C C . LEU A 1 347 ? 17.398 26.252 -0.839 1.00 70.88 347 LEU A C 1
ATOM 2613 O O . LEU A 1 347 ? 18.514 26.386 -0.339 1.00 70.88 347 LEU A O 1
ATOM 2617 N N . TYR A 1 348 ? 17.204 25.582 -1.979 1.00 76.31 348 TYR A N 1
ATOM 2618 C CA . TYR A 1 348 ? 18.291 24.933 -2.714 1.00 76.31 348 TYR A CA 1
ATOM 2619 C C . TYR A 1 348 ? 19.339 25.942 -3.219 1.00 76.31 348 TYR A C 1
ATOM 2621 O O . TYR A 1 348 ? 20.545 25.699 -3.114 1.00 76.31 348 TYR A O 1
ATOM 2629 N N . PHE A 1 349 ? 18.903 27.106 -3.712 1.00 80.75 349 PHE A N 1
ATOM 2630 C CA . PHE A 1 349 ? 19.805 28.182 -4.131 1.00 80.75 349 PHE A CA 1
ATOM 2631 C C . PHE A 1 349 ? 20.607 28.764 -2.955 1.00 80.75 349 PHE A C 1
ATOM 2633 O O . PHE A 1 349 ? 21.823 28.939 -3.069 1.00 80.75 349 PHE A O 1
ATOM 2640 N N . LEU A 1 350 ? 19.959 29.014 -1.812 1.00 78.31 350 LEU A N 1
ATOM 2641 C CA . LEU A 1 350 ? 20.610 29.505 -0.594 1.00 78.31 350 LEU A CA 1
ATOM 2642 C C . LEU A 1 350 ? 21.610 28.484 -0.038 1.00 78.31 350 LEU A C 1
ATOM 2644 O O . LEU A 1 350 ? 22.754 28.848 0.222 1.00 78.31 350 LEU A O 1
ATOM 2648 N N . TYR A 1 351 ? 21.236 27.204 0.042 1.00 76.38 351 TYR A N 1
ATOM 2649 C CA . TYR A 1 351 ? 22.135 26.107 0.419 1.00 76.38 351 TYR A CA 1
ATOM 2650 C C . TYR A 1 351 ? 23.369 26.040 -0.498 1.00 76.38 351 TYR A C 1
ATOM 2652 O O . TYR A 1 351 ? 24.506 25.990 -0.023 1.00 76.38 351 TYR A O 1
ATOM 2660 N N . ARG A 1 352 ? 23.174 26.133 -1.822 1.00 79.12 352 ARG A N 1
ATOM 2661 C CA . ARG A 1 352 ? 24.271 26.151 -2.805 1.00 79.12 352 ARG A CA 1
ATOM 2662 C C . ARG A 1 352 ? 25.170 27.388 -2.675 1.00 79.12 352 ARG A C 1
ATOM 2664 O O . ARG A 1 352 ? 26.370 27.283 -2.929 1.00 79.12 352 ARG A O 1
ATOM 2671 N N . LYS A 1 353 ? 24.619 28.544 -2.287 1.00 71.56 353 LYS A N 1
ATOM 2672 C CA . LYS A 1 353 ? 25.382 29.779 -2.044 1.00 71.56 353 LYS A CA 1
ATOM 2673 C C . LYS A 1 353 ? 26.185 29.700 -0.741 1.00 71.56 353 LYS A C 1
ATOM 2675 O O . LYS A 1 353 ? 27.373 30.000 -0.758 1.00 71.56 353 LYS A O 1
ATOM 2680 N N . LEU A 1 354 ? 25.583 29.213 0.347 1.00 73.31 354 LEU A N 1
ATOM 2681 C CA . LEU A 1 354 ? 26.271 28.984 1.624 1.00 73.31 354 LEU A CA 1
ATOM 2682 C C . LEU A 1 354 ? 27.424 27.985 1.462 1.00 73.31 354 LEU A C 1
ATOM 2684 O O . LEU A 1 354 ? 28.544 28.285 1.862 1.00 73.31 354 LEU A O 1
ATOM 2688 N N . ARG A 1 355 ? 27.199 26.854 0.776 1.00 72.06 355 ARG A N 1
ATOM 2689 C CA . ARG A 1 355 ? 28.247 25.848 0.521 1.00 72.06 355 ARG A CA 1
ATOM 2690 C C . ARG A 1 355 ? 29.442 26.400 -0.269 1.00 72.06 355 ARG A C 1
ATOM 2692 O O . ARG A 1 355 ? 30.551 25.928 -0.064 1.00 72.06 355 ARG A O 1
ATOM 2699 N N . ARG A 1 356 ? 29.244 27.397 -1.143 1.00 65.19 356 ARG A N 1
ATOM 2700 C CA . ARG A 1 356 ? 30.347 28.077 -1.850 1.00 65.19 356 ARG A CA 1
ATOM 2701 C C . ARG A 1 356 ? 31.141 29.020 -0.946 1.00 65.19 356 ARG A C 1
ATOM 2703 O O . ARG A 1 356 ? 32.354 29.076 -1.081 1.00 65.19 356 ARG A O 1
ATOM 2710 N N . ASN A 1 357 ? 30.484 29.711 -0.017 1.00 51.66 357 ASN A N 1
ATOM 2711 C CA . ASN A 1 357 ? 31.146 30.651 0.892 1.00 51.66 357 ASN A CA 1
ATOM 2712 C C . ASN A 1 357 ? 31.945 29.968 2.022 1.00 51.66 357 ASN A C 1
ATOM 2714 O O . ASN A 1 357 ? 32.735 30.635 2.679 1.00 51.66 357 ASN A O 1
ATOM 2718 N N . VAL A 1 358 ? 31.750 28.664 2.254 1.00 52.00 358 VAL A N 1
ATOM 2719 C CA . VAL A 1 358 ? 32.521 27.870 3.235 1.00 52.00 358 VAL A CA 1
ATOM 2720 C C . VAL A 1 358 ? 33.812 27.288 2.630 1.00 52.00 358 VAL A C 1
ATOM 2722 O O . VAL A 1 358 ? 34.721 26.914 3.362 1.00 52.00 358 VAL A O 1
ATOM 2725 N N . SER A 1 359 ? 33.944 27.253 1.300 1.00 44.62 359 SER A N 1
ATOM 2726 C CA . SER A 1 359 ? 35.164 26.812 0.605 1.00 44.62 359 SER A CA 1
ATOM 2727 C C . SER A 1 359 ? 36.089 27.991 0.280 1.00 44.62 359 SER A C 1
ATOM 2729 O O . SER A 1 359 ? 36.337 28.283 -0.888 1.00 44.62 359 SER A O 1
ATOM 2731 N N . GLY A 1 360 ? 36.566 28.681 1.319 1.00 43.41 360 GLY A N 1
ATOM 2732 C CA . GLY A 1 360 ? 37.589 29.724 1.205 1.00 43.41 360 GLY A CA 1
ATOM 2733 C C . GLY A 1 360 ? 39.006 29.143 1.209 1.00 43.41 360 GLY A C 1
ATOM 2734 O O . GLY A 1 360 ? 39.372 28.440 2.144 1.00 43.41 360 GLY A O 1
ATOM 2735 N N . ASP A 1 361 ? 39.757 29.438 0.148 1.00 50.59 361 ASP A N 1
ATOM 2736 C CA . ASP A 1 361 ? 41.207 29.296 -0.064 1.00 50.59 361 ASP A CA 1
ATOM 2737 C C . ASP A 1 361 ? 42.030 28.483 0.959 1.00 50.59 361 ASP A C 1
ATOM 2739 O O . ASP A 1 361 ? 42.570 29.003 1.936 1.00 50.59 361 ASP A O 1
ATOM 2743 N N . GLY A 1 362 ? 42.246 27.205 0.633 1.00 35.84 362 GLY A N 1
ATOM 2744 C CA . GLY A 1 362 ? 43.306 26.371 1.201 1.00 35.84 362 GLY A CA 1
ATOM 2745 C C . GLY A 1 362 ? 43.995 25.566 0.097 1.00 35.84 362 GLY A C 1
ATOM 2746 O O . GLY A 1 362 ? 43.351 24.763 -0.578 1.00 35.84 362 GLY A O 1
ATOM 2747 N N . HIS A 1 363 ? 45.298 25.776 -0.113 1.00 48.81 363 HIS A N 1
ATOM 2748 C CA . HIS A 1 363 ? 46.072 25.027 -1.110 1.00 48.81 363 HIS A CA 1
ATOM 2749 C C . HIS A 1 363 ? 46.233 23.555 -0.695 1.00 48.81 363 HIS A C 1
ATOM 2751 O O . HIS A 1 363 ? 47.038 23.239 0.178 1.00 48.81 363 HIS A O 1
ATOM 2757 N N . ALA A 1 364 ? 45.530 22.649 -1.376 1.00 36.06 364 ALA A N 1
ATOM 2758 C CA . ALA A 1 364 ? 45.788 21.212 -1.312 1.00 36.06 364 ALA A CA 1
ATOM 2759 C C . ALA A 1 364 ? 46.689 20.780 -2.483 1.00 36.06 364 ALA A C 1
ATOM 2761 O O . ALA A 1 364 ? 46.377 21.045 -3.646 1.00 36.06 364 ALA A O 1
ATOM 2762 N N . GLN A 1 365 ? 47.807 20.115 -2.182 1.00 38.88 365 GLN A N 1
ATOM 2763 C CA . GLN A 1 365 ? 48.657 19.473 -3.192 1.00 38.88 365 GLN A CA 1
ATOM 2764 C C . GLN A 1 365 ? 48.038 18.143 -3.674 1.00 38.88 365 GLN A C 1
ATOM 2766 O O . GLN A 1 365 ? 47.244 17.542 -2.947 1.00 38.88 365 GLN A O 1
ATOM 2771 N N . PRO A 1 366 ? 48.381 17.658 -4.884 1.00 40.59 366 PRO A N 1
ATOM 2772 C CA . PRO A 1 366 ? 47.898 16.369 -5.369 1.00 40.59 366 PRO A CA 1
ATOM 2773 C C . PRO A 1 366 ? 48.538 15.214 -4.585 1.00 40.59 366 PRO A C 1
ATOM 2775 O O . PRO A 1 366 ? 49.725 14.931 -4.747 1.00 40.59 366 PRO A O 1
ATOM 2778 N N . LEU A 1 367 ? 47.741 14.526 -3.763 1.00 35.47 367 LEU A N 1
ATOM 2779 C CA . LEU A 1 367 ? 48.160 13.289 -3.101 1.00 35.47 367 LEU A CA 1
ATOM 2780 C C . LEU A 1 367 ? 48.441 12.185 -4.131 1.00 35.47 367 LEU A C 1
ATOM 2782 O O . LEU A 1 367 ? 47.690 11.986 -5.090 1.00 35.47 367 LEU A O 1
ATOM 2786 N N . THR A 1 368 ? 49.552 11.480 -3.929 1.00 43.72 368 THR A N 1
ATOM 2787 C CA . THR A 1 368 ? 50.026 10.393 -4.789 1.00 43.72 368 THR A CA 1
ATOM 2788 C C . THR A 1 368 ? 49.488 9.031 -4.335 1.00 43.72 368 THR A C 1
ATOM 2790 O O . THR A 1 368 ? 48.780 8.896 -3.343 1.00 43.72 368 THR A O 1
ATOM 2793 N N . ARG A 1 369 ? 49.759 7.996 -5.135 1.00 40.12 369 ARG A N 1
ATOM 2794 C CA . ARG A 1 369 ? 49.076 6.692 -5.103 1.00 40.12 369 ARG A CA 1
ATOM 2795 C C . ARG A 1 369 ? 49.640 5.709 -4.057 1.00 40.12 369 ARG A C 1
ATOM 2797 O O . ARG A 1 369 ? 49.865 4.549 -4.387 1.00 40.12 369 ARG A O 1
ATOM 2804 N N . TYR A 1 370 ? 49.882 6.172 -2.835 1.00 36.97 370 TYR A N 1
ATOM 2805 C CA . TYR A 1 370 ? 50.308 5.354 -1.694 1.00 36.97 370 TYR A CA 1
ATOM 2806 C C . TYR A 1 370 ? 49.668 5.909 -0.419 1.00 36.97 370 TYR A C 1
ATOM 2808 O O . TYR A 1 370 ? 50.064 6.981 0.012 1.00 36.97 370 TYR A O 1
ATOM 2816 N N . ASP A 1 371 ? 48.655 5.197 0.086 1.00 35.50 371 ASP A N 1
ATOM 2817 C CA . ASP A 1 371 ? 48.121 5.188 1.465 1.00 35.50 371 ASP A CA 1
ATOM 2818 C C . ASP A 1 371 ? 46.781 4.426 1.426 1.00 35.50 371 ASP A C 1
ATOM 2820 O O . ASP A 1 371 ? 45.698 5.006 1.328 1.00 35.50 371 ASP A O 1
ATOM 2824 N N . LEU A 1 372 ? 46.855 3.090 1.360 1.00 40.44 372 LEU A N 1
ATOM 2825 C CA . LEU A 1 372 ? 45.673 2.212 1.286 1.00 40.44 372 LEU A CA 1
ATOM 2826 C C . LEU A 1 372 ? 45.888 0.841 1.960 1.00 40.44 372 LEU A C 1
ATOM 2828 O O . LEU A 1 372 ? 45.252 -0.149 1.608 1.00 40.44 372 LEU A O 1
ATOM 2832 N N . GLU A 1 373 ? 46.780 0.803 2.949 1.00 38.56 373 GLU A N 1
ATOM 2833 C CA . GLU A 1 373 ? 46.979 -0.304 3.888 1.00 38.56 373 GLU A CA 1
ATOM 2834 C C . GLU A 1 373 ? 47.073 0.293 5.303 1.00 38.56 373 GLU A C 1
ATOM 2836 O O . GLU A 1 373 ? 47.545 1.420 5.447 1.00 38.56 373 GLU A O 1
ATOM 2841 N N . HIS A 1 374 ? 46.669 -0.470 6.327 1.00 37.03 374 HIS A N 1
ATOM 2842 C CA . HIS A 1 374 ? 46.427 -0.044 7.722 1.00 37.03 374 HIS A CA 1
ATOM 2843 C C . HIS A 1 374 ? 45.142 0.786 7.916 1.00 37.03 374 HIS A C 1
ATOM 2845 O O . HIS A 1 374 ? 45.107 1.999 7.725 1.00 37.03 374 HIS A O 1
ATOM 2851 N N . GLY A 1 375 ? 44.072 0.108 8.346 1.00 38.62 375 GLY A N 1
ATOM 2852 C CA . GLY A 1 375 ? 42.948 0.752 9.032 1.00 38.62 375 GLY A CA 1
ATOM 2853 C C . GLY A 1 375 ? 43.213 0.833 10.546 1.00 38.62 375 GLY A C 1
ATOM 2854 O O . GLY A 1 375 ? 44.040 0.067 11.041 1.00 38.62 375 GLY A O 1
ATOM 2855 N N . PRO A 1 376 ? 42.549 1.742 11.282 1.00 39.53 376 PRO A N 1
ATOM 2856 C CA . PRO A 1 376 ? 42.666 1.820 12.733 1.00 39.53 376 PRO A CA 1
ATOM 2857 C C . PRO A 1 376 ? 41.687 0.860 13.428 1.00 39.53 376 PRO A C 1
ATOM 2859 O O . PRO A 1 376 ? 40.471 1.010 13.294 1.00 39.53 376 PRO A O 1
ATOM 2862 N N . ASP A 1 377 ? 42.228 -0.078 14.202 1.00 37.53 377 ASP A N 1
ATOM 2863 C CA . ASP A 1 377 ? 41.488 -0.799 15.241 1.00 37.53 377 ASP A CA 1
ATOM 2864 C C . ASP A 1 377 ? 41.453 0.020 16.554 1.00 37.53 377 ASP A C 1
ATOM 2866 O O . ASP A 1 377 ? 42.254 0.933 16.751 1.00 37.53 377 ASP A O 1
ATOM 2870 N N . ASP A 1 378 ? 40.519 -0.342 17.438 1.00 38.22 378 ASP A N 1
ATOM 2871 C CA . ASP A 1 378 ? 40.444 -0.039 18.877 1.00 38.22 378 ASP A CA 1
ATOM 2872 C C . ASP A 1 378 ? 40.650 1.406 19.391 1.00 38.22 378 ASP A C 1
ATOM 2874 O O . ASP A 1 378 ? 41.754 1.824 19.731 1.00 38.22 378 ASP A O 1
ATOM 2878 N N . GLU A 1 379 ? 39.533 2.072 19.722 1.00 33.84 379 GLU A N 1
ATOM 2879 C CA . GLU A 1 379 ? 39.378 2.632 21.079 1.00 33.84 379 GLU A CA 1
ATOM 2880 C C . GLU A 1 379 ? 37.889 2.755 21.481 1.00 33.84 379 GLU A C 1
ATOM 2882 O O . GLU A 1 379 ? 37.159 3.614 20.986 1.00 33.84 379 GLU A O 1
ATOM 2887 N N . PHE A 1 380 ? 37.415 1.902 22.400 1.00 36.44 380 PHE A N 1
ATOM 2888 C CA . PHE A 1 380 ? 36.136 2.088 23.103 1.00 36.44 380 PHE A CA 1
ATOM 2889 C C . PHE A 1 380 ? 36.247 1.638 24.567 1.00 36.44 380 PHE A C 1
ATOM 2891 O O . PHE A 1 380 ? 36.840 0.607 24.876 1.00 36.44 380 PHE A O 1
ATOM 2898 N N . GLY A 1 381 ? 35.705 2.449 25.480 1.00 33.56 381 GLY A N 1
ATOM 2899 C CA . GLY A 1 381 ? 35.956 2.338 26.921 1.00 33.56 381 GLY A CA 1
ATOM 2900 C C . GLY A 1 381 ? 35.304 1.138 27.622 1.00 33.56 381 GLY A C 1
ATOM 2901 O O . GLY A 1 381 ? 34.249 0.649 27.222 1.00 33.56 381 GLY A O 1
ATOM 2902 N N . MET A 1 382 ? 35.931 0.711 28.722 1.00 37.81 382 MET A N 1
ATOM 2903 C CA . MET A 1 382 ? 35.528 -0.434 29.548 1.00 37.81 382 MET A CA 1
ATOM 2904 C C . MET A 1 382 ? 34.112 -0.310 30.135 1.00 37.81 382 MET A C 1
ATOM 2906 O O . MET A 1 382 ? 33.773 0.712 30.732 1.00 37.81 382 MET A O 1
ATOM 2910 N N . LEU A 1 383 ? 33.353 -1.413 30.120 1.00 38.91 383 LEU A N 1
ATOM 2911 C CA . LEU A 1 383 ? 32.218 -1.635 31.025 1.00 38.91 383 LEU A CA 1
ATOM 2912 C C . LEU A 1 383 ? 32.186 -3.085 31.539 1.00 38.91 383 LEU A C 1
ATOM 2914 O O . LEU A 1 383 ? 31.690 -3.974 30.860 1.00 38.91 383 LEU A O 1
ATOM 2918 N N . ASN A 1 384 ? 32.684 -3.253 32.769 1.00 33.53 384 ASN A N 1
ATOM 2919 C CA . ASN A 1 384 ? 32.432 -4.315 33.756 1.00 33.53 384 ASN A CA 1
ATOM 2920 C C . ASN A 1 384 ? 32.146 -5.750 33.274 1.00 33.53 384 ASN A C 1
ATOM 2922 O O . ASN A 1 384 ? 31.046 -6.065 32.817 1.00 33.53 384 ASN A O 1
ATOM 2926 N N . ASP A 1 385 ? 33.059 -6.658 33.620 1.00 40.22 385 ASP A N 1
ATOM 2927 C CA . ASP A 1 385 ? 32.818 -8.099 33.616 1.00 40.22 385 ASP A CA 1
ATOM 2928 C C . ASP A 1 385 ? 31.572 -8.495 34.427 1.00 40.22 385 ASP A C 1
ATOM 2930 O O . ASP A 1 385 ? 31.430 -8.170 35.612 1.00 40.22 385 ASP A O 1
ATOM 2934 N N . LYS A 1 386 ? 30.705 -9.299 33.806 1.00 39.38 386 LYS A N 1
ATOM 2935 C CA . LYS A 1 386 ? 29.858 -10.272 34.502 1.00 39.38 386 LYS A CA 1
ATOM 2936 C C . LYS A 1 386 ? 29.880 -11.595 33.754 1.00 39.38 386 LYS A C 1
ATOM 2938 O O . LYS A 1 386 ? 29.873 -11.634 32.527 1.00 39.38 386 LYS A O 1
ATOM 2943 N N . GLU A 1 387 ? 29.937 -12.667 34.531 1.00 46.72 387 GLU A N 1
ATOM 2944 C CA . GLU A 1 387 ? 30.279 -14.012 34.075 1.00 46.72 387 GLU A CA 1
ATOM 2945 C C . GLU A 1 387 ? 29.269 -14.565 33.057 1.00 46.72 387 GLU A C 1
ATOM 2947 O O . GLU A 1 387 ? 28.057 -14.552 33.281 1.00 46.72 387 GLU A O 1
ATOM 2952 N N . LEU A 1 388 ? 29.786 -15.108 31.953 1.00 42.69 388 LEU A N 1
ATOM 2953 C CA . LEU A 1 388 ? 29.034 -15.873 30.957 1.00 42.69 388 LEU A CA 1
ATOM 2954 C C . LEU A 1 388 ? 29.482 -17.344 31.045 1.00 42.69 388 LEU A C 1
ATOM 2956 O O . LEU A 1 388 ? 30.687 -17.606 31.004 1.00 42.69 388 LEU A O 1
ATOM 2960 N N . PRO A 1 389 ? 28.562 -18.316 31.201 1.00 46.66 389 PRO A N 1
ATOM 2961 C CA . PRO A 1 389 ? 28.931 -19.707 31.445 1.00 46.66 389 PRO A CA 1
ATOM 2962 C C . PRO A 1 389 ? 29.571 -20.369 30.219 1.00 46.66 389 PRO A C 1
ATOM 2964 O O . PRO A 1 389 ? 29.105 -20.222 29.088 1.00 46.66 389 PRO A O 1
ATOM 2967 N N . THR A 1 390 ? 30.611 -21.165 30.461 1.00 51.81 390 THR A N 1
ATOM 2968 C CA . THR A 1 390 ? 31.300 -21.959 29.440 1.00 51.81 390 THR A CA 1
ATOM 2969 C C . THR A 1 390 ? 30.405 -23.063 28.875 1.00 51.81 390 THR A C 1
ATOM 2971 O O . THR A 1 390 ? 29.891 -23.913 29.603 1.00 51.81 390 THR A O 1
ATOM 2974 N N . LEU A 1 391 ? 30.262 -23.089 27.548 1.00 52.94 391 LEU A N 1
ATOM 2975 C CA . LEU A 1 391 ? 29.651 -24.211 26.834 1.00 52.94 391 LEU A CA 1
ATOM 2976 C C . LEU A 1 391 ? 30.630 -25.403 26.765 1.00 52.94 391 LEU A C 1
ATOM 2978 O O . LEU A 1 391 ? 31.836 -25.192 26.610 1.00 52.94 391 LEU A O 1
ATOM 2982 N N . PRO A 1 392 ? 30.144 -26.655 26.861 1.00 56.12 392 PRO A N 1
ATOM 2983 C CA . PRO A 1 392 ? 30.984 -27.840 26.709 1.00 56.12 392 PRO A CA 1
ATOM 2984 C C . PRO A 1 392 ? 31.398 -28.051 25.238 1.00 56.12 392 PRO A C 1
ATOM 2986 O O . PRO A 1 392 ? 30.645 -27.684 24.335 1.00 56.12 392 PRO A O 1
ATOM 2989 N N . PRO A 1 393 ? 32.562 -28.676 24.973 1.00 50.31 393 PRO A N 1
ATOM 2990 C CA . PRO A 1 393 ? 33.052 -28.895 23.614 1.00 50.31 393 PRO A CA 1
ATOM 2991 C C . PRO A 1 393 ? 32.193 -29.897 22.832 1.00 50.31 393 PRO A C 1
ATOM 2993 O O . PRO A 1 393 ? 31.701 -30.889 23.381 1.00 50.31 393 PRO A O 1
ATOM 2996 N N . GLU A 1 394 ? 32.061 -29.665 21.525 1.00 45.53 394 GLU A N 1
ATOM 2997 C CA . GLU A 1 394 ? 31.351 -30.562 20.613 1.00 45.53 394 GLU A CA 1
ATOM 2998 C C . GLU A 1 394 ? 32.000 -31.953 20.553 1.00 45.53 394 GLU A C 1
ATOM 3000 O O . GLU A 1 394 ? 33.222 -32.102 20.476 1.00 45.53 394 GLU A O 1
ATOM 3005 N N . ARG A 1 395 ? 31.167 -33.000 20.529 1.00 47.66 395 ARG A N 1
ATOM 3006 C CA . ARG A 1 395 ? 31.621 -34.361 20.225 1.00 47.66 395 ARG A CA 1
ATOM 3007 C C . ARG A 1 395 ? 31.651 -34.564 18.717 1.00 47.66 395 ARG A C 1
ATOM 3009 O O . ARG A 1 395 ? 30.604 -34.554 18.074 1.00 47.66 395 ARG A O 1
ATOM 3016 N N . SER A 1 396 ? 32.832 -34.839 18.176 1.00 47.22 396 SER A N 1
ATOM 3017 C CA . SER A 1 396 ? 32.978 -35.321 16.806 1.00 47.22 396 SER A CA 1
ATOM 3018 C C . SER A 1 396 ? 32.263 -36.666 16.620 1.00 47.22 396 SER A C 1
ATOM 3020 O O . SER A 1 396 ? 32.381 -37.582 17.438 1.00 47.22 396 SER A O 1
ATOM 3022 N N . VAL A 1 397 ? 31.511 -36.788 15.525 1.00 53.81 397 VAL A N 1
ATOM 3023 C CA . VAL A 1 397 ? 30.829 -38.027 15.126 1.00 53.81 397 VAL A CA 1
ATOM 3024 C C . VAL A 1 397 ? 31.615 -38.655 13.968 1.00 53.81 397 VAL A C 1
ATOM 3026 O O . VAL A 1 397 ? 31.830 -37.975 12.963 1.00 53.81 397 VAL A O 1
ATOM 3029 N N . PRO A 1 398 ? 32.062 -39.921 14.065 1.00 51.72 398 PRO A N 1
ATOM 3030 C CA . PRO A 1 398 ? 32.754 -40.584 12.965 1.00 51.72 398 PRO A CA 1
ATOM 3031 C C . PRO A 1 398 ? 31.791 -40.849 11.799 1.00 51.72 398 PRO A C 1
ATOM 3033 O O . PRO A 1 398 ? 30.630 -41.211 11.998 1.00 51.72 398 PRO A O 1
ATOM 3036 N N . GLY A 1 399 ? 32.276 -40.647 10.574 1.00 43.56 399 GLY A N 1
ATOM 3037 C CA . GLY A 1 399 ? 31.450 -40.687 9.367 1.00 43.56 399 GLY A CA 1
ATOM 3038 C C . GLY A 1 399 ? 30.965 -42.083 8.962 1.00 43.56 399 GLY A C 1
ATOM 3039 O O . GLY A 1 399 ? 31.451 -43.110 9.438 1.00 43.56 399 GLY A O 1
ATOM 3040 N N . ARG A 1 400 ? 30.031 -42.114 8.004 1.00 41.88 400 ARG A N 1
ATOM 3041 C CA . ARG A 1 400 ? 29.717 -43.310 7.213 1.00 41.88 400 ARG A CA 1
ATOM 3042 C C . ARG A 1 400 ? 30.310 -43.173 5.818 1.00 41.88 400 ARG A C 1
ATOM 3044 O O . ARG A 1 400 ? 30.100 -42.158 5.164 1.00 41.88 400 ARG A O 1
ATOM 3051 N N . VAL A 1 401 ? 30.984 -44.226 5.372 1.00 44.28 401 VAL A N 1
ATOM 3052 C CA . VAL A 1 401 ? 31.256 -44.475 3.953 1.00 44.28 401 VAL A CA 1
ATOM 3053 C C . VAL A 1 401 ? 30.022 -45.141 3.351 1.00 44.28 401 VAL A C 1
ATOM 3055 O O . VAL A 1 401 ? 29.571 -46.142 3.907 1.00 44.28 401 VAL A O 1
ATOM 3058 N N . TYR A 1 402 ? 29.519 -44.594 2.243 1.00 49.03 402 TYR A N 1
ATOM 3059 C CA . TYR A 1 402 ? 28.861 -45.290 1.130 1.00 49.03 402 TYR A CA 1
ATOM 3060 C C . TYR A 1 402 ? 28.927 -44.395 -0.111 1.00 49.03 402 TYR A C 1
ATOM 3062 O O . TYR A 1 402 ? 28.782 -43.165 0.071 1.00 49.03 402 TYR A O 1
#

Radius of gyration: 34.6 Å; chains: 1; bounding box: 99×80×104 Å